Protein AF-A0A3R7A8T2-F1 (afdb_monomer_lite)

Structure (mmCIF, N/CA/C/O backbone):
data_AF-A0A3R7A8T2-F1
#
_entry.id   AF-A0A3R7A8T2-F1
#
loop_
_atom_site.group_PDB
_atom_site.id
_atom_site.type_symbol
_atom_site.label_atom_id
_atom_site.label_alt_id
_atom_site.label_comp_id
_atom_site.label_asym_id
_atom_site.label_entity_id
_atom_site.label_seq_id
_atom_site.pdbx_PDB_ins_code
_atom_site.Cartn_x
_atom_site.Cartn_y
_atom_site.Cartn_z
_atom_site.occupancy
_atom_site.B_iso_or_equiv
_atom_site.auth_seq_id
_atom_site.auth_comp_id
_atom_site.auth_asym_id
_atom_site.auth_atom_id
_atom_site.pdbx_PDB_model_num
ATOM 1 N N . MET A 1 1 ? -3.989 10.462 -13.087 1.00 54.91 1 MET A N 1
ATOM 2 C CA . MET A 1 1 ? -2.740 9.810 -12.630 1.00 54.91 1 MET A CA 1
ATOM 3 C C . MET A 1 1 ? -1.600 10.488 -13.370 1.00 54.91 1 MET A C 1
ATOM 5 O O . MET A 1 1 ? -1.718 10.605 -14.581 1.00 54.91 1 MET A O 1
ATOM 9 N N . ALA A 1 2 ? -0.586 11.015 -12.680 1.00 67.81 2 ALA A N 1
ATOM 10 C CA . ALA A 1 2 ? 0.542 11.663 -13.355 1.00 67.81 2 ALA A CA 1
ATOM 11 C C . ALA A 1 2 ? 1.325 10.646 -14.198 1.00 67.81 2 ALA A C 1
ATOM 13 O O . ALA A 1 2 ? 1.409 9.471 -13.825 1.00 67.81 2 ALA A O 1
ATOM 14 N N . ALA A 1 3 ? 1.891 11.092 -15.319 1.00 83.06 3 ALA A N 1
ATOM 15 C CA . ALA A 1 3 ? 2.707 10.238 -16.168 1.00 83.06 3 ALA A CA 1
ATOM 16 C C . ALA A 1 3 ? 3.919 9.677 -15.379 1.00 83.06 3 ALA A C 1
ATOM 18 O O . ALA A 1 3 ? 4.523 10.400 -14.579 1.00 83.06 3 ALA A O 1
ATOM 19 N N . PRO A 1 4 ? 4.281 8.390 -15.549 1.00 89.25 4 PRO A N 1
ATOM 20 C CA . PRO A 1 4 ? 5.455 7.816 -14.895 1.00 89.25 4 PRO A CA 1
ATOM 21 C C . PRO A 1 4 ? 6.756 8.379 -15.487 1.00 89.25 4 PRO A C 1
ATOM 23 O O . PRO A 1 4 ? 6.767 8.972 -16.565 1.00 89.25 4 PRO A O 1
ATOM 26 N N . LEU A 1 5 ? 7.883 8.183 -14.800 1.00 91.25 5 LEU A N 1
ATOM 27 C CA . LEU A 1 5 ? 9.200 8.463 -15.380 1.00 91.25 5 LEU A CA 1
ATOM 28 C C . LEU A 1 5 ? 9.578 7.358 -16.373 1.00 91.25 5 LEU A C 1
ATOM 30 O O . LEU A 1 5 ? 9.182 6.207 -16.198 1.00 91.25 5 LEU A O 1
ATOM 34 N N . TYR A 1 6 ? 10.418 7.670 -17.364 1.00 91.50 6 TYR A N 1
ATOM 35 C CA . TYR A 1 6 ? 10.913 6.668 -18.321 1.00 91.50 6 TYR A CA 1
ATOM 36 C C . TYR A 1 6 ? 11.558 5.459 -17.619 1.00 91.50 6 TYR A C 1
ATOM 38 O O . TYR A 1 6 ? 11.237 4.314 -17.924 1.00 91.50 6 TYR A O 1
ATOM 46 N N . LYS A 1 7 ? 12.388 5.705 -16.594 1.00 89.19 7 LYS A N 1
ATOM 47 C CA . LYS A 1 7 ? 13.016 4.655 -15.765 1.00 89.19 7 LYS A CA 1
ATOM 48 C C . LYS A 1 7 ? 12.017 3.800 -14.965 1.00 89.19 7 LYS A C 1
ATOM 50 O O . LYS A 1 7 ? 12.390 2.746 -14.456 1.00 89.19 7 LYS A O 1
ATOM 55 N N . ASP A 1 8 ? 10.766 4.248 -14.852 1.00 91.44 8 ASP A N 1
ATOM 56 C CA . ASP A 1 8 ? 9.716 3.607 -14.061 1.00 91.44 8 ASP A CA 1
ATOM 57 C C . ASP A 1 8 ? 8.708 2.821 -14.917 1.00 91.44 8 ASP A C 1
ATOM 59 O O . ASP A 1 8 ? 7.886 2.091 -14.368 1.00 91.44 8 ASP A O 1
ATOM 63 N N . VAL A 1 9 ? 8.780 2.910 -16.252 1.00 90.19 9 VAL A N 1
ATOM 64 C CA . VAL A 1 9 ? 7.782 2.327 -17.171 1.00 90.19 9 VAL A CA 1
ATOM 65 C C . VAL A 1 9 ? 7.645 0.802 -17.044 1.00 90.19 9 VAL A C 1
ATOM 67 O O . VAL A 1 9 ? 6.557 0.252 -17.203 1.00 90.19 9 VAL A O 1
ATOM 70 N N . SER A 1 10 ? 8.738 0.118 -16.697 1.00 89.00 10 SER A N 1
ATOM 71 C CA . SER A 1 10 ? 8.786 -1.339 -16.509 1.00 89.00 10 SER A CA 1
ATOM 72 C C . SER A 1 10 ? 8.760 -1.763 -15.036 1.00 89.00 10 SER A C 1
ATOM 74 O O . SER A 1 10 ? 8.851 -2.958 -14.739 1.00 89.00 10 SER A O 1
ATOM 76 N N . LYS A 1 11 ? 8.656 -0.818 -14.088 1.00 91.88 11 LYS A N 1
ATOM 77 C CA . LYS A 1 11 ? 8.815 -1.121 -12.657 1.00 91.88 11 LYS A CA 1
ATOM 78 C C . LYS A 1 11 ? 7.738 -2.044 -12.106 1.00 91.88 11 LYS A C 1
ATOM 80 O O . LYS A 1 11 ? 8.077 -2.878 -11.283 1.00 91.88 11 LYS A O 1
ATOM 85 N N . LYS A 1 12 ? 6.481 -1.964 -12.561 1.00 91.50 12 LYS A N 1
ATOM 86 C CA . LYS A 1 12 ? 5.401 -2.810 -12.011 1.00 91.50 12 LYS A CA 1
ATOM 87 C C . LYS A 1 12 ? 5.734 -4.304 -12.097 1.00 91.50 12 LYS A C 1
ATOM 89 O O . LYS A 1 12 ? 5.786 -4.976 -11.075 1.00 91.50 12 LYS A O 1
ATOM 94 N N . ALA A 1 13 ? 6.031 -4.807 -13.296 1.00 92.81 13 ALA A N 1
ATOM 95 C CA . ALA A 1 13 ? 6.418 -6.206 -13.487 1.00 92.81 13 ALA A CA 1
ATOM 96 C C . ALA A 1 13 ? 7.781 -6.522 -12.848 1.00 92.81 13 ALA A C 1
ATOM 98 O O . ALA A 1 13 ? 7.945 -7.551 -12.196 1.00 92.81 13 ALA A O 1
ATOM 99 N N . THR A 1 14 ? 8.753 -5.615 -12.991 1.00 92.56 14 THR A N 1
ATOM 100 C CA . THR A 1 14 ? 10.115 -5.821 -12.472 1.00 92.56 14 THR A CA 1
ATOM 101 C C . THR A 1 14 ? 10.132 -5.949 -10.948 1.00 92.56 14 THR A C 1
ATOM 103 O O . THR A 1 14 ? 10.857 -6.791 -10.425 1.00 92.56 14 THR A O 1
ATOM 106 N N . ASN A 1 15 ? 9.321 -5.166 -10.237 1.00 93.94 15 ASN A N 1
ATOM 107 C CA . ASN A 1 15 ? 9.207 -5.210 -8.781 1.00 93.94 15 ASN A CA 1
ATOM 108 C C . ASN A 1 15 ? 8.568 -6.524 -8.320 1.00 93.94 15 ASN A C 1
ATOM 110 O O . ASN A 1 15 ? 9.093 -7.172 -7.423 1.00 93.94 15 ASN A O 1
ATOM 114 N N . VAL A 1 16 ? 7.498 -6.984 -8.981 1.00 94.00 16 VAL A N 1
ATOM 115 C CA . VAL A 1 16 ? 6.862 -8.282 -8.669 1.00 94.00 16 VAL A CA 1
ATOM 116 C C . VAL A 1 16 ? 7.864 -9.435 -8.779 1.00 94.00 16 VAL A C 1
ATOM 118 O O . VAL A 1 16 ? 7.852 -10.345 -7.952 1.00 94.00 16 VAL A O 1
ATOM 121 N N . LEU A 1 17 ? 8.753 -9.380 -9.773 1.00 94.12 17 LEU A N 1
ATOM 122 C CA . LEU A 1 17 ? 9.733 -10.431 -10.041 1.00 94.12 17 LEU A CA 1
ATOM 123 C C . LEU A 1 17 ? 11.031 -10.307 -9.230 1.00 94.12 17 LEU A C 1
ATOM 125 O O . LEU A 1 17 ? 11.784 -11.276 -9.178 1.00 94.12 17 LEU A O 1
ATOM 129 N N . ASN A 1 18 ? 11.340 -9.164 -8.612 1.00 92.56 18 ASN A N 1
ATOM 130 C CA . ASN A 1 18 ? 12.645 -8.950 -7.967 1.00 92.56 18 ASN A CA 1
ATOM 131 C C . ASN A 1 18 ? 12.577 -8.510 -6.505 1.00 92.56 18 ASN A C 1
ATOM 133 O O . ASN A 1 18 ? 13.482 -8.861 -5.749 1.00 92.56 18 ASN A O 1
ATOM 137 N N . ASP A 1 19 ? 11.534 -7.794 -6.090 1.00 91.81 19 ASP A N 1
ATOM 138 C CA . ASP A 1 19 ? 11.421 -7.322 -4.712 1.00 91.81 19 ASP A CA 1
ATOM 139 C C . ASP A 1 19 ? 11.183 -8.500 -3.752 1.00 91.81 19 ASP A C 1
ATOM 141 O O . ASP A 1 19 ? 10.523 -9.481 -4.090 1.00 91.81 19 ASP A O 1
ATOM 145 N N . ASP A 1 20 ? 11.747 -8.396 -2.546 1.00 90.00 20 ASP A N 1
ATOM 146 C CA . ASP A 1 20 ? 11.707 -9.381 -1.447 1.00 90.00 20 ASP A CA 1
ATOM 147 C C . ASP A 1 20 ? 12.374 -10.746 -1.707 1.00 90.00 20 ASP A C 1
ATOM 149 O O . ASP A 1 20 ? 12.565 -11.524 -0.770 1.00 90.00 20 ASP A O 1
ATOM 153 N N . TYR A 1 21 ? 12.832 -11.019 -2.931 1.00 90.00 21 TYR A N 1
ATOM 154 C CA . TYR A 1 21 ? 13.722 -12.145 -3.220 1.00 90.00 21 TYR A CA 1
ATOM 155 C C . TYR A 1 21 ? 15.149 -11.838 -2.747 1.00 90.00 21 TYR A C 1
ATOM 157 O O . TYR A 1 21 ? 16.017 -11.449 -3.529 1.00 90.00 21 TYR A O 1
ATOM 165 N N . ASP A 1 22 ? 15.400 -12.006 -1.450 1.00 86.06 22 ASP A N 1
ATOM 166 C CA . ASP A 1 22 ? 16.726 -11.830 -0.859 1.00 86.06 22 ASP A CA 1
ATOM 167 C C . ASP A 1 22 ? 17.296 -13.158 -0.376 1.00 86.06 22 ASP A C 1
ATOM 169 O O . ASP A 1 22 ? 16.869 -13.677 0.652 1.00 86.06 22 ASP A O 1
ATOM 173 N N . PHE A 1 23 ? 18.273 -13.690 -1.109 1.00 88.50 23 PHE A N 1
ATOM 174 C CA . PHE A 1 23 ? 18.929 -14.970 -0.822 1.00 88.50 23 PHE A CA 1
ATOM 175 C C . PHE A 1 23 ? 20.123 -14.849 0.140 1.00 88.50 23 PHE A C 1
ATOM 177 O O . PHE A 1 23 ? 20.906 -15.788 0.278 1.00 88.50 23 PHE A O 1
ATOM 184 N N . SER A 1 24 ? 20.311 -13.686 0.769 1.00 85.88 24 SER A N 1
ATOM 185 C CA . SER A 1 24 ? 21.352 -13.454 1.771 1.00 85.88 24 SER A CA 1
ATOM 186 C C . SER A 1 24 ? 20.823 -13.625 3.199 1.00 85.88 24 SER A C 1
ATOM 188 O O . SER A 1 24 ? 19.618 -13.706 3.442 1.00 85.88 24 SER A O 1
ATOM 190 N N . ARG A 1 25 ? 21.736 -13.685 4.177 1.00 86.44 25 ARG A N 1
ATOM 191 C CA . ARG A 1 25 ? 21.381 -13.583 5.602 1.00 86.44 25 ARG A CA 1
ATOM 192 C C . ARG A 1 25 ? 21.446 -12.115 5.997 1.00 86.44 25 ARG A C 1
ATOM 194 O O . ARG A 1 25 ? 22.548 -11.586 6.163 1.00 86.44 25 ARG A O 1
ATOM 201 N N . LYS A 1 26 ? 20.288 -11.464 6.091 1.00 88.50 26 LYS A N 1
ATOM 202 C CA . LYS A 1 26 ? 20.158 -10.015 6.259 1.00 88.50 26 LYS A CA 1
ATOM 203 C C . LYS A 1 26 ? 19.413 -9.663 7.542 1.00 88.50 26 LYS A C 1
ATOM 205 O O . LYS A 1 26 ? 18.341 -10.188 7.814 1.00 88.50 26 LYS A O 1
ATOM 210 N N . LEU A 1 27 ? 19.937 -8.695 8.284 1.00 87.88 27 LEU A N 1
ATOM 211 C CA . LEU A 1 27 ? 19.234 -7.996 9.354 1.00 87.88 27 LEU A CA 1
ATOM 212 C C . LEU A 1 27 ? 19.114 -6.522 8.972 1.00 87.88 27 LEU A C 1
ATOM 214 O O . LEU A 1 27 ? 20.119 -5.870 8.701 1.00 87.88 27 LEU A O 1
ATOM 218 N N . LYS A 1 28 ? 17.895 -5.991 8.965 1.00 90.94 28 LYS A N 1
ATOM 219 C CA . LYS A 1 28 ? 17.590 -4.590 8.688 1.00 90.94 28 LYS A CA 1
ATOM 220 C C . LYS A 1 28 ? 16.814 -4.003 9.856 1.00 90.94 28 LYS A C 1
ATOM 222 O O . LYS A 1 28 ? 15.760 -4.504 10.217 1.00 90.94 28 LYS A O 1
ATOM 227 N N . ILE A 1 29 ? 17.318 -2.920 10.420 1.00 88.00 29 ILE A N 1
ATOM 228 C CA . ILE A 1 29 ? 16.690 -2.169 11.499 1.00 88.00 29 ILE A CA 1
ATOM 229 C C . ILE A 1 29 ? 16.424 -0.771 10.963 1.00 88.00 29 ILE A C 1
ATOM 231 O O . ILE A 1 29 ? 17.355 -0.054 10.598 1.00 88.00 29 ILE A O 1
ATOM 235 N N . LYS A 1 30 ? 15.155 -0.385 10.896 1.00 90.12 30 LYS A N 1
ATOM 236 C CA . LYS A 1 30 ? 14.748 0.988 10.617 1.00 90.12 30 LYS A CA 1
ATOM 237 C C . LYS A 1 30 ? 14.251 1.613 11.907 1.00 90.12 30 LYS A C 1
ATOM 239 O O . LYS A 1 30 ? 13.351 1.067 12.538 1.00 90.12 30 LYS A O 1
ATOM 244 N N . THR A 1 31 ? 14.809 2.756 12.280 1.00 84.38 31 THR A N 1
ATOM 245 C CA . THR A 1 31 ? 14.303 3.566 13.385 1.00 84.38 31 THR A CA 1
ATOM 246 C C . THR A 1 31 ? 13.836 4.908 12.845 1.00 84.38 31 THR A C 1
ATOM 248 O O . THR A 1 31 ? 14.563 5.576 12.113 1.00 84.38 31 THR A O 1
ATOM 251 N N . LYS A 1 32 ? 12.610 5.312 13.173 1.00 83.25 32 LYS A N 1
ATOM 252 C CA . LYS A 1 32 ? 12.100 6.648 12.841 1.00 83.25 32 LYS A CA 1
ATOM 253 C C . LYS A 1 32 ? 12.040 7.472 14.113 1.00 83.25 32 LYS A C 1
ATOM 255 O O . LYS A 1 32 ? 11.385 7.057 15.058 1.00 83.25 32 LYS A O 1
ATOM 260 N N . THR A 1 33 ? 12.729 8.601 14.158 1.00 77.44 33 THR A N 1
ATOM 261 C CA . THR A 1 33 ? 12.728 9.513 15.305 1.00 77.44 33 THR A CA 1
ATOM 262 C C . THR A 1 33 ? 11.481 10.401 15.316 1.00 77.44 33 THR A C 1
ATOM 264 O O . THR A 1 33 ? 10.824 10.597 14.291 1.00 77.44 33 THR A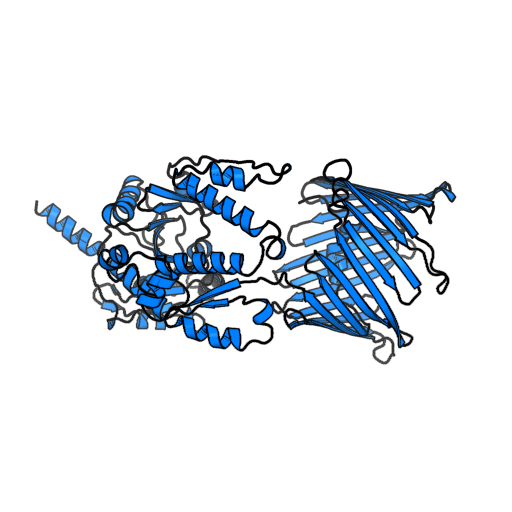 O 1
ATOM 267 N N . ALA A 1 34 ? 11.184 11.010 16.469 1.00 68.94 34 ALA A N 1
ATOM 268 C CA . ALA A 1 34 ? 10.048 11.924 16.625 1.00 68.94 34 ALA A CA 1
ATOM 269 C C . ALA A 1 34 ? 10.141 13.175 15.727 1.00 68.94 34 ALA A C 1
ATOM 271 O O . ALA A 1 34 ? 9.119 13.705 15.296 1.00 68.94 34 ALA A O 1
ATOM 272 N N . ASN A 1 35 ? 11.359 13.622 15.396 1.00 69.44 35 ASN A N 1
ATOM 273 C CA . ASN A 1 35 ? 11.599 14.723 14.456 1.00 69.44 35 ASN A CA 1
ATOM 274 C C . ASN A 1 35 ? 11.578 14.288 12.974 1.00 69.44 35 ASN A C 1
ATOM 276 O O . ASN A 1 35 ? 11.916 15.088 12.108 1.00 69.44 35 ASN A O 1
ATOM 280 N N . GLY A 1 36 ? 11.177 13.048 12.669 1.00 77.25 36 GLY A N 1
ATOM 281 C CA . GLY A 1 36 ? 10.949 12.567 11.303 1.00 77.25 36 GLY A CA 1
ATOM 282 C C . GLY A 1 36 ? 12.174 11.989 10.590 1.00 77.25 36 GLY A C 1
ATOM 283 O O . GLY A 1 36 ? 12.037 11.518 9.460 1.00 77.25 36 GLY A O 1
ATOM 284 N N . VAL A 1 37 ? 13.346 11.965 11.233 1.00 84.62 37 VAL A N 1
ATOM 285 C CA . VAL A 1 37 ? 14.561 11.342 10.686 1.00 84.62 37 VAL A CA 1
ATOM 286 C C . VAL A 1 37 ? 14.417 9.822 10.727 1.00 84.62 37 VAL A C 1
ATOM 288 O O . VAL A 1 37 ? 14.067 9.237 11.747 1.00 84.62 37 VAL A O 1
ATOM 291 N N . THR A 1 38 ? 14.699 9.159 9.612 1.00 88.56 38 THR A N 1
ATOM 292 C CA . THR A 1 38 ? 14.701 7.697 9.525 1.00 88.56 38 THR A CA 1
ATOM 293 C C . THR A 1 38 ? 16.131 7.194 9.433 1.00 88.56 38 THR A C 1
ATOM 295 O O . THR A 1 38 ? 16.792 7.410 8.420 1.00 88.56 38 THR A O 1
ATOM 298 N N . PHE A 1 39 ? 16.603 6.488 10.456 1.00 89.25 39 PHE A N 1
ATOM 299 C CA . PHE A 1 39 ? 17.857 5.747 10.401 1.00 89.25 39 PHE A CA 1
ATOM 300 C C . PHE A 1 39 ? 17.594 4.325 9.915 1.00 89.25 39 PHE A C 1
ATOM 302 O O . PHE A 1 39 ? 16.622 3.683 10.301 1.00 89.25 39 PHE A O 1
ATOM 309 N N . THR A 1 40 ? 18.454 3.822 9.040 1.00 90.81 40 THR A N 1
ATOM 310 C CA . THR A 1 40 ? 18.414 2.445 8.548 1.00 90.81 40 THR A CA 1
ATOM 311 C C . THR A 1 40 ? 19.775 1.813 8.763 1.00 90.81 40 THR A C 1
ATOM 313 O O . THR A 1 40 ? 20.732 2.155 8.075 1.00 90.81 40 THR A O 1
ATOM 316 N N . THR A 1 41 ? 19.852 0.857 9.674 1.00 90.19 41 THR A N 1
ATOM 317 C CA . THR A 1 41 ? 21.025 0.007 9.860 1.00 90.19 41 THR A CA 1
ATOM 318 C C . THR A 1 41 ? 20.736 -1.331 9.212 1.00 90.19 41 THR A C 1
ATOM 320 O O . THR A 1 41 ? 19.738 -1.972 9.521 1.00 90.19 41 THR A O 1
ATOM 323 N N . GLU A 1 42 ? 21.581 -1.773 8.298 1.00 90.12 42 GLU A N 1
ATOM 324 C CA . GLU A 1 42 ? 21.419 -3.070 7.653 1.00 90.12 42 GLU A CA 1
ATOM 325 C C . GLU A 1 42 ? 22.755 -3.801 7.626 1.00 90.12 42 GLU A C 1
ATOM 327 O O . GLU A 1 42 ? 23.774 -3.215 7.277 1.00 90.12 42 GLU A O 1
ATOM 332 N N . GLY A 1 43 ? 22.743 -5.075 8.000 1.00 88.62 43 GLY A N 1
ATOM 333 C CA . GLY A 1 43 ? 23.868 -5.991 7.890 1.00 88.62 43 GLY A CA 1
ATOM 334 C C . GLY A 1 43 ? 23.462 -7.186 7.044 1.00 88.62 43 GLY A C 1
ATOM 335 O O . GLY A 1 43 ? 22.450 -7.820 7.328 1.00 88.62 43 GLY A O 1
ATOM 336 N N . ALA A 1 44 ? 24.243 -7.496 6.016 1.00 87.12 44 ALA A N 1
ATOM 337 C CA . ALA A 1 44 ? 24.039 -8.657 5.163 1.00 87.12 44 ALA A CA 1
ATOM 338 C C . ALA A 1 44 ? 25.328 -9.475 5.077 1.00 87.12 44 ALA A C 1
ATOM 340 O O . ALA A 1 44 ? 26.419 -8.932 4.889 1.00 87.12 44 ALA A O 1
ATOM 341 N N . MET A 1 45 ? 25.207 -10.793 5.210 1.00 82.19 45 MET A N 1
ATOM 342 C CA . MET A 1 45 ? 26.329 -11.700 5.001 1.00 82.19 45 MET A CA 1
ATOM 343 C C . MET A 1 45 ? 26.563 -11.886 3.499 1.00 82.19 45 MET A C 1
ATOM 345 O O . MET A 1 45 ? 25.679 -12.337 2.771 1.00 82.19 45 MET A O 1
ATOM 349 N N . ALA A 1 46 ? 27.759 -11.540 3.037 1.00 73.81 46 ALA A N 1
ATOM 350 C CA . ALA A 1 46 ? 28.190 -11.756 1.665 1.00 73.81 46 ALA A CA 1
ATOM 351 C C . ALA A 1 46 ? 28.541 -13.232 1.409 1.00 73.81 46 ALA A C 1
ATOM 353 O O . ALA A 1 46 ? 28.735 -14.019 2.336 1.00 73.81 46 ALA A O 1
ATOM 354 N N . ALA A 1 47 ? 28.678 -13.606 0.133 1.00 71.75 47 ALA A N 1
ATOM 355 C CA . ALA A 1 47 ? 29.018 -14.973 -0.280 1.00 71.75 47 ALA A CA 1
ATOM 356 C C . ALA A 1 47 ? 30.348 -15.476 0.317 1.00 71.75 47 ALA A C 1
ATOM 358 O O . ALA A 1 47 ? 30.492 -16.653 0.627 1.00 71.75 47 ALA A O 1
ATOM 359 N N . ASN A 1 48 ? 31.298 -14.570 0.560 1.00 75.56 48 ASN A N 1
ATOM 360 C CA . ASN A 1 48 ? 32.574 -14.865 1.217 1.00 75.56 48 ASN A CA 1
ATOM 361 C C . ASN A 1 48 ? 32.478 -14.939 2.758 1.00 75.56 48 ASN A C 1
ATOM 363 O O . ASN A 1 48 ? 33.503 -14.865 3.431 1.00 75.56 48 ASN A O 1
ATOM 367 N N . LYS A 1 49 ? 31.265 -15.012 3.324 1.00 76.62 49 LYS A N 1
ATOM 368 C CA . LYS A 1 49 ? 30.973 -15.000 4.770 1.00 76.62 49 LYS A CA 1
ATOM 369 C C . LYS A 1 49 ? 31.359 -13.708 5.509 1.00 76.62 49 LYS A C 1
ATOM 371 O O . LYS A 1 49 ? 31.220 -13.650 6.728 1.00 76.62 49 LYS A O 1
ATOM 376 N N . SER A 1 50 ? 31.802 -12.660 4.810 1.00 80.25 50 SER A N 1
ATOM 377 C CA . SER A 1 50 ? 32.008 -11.344 5.428 1.00 80.25 50 SER A CA 1
ATOM 378 C C . SER A 1 50 ? 30.676 -10.640 5.676 1.00 80.25 50 SER A C 1
ATOM 380 O O . SER A 1 50 ? 29.717 -10.825 4.926 1.00 80.25 50 SER A O 1
ATOM 382 N N . ILE A 1 51 ? 30.608 -9.818 6.723 1.00 82.00 51 ILE A N 1
ATOM 383 C CA . ILE A 1 51 ? 29.418 -9.021 7.028 1.00 82.00 51 ILE A CA 1
ATOM 384 C C . ILE A 1 51 ? 29.589 -7.646 6.386 1.00 82.00 51 ILE A C 1
ATOM 386 O O . ILE A 1 51 ? 30.468 -6.865 6.756 1.00 82.00 51 ILE A O 1
ATOM 390 N N . LEU A 1 52 ? 28.732 -7.346 5.417 1.00 84.19 52 LEU A N 1
ATOM 391 C CA . LEU A 1 52 ? 28.617 -6.023 4.828 1.00 84.19 52 LEU A CA 1
ATOM 392 C C . LEU A 1 52 ? 27.532 -5.275 5.585 1.00 84.19 52 LEU A C 1
ATOM 394 O O . LEU A 1 52 ? 26.363 -5.652 5.521 1.00 84.19 52 LEU A O 1
ATOM 398 N N . ALA A 1 53 ? 27.918 -4.227 6.307 1.00 86.81 53 ALA A N 1
ATOM 399 C CA . ALA A 1 53 ? 26.961 -3.376 6.990 1.00 86.81 53 ALA A CA 1
ATOM 400 C C . ALA A 1 53 ? 26.878 -2.009 6.319 1.00 86.81 53 ALA A C 1
ATOM 402 O O . ALA A 1 53 ? 27.844 -1.503 5.739 1.00 86.81 53 ALA A O 1
ATOM 403 N N . LYS A 1 54 ? 25.693 -1.420 6.391 1.00 88.44 54 LYS A N 1
ATOM 404 C CA . LYS A 1 54 ? 25.394 -0.086 5.905 1.00 88.44 54 LYS A CA 1
ATOM 405 C C . LYS A 1 54 ? 24.545 0.642 6.938 1.00 88.44 54 LYS A C 1
ATOM 407 O O . LYS A 1 54 ? 23.560 0.103 7.436 1.00 88.44 54 LYS A O 1
ATOM 412 N N . LEU A 1 55 ? 24.946 1.864 7.247 1.00 90.44 55 LEU A N 1
ATOM 413 C CA . LEU A 1 55 ? 24.215 2.794 8.090 1.00 90.44 55 LEU A CA 1
ATOM 414 C C . LEU A 1 55 ? 23.708 3.915 7.194 1.00 90.44 55 LEU A C 1
ATOM 416 O O . LEU A 1 55 ? 24.493 4.529 6.483 1.00 90.44 55 LEU A O 1
ATOM 420 N N . GLY A 1 56 ? 22.405 4.144 7.197 1.00 91.00 56 GLY A N 1
ATOM 421 C CA . GLY A 1 56 ? 21.734 5.162 6.407 1.00 91.00 56 GLY A CA 1
ATOM 422 C C . GLY A 1 56 ? 20.919 6.104 7.279 1.00 91.00 56 GLY A C 1
ATOM 423 O O . GLY A 1 56 ? 20.398 5.688 8.311 1.00 91.00 56 GLY A O 1
ATOM 424 N N . ALA A 1 57 ? 20.752 7.339 6.831 1.00 91.44 57 ALA A N 1
ATOM 425 C CA . ALA A 1 57 ? 19.783 8.291 7.347 1.00 91.44 57 ALA A CA 1
ATOM 426 C C . ALA A 1 57 ? 18.988 8.904 6.187 1.00 91.44 57 ALA A C 1
ATOM 428 O O . ALA A 1 57 ? 19.519 9.097 5.092 1.00 91.44 57 ALA A O 1
ATOM 429 N N . SER A 1 58 ? 17.718 9.210 6.433 1.00 91.75 58 SER A N 1
ATOM 430 C CA . SER A 1 58 ? 16.868 9.980 5.529 1.00 91.75 58 SER A CA 1
ATOM 431 C C . SER A 1 58 ? 16.033 10.977 6.319 1.00 91.75 58 SER A C 1
ATOM 433 O O . SER A 1 58 ? 15.492 10.634 7.371 1.00 91.75 58 SER A O 1
ATOM 435 N N . PHE A 1 59 ? 15.965 12.217 5.846 1.00 89.50 59 PHE A N 1
ATOM 436 C CA . PHE A 1 59 ? 15.279 13.303 6.537 1.00 89.50 59 PHE A CA 1
ATOM 437 C C . PHE A 1 59 ? 14.941 14.452 5.591 1.00 89.50 59 PHE A C 1
ATOM 439 O O . PHE A 1 59 ? 15.526 14.593 4.520 1.00 89.50 59 PHE A O 1
ATOM 446 N N . VAL A 1 60 ? 14.003 15.291 6.019 1.00 88.56 60 VAL A N 1
ATOM 447 C CA . VAL A 1 60 ? 13.642 16.538 5.340 1.00 88.56 60 VAL A CA 1
ATOM 448 C C . VAL A 1 60 ? 14.237 17.700 6.127 1.00 88.56 60 VAL A C 1
ATOM 450 O O . VAL A 1 60 ? 14.246 17.675 7.357 1.00 88.56 60 VAL A O 1
ATOM 453 N N . VAL A 1 61 ? 14.734 18.711 5.422 1.00 83.94 61 VAL A N 1
ATOM 454 C CA . VAL A 1 61 ? 15.254 19.969 5.960 1.00 83.94 61 VAL A CA 1
ATOM 455 C C . VAL A 1 61 ? 14.310 21.090 5.513 1.00 83.94 61 VAL A C 1
ATOM 457 O O . VAL A 1 61 ? 14.519 21.692 4.459 1.00 83.94 61 VAL A O 1
ATOM 460 N N . PRO A 1 62 ? 13.251 21.392 6.291 1.00 75.12 62 PRO A N 1
ATOM 461 C CA . PRO A 1 62 ? 12.237 22.370 5.892 1.00 75.12 62 PRO A CA 1
ATOM 462 C C . PRO A 1 62 ? 12.810 23.772 5.656 1.00 75.12 62 PRO A C 1
ATOM 464 O O . PRO A 1 62 ? 12.350 24.486 4.775 1.00 75.12 62 PRO A O 1
ATOM 467 N N . GLN A 1 63 ? 13.860 24.131 6.404 1.00 73.56 63 GLN A N 1
ATOM 468 C CA . GLN A 1 63 ? 14.520 25.442 6.372 1.00 73.56 63 GLN A CA 1
ATOM 469 C C . GLN A 1 63 ? 15.149 25.786 5.010 1.00 73.56 63 GLN A C 1
ATOM 471 O O . GLN A 1 63 ? 15.385 26.955 4.729 1.00 73.56 63 GLN A O 1
ATOM 476 N N . ILE A 1 64 ? 15.427 24.787 4.165 1.00 73.12 64 ILE A N 1
ATOM 477 C CA . ILE A 1 64 ? 16.049 24.968 2.847 1.00 73.12 64 ILE A CA 1
ATOM 478 C C . ILE A 1 64 ? 15.047 24.519 1.779 1.00 73.12 64 ILE A C 1
ATOM 480 O O . ILE A 1 64 ? 15.235 23.492 1.132 1.00 73.12 64 ILE A O 1
ATOM 484 N N . GLY A 1 65 ? 13.930 25.243 1.654 1.00 66.38 65 GLY A N 1
ATOM 485 C CA . GLY A 1 65 ? 12.941 25.034 0.586 1.00 66.38 65 GLY A CA 1
ATOM 486 C C . GLY A 1 65 ? 12.395 23.603 0.486 1.00 66.38 65 GLY A C 1
ATOM 487 O O . GLY A 1 65 ? 12.123 23.130 -0.613 1.00 66.38 65 GLY A O 1
ATOM 488 N N . GLY A 1 66 ? 12.298 22.876 1.606 1.00 73.56 66 GLY A N 1
ATOM 489 C CA . GLY A 1 66 ? 11.834 21.483 1.606 1.00 73.56 66 GLY A CA 1
ATOM 490 C C . GLY A 1 66 ? 12.840 20.453 1.067 1.00 73.56 66 GLY A C 1
ATOM 491 O O . GLY A 1 66 ? 12.426 19.374 0.632 1.00 73.56 66 GLY A O 1
ATOM 492 N N . LEU A 1 67 ? 14.148 20.749 1.105 1.00 86.31 67 LEU A N 1
ATOM 493 C CA . LEU A 1 67 ? 15.221 19.808 0.764 1.00 86.31 67 LEU A CA 1
ATOM 494 C C . LEU A 1 67 ? 15.027 18.466 1.478 1.00 86.31 67 LEU A C 1
ATOM 496 O O . LEU A 1 67 ? 14.987 18.387 2.703 1.00 86.31 67 LEU A O 1
ATOM 500 N N . THR A 1 68 ? 14.960 17.391 0.708 1.00 91.06 68 THR A N 1
ATOM 501 C CA . THR A 1 68 ? 14.823 16.022 1.195 1.00 91.06 68 THR A CA 1
ATOM 502 C C . THR A 1 68 ? 16.125 15.277 0.959 1.00 91.06 68 THR A C 1
ATOM 504 O O . THR A 1 68 ? 16.534 15.059 -0.174 1.00 91.06 68 THR A O 1
ATOM 507 N N . VAL A 1 69 ? 16.787 14.854 2.031 1.00 92.56 69 VAL A N 1
ATOM 508 C CA . VAL A 1 69 ? 17.923 13.935 1.954 1.00 92.56 69 VAL A CA 1
ATOM 509 C C . VAL A 1 69 ? 17.357 12.518 1.990 1.00 92.56 69 VAL A C 1
ATOM 511 O O . VAL A 1 69 ? 16.986 11.992 3.043 1.00 92.56 69 VAL A O 1
ATOM 514 N N . SER A 1 70 ? 17.230 11.900 0.817 1.00 90.44 70 SER A N 1
ATOM 515 C CA . SER A 1 70 ? 16.631 10.572 0.661 1.00 90.44 70 SER A CA 1
ATOM 516 C C . SER A 1 70 ? 17.601 9.449 1.031 1.00 90.44 70 SER A C 1
ATOM 518 O O . SER A 1 70 ? 17.167 8.409 1.533 1.00 90.44 70 SER A O 1
ATOM 520 N N . LYS A 1 71 ? 18.913 9.651 0.849 1.00 90.56 71 LYS A N 1
ATOM 521 C CA . LYS A 1 71 ? 19.943 8.714 1.319 1.00 90.56 71 LYS A CA 1
ATOM 522 C C . LYS A 1 71 ? 21.183 9.452 1.796 1.00 90.56 71 LYS A C 1
ATOM 524 O O . LYS A 1 71 ? 21.891 10.034 0.994 1.00 90.56 71 LYS A O 1
ATOM 529 N N . LEU A 1 72 ? 21.502 9.345 3.076 1.00 91.50 72 LEU A N 1
ATOM 530 C CA . LEU A 1 72 ? 22.832 9.607 3.616 1.00 91.50 72 LEU A CA 1
ATOM 531 C C . LEU A 1 72 ? 23.361 8.289 4.166 1.00 91.50 72 LEU A C 1
ATOM 533 O O . LEU A 1 72 ? 22.955 7.877 5.246 1.00 91.50 72 LEU A O 1
ATOM 537 N N . GLN A 1 73 ? 24.195 7.586 3.407 1.00 91.25 73 GLN A N 1
ATOM 538 C CA . GLN A 1 73 ? 24.589 6.214 3.702 1.00 91.25 73 GLN A CA 1
ATOM 539 C C . GLN A 1 73 ? 26.103 6.043 3.767 1.00 91.25 73 GLN A C 1
ATOM 541 O O . GLN A 1 73 ? 26.830 6.475 2.881 1.00 91.25 73 GLN A O 1
ATOM 546 N N . VAL A 1 74 ? 26.558 5.320 4.786 1.00 89.56 74 VAL A N 1
ATOM 547 C CA . VAL A 1 74 ? 27.937 4.867 4.959 1.00 89.56 74 VAL A CA 1
ATOM 548 C C . VAL A 1 74 ? 27.950 3.345 4.991 1.00 89.56 74 VAL A C 1
ATOM 550 O O . VAL A 1 74 ? 27.119 2.715 5.644 1.00 89.56 74 VAL A O 1
ATOM 553 N N . THR A 1 75 ? 28.892 2.734 4.283 1.00 86.31 75 THR A N 1
ATOM 554 C CA . THR A 1 75 ? 29.067 1.273 4.240 1.00 86.31 75 THR A CA 1
ATOM 555 C C . THR A 1 75 ? 30.371 0.854 4.916 1.00 86.31 75 THR A C 1
ATOM 557 O O . THR A 1 75 ? 31.343 1.607 4.918 1.00 86.31 75 THR A O 1
ATOM 560 N N . THR A 1 76 ? 30.454 -0.382 5.419 1.00 83.50 76 THR A N 1
ATOM 561 C CA . THR A 1 76 ? 31.695 -0.940 6.002 1.00 83.50 76 THR A CA 1
ATOM 562 C C . THR A 1 76 ? 32.839 -1.079 4.996 1.00 83.50 76 THR A C 1
ATOM 564 O O . THR A 1 76 ? 33.993 -1.263 5.377 1.00 83.50 76 THR A O 1
ATOM 567 N N . GLN A 1 77 ? 32.546 -0.948 3.701 1.00 78.62 77 GLN A N 1
ATOM 568 C CA . GLN A 1 77 ? 33.545 -0.874 2.635 1.00 78.62 77 GLN A CA 1
ATOM 569 C C . GLN A 1 77 ? 34.141 0.535 2.464 1.00 78.62 77 GLN A C 1
ATOM 571 O O . GLN A 1 77 ? 34.955 0.747 1.563 1.00 78.62 77 GLN A O 1
ATOM 576 N N . GLY A 1 78 ? 33.745 1.497 3.302 1.00 78.56 78 GLY A N 1
ATOM 577 C CA . GLY A 1 78 ? 34.219 2.877 3.249 1.00 78.56 78 GLY A CA 1
ATOM 578 C C . GLY A 1 78 ? 33.605 3.690 2.112 1.00 78.56 78 GLY A C 1
ATOM 579 O O . GLY A 1 78 ? 34.220 4.653 1.677 1.00 78.56 78 GLY A O 1
ATOM 580 N N . ARG A 1 79 ? 32.433 3.293 1.593 1.00 83.06 79 ARG A N 1
ATOM 581 C CA . ARG A 1 79 ? 31.682 4.110 0.625 1.00 83.06 79 ARG A CA 1
ATOM 582 C C . ARG A 1 79 ? 30.708 5.016 1.357 1.00 83.06 79 ARG A C 1
ATOM 584 O O . ARG A 1 79 ? 29.960 4.520 2.206 1.00 83.06 79 ARG A O 1
ATOM 591 N N . VAL A 1 80 ? 30.691 6.284 0.962 1.00 88.69 80 VAL A N 1
ATOM 592 C CA . VAL A 1 80 ? 29.704 7.284 1.373 1.00 88.69 80 VAL A CA 1
ATOM 593 C C . VAL A 1 80 ? 28.826 7.619 0.173 1.00 88.69 80 VAL A C 1
ATOM 595 O O . VAL A 1 80 ? 29.338 7.882 -0.914 1.00 88.69 80 VAL A O 1
ATOM 598 N N . ILE A 1 81 ? 27.511 7.568 0.370 1.00 90.94 81 ILE A N 1
ATOM 599 C CA . ILE A 1 81 ? 26.491 7.846 -0.641 1.00 90.94 81 ILE A CA 1
ATOM 600 C C . ILE A 1 81 ? 25.577 8.929 -0.082 1.00 90.94 81 ILE A C 1
ATOM 602 O O . ILE A 1 81 ? 24.998 8.758 0.992 1.00 90.94 81 ILE A O 1
ATOM 606 N N . VAL A 1 82 ? 25.433 10.019 -0.822 1.00 92.94 82 VAL A N 1
ATOM 607 C CA . VAL A 1 82 ? 24.517 11.115 -0.517 1.00 92.94 82 VAL A CA 1
ATOM 608 C C . VAL A 1 82 ? 23.569 11.288 -1.696 1.00 92.94 82 VAL A C 1
ATOM 610 O O . VAL A 1 82 ? 24.011 11.470 -2.824 1.00 92.94 82 VAL A O 1
ATOM 613 N N . GLU A 1 83 ? 22.269 11.222 -1.452 1.00 94.50 83 GLU A N 1
ATOM 614 C CA . GLU A 1 83 ? 21.207 11.508 -2.410 1.00 94.50 83 GLU A CA 1
ATOM 615 C C . GLU A 1 83 ? 20.268 12.522 -1.761 1.00 94.50 83 GLU A C 1
ATOM 617 O O . GLU A 1 83 ? 19.724 12.281 -0.678 1.00 94.50 83 GLU A O 1
ATOM 622 N N . ALA A 1 84 ? 20.128 13.672 -2.407 1.00 94.00 84 ALA A N 1
ATOM 623 C CA . ALA A 1 84 ? 19.300 14.767 -1.947 1.00 94.00 84 ALA A CA 1
ATOM 624 C C . ALA A 1 84 ? 18.450 15.296 -3.097 1.00 94.00 84 ALA A C 1
ATOM 626 O O . ALA A 1 84 ? 18.879 15.316 -4.252 1.00 94.00 84 ALA A O 1
ATOM 627 N N . ASP A 1 85 ? 17.240 15.728 -2.782 1.00 93.06 85 ASP A N 1
ATOM 628 C CA . ASP A 1 85 ? 16.302 16.242 -3.753 1.00 93.06 85 ASP A CA 1
ATOM 629 C C . ASP A 1 85 ? 15.476 17.404 -3.217 1.00 93.06 85 ASP A C 1
ATOM 631 O O . ASP A 1 85 ? 15.119 17.448 -2.046 1.00 93.06 85 ASP A O 1
ATOM 635 N N . ILE A 1 86 ? 15.181 18.359 -4.090 1.00 90.38 86 ILE A N 1
ATOM 636 C CA . ILE A 1 86 ? 14.297 19.487 -3.808 1.00 90.38 86 ILE A CA 1
ATOM 637 C C . ILE A 1 86 ? 13.119 19.358 -4.761 1.00 90.38 86 ILE A C 1
ATOM 639 O O . ILE A 1 86 ? 13.290 19.369 -5.983 1.00 90.38 86 ILE A O 1
ATOM 643 N N . ASN A 1 87 ? 11.926 19.206 -4.198 1.00 87.19 87 ASN A N 1
ATOM 644 C CA . ASN A 1 87 ? 10.689 19.207 -4.968 1.00 87.19 87 ASN A CA 1
ATOM 645 C C . ASN A 1 87 ? 10.215 20.654 -5.142 1.00 87.19 87 ASN A C 1
ATOM 647 O O . ASN A 1 87 ? 10.382 21.461 -4.234 1.00 87.19 87 ASN A O 1
ATOM 651 N N . ASN A 1 88 ? 9.627 20.970 -6.296 1.00 84.75 88 ASN A N 1
ATOM 652 C CA . ASN A 1 88 ? 9.155 22.314 -6.653 1.00 84.75 88 ASN A CA 1
ATOM 653 C C . ASN A 1 88 ? 10.250 23.393 -6.538 1.00 84.75 88 ASN A C 1
ATOM 655 O O . ASN A 1 88 ? 9.998 24.503 -6.085 1.00 84.75 88 ASN A O 1
ATOM 659 N N . ALA A 1 89 ? 11.486 23.062 -6.928 1.00 77.25 89 ALA A N 1
ATOM 660 C CA . ALA A 1 89 ? 12.658 23.893 -6.629 1.00 77.25 89 ALA A CA 1
ATOM 661 C C . ALA A 1 89 ? 12.622 25.302 -7.256 1.00 77.25 89 ALA A C 1
ATOM 663 O O . ALA A 1 89 ? 13.170 26.242 -6.689 1.00 77.25 89 ALA A O 1
ATOM 664 N N . LEU A 1 90 ? 12.027 25.436 -8.445 1.00 78.25 90 LEU A N 1
ATOM 665 C CA . LEU A 1 90 ? 11.915 26.706 -9.186 1.00 78.25 90 LEU A CA 1
ATOM 666 C C . LEU A 1 90 ? 10.515 26.911 -9.765 1.00 78.25 90 LEU A C 1
ATOM 668 O O . LEU A 1 90 ? 10.030 28.033 -9.839 1.00 78.25 90 LEU A O 1
ATOM 672 N N . VAL A 1 91 ? 9.893 25.823 -10.213 1.00 84.69 91 VAL A N 1
ATOM 673 C CA . VAL A 1 91 ? 8.538 25.792 -10.761 1.00 84.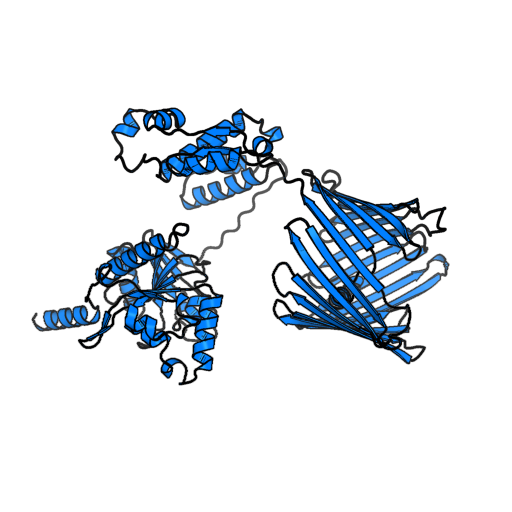69 91 VAL A CA 1
ATOM 674 C C . VAL A 1 91 ? 7.829 24.548 -10.246 1.00 84.69 91 VAL A C 1
ATOM 676 O O . VAL A 1 91 ? 8.479 23.545 -9.922 1.00 84.69 91 VAL A O 1
ATOM 679 N N . ASP A 1 92 ? 6.502 24.595 -10.206 1.00 83.62 92 ASP A N 1
ATOM 680 C CA . ASP A 1 92 ? 5.686 23.468 -9.770 1.00 83.62 92 ASP A CA 1
ATOM 681 C C . ASP A 1 92 ? 5.982 22.210 -10.586 1.00 83.62 92 ASP A C 1
ATOM 683 O O . ASP A 1 92 ? 6.134 22.246 -11.811 1.00 83.62 92 ASP A O 1
ATOM 687 N N . ASN A 1 93 ? 6.056 21.080 -9.886 1.00 87.31 93 ASN A N 1
ATOM 688 C CA . ASN A 1 93 ? 6.365 19.761 -10.431 1.00 87.31 93 ASN A CA 1
ATOM 689 C C . ASN A 1 93 ? 7.772 19.602 -11.035 1.00 87.31 93 ASN A C 1
ATOM 691 O O . ASN A 1 93 ? 8.045 18.583 -11.681 1.00 87.31 93 ASN A O 1
ATOM 695 N N . LEU A 1 94 ? 8.680 20.560 -10.815 1.00 89.81 94 LEU A N 1
ATOM 696 C CA . LEU A 1 94 ? 10.106 20.381 -11.079 1.00 89.81 94 LEU A CA 1
ATOM 697 C C . LEU A 1 94 ? 10.818 19.870 -9.828 1.00 89.81 94 LEU A C 1
ATOM 699 O O . LEU A 1 94 ? 10.937 20.570 -8.823 1.00 89.81 94 LEU A O 1
ATOM 703 N N . LYS A 1 95 ? 11.353 18.659 -9.923 1.00 92.44 95 LYS A N 1
ATOM 704 C CA . LYS A 1 95 ? 12.212 18.045 -8.920 1.00 92.44 95 LYS A CA 1
ATOM 705 C C . LYS A 1 95 ? 13.669 18.115 -9.366 1.00 92.44 95 LYS A C 1
ATOM 707 O O . LYS A 1 95 ? 14.011 17.680 -10.463 1.00 92.44 95 LYS A O 1
ATOM 712 N N . VAL A 1 96 ? 14.532 18.635 -8.502 1.00 93.50 96 VAL A N 1
ATOM 713 C CA . VAL A 1 96 ? 15.986 18.659 -8.702 1.00 93.50 96 VAL A CA 1
ATOM 714 C C . VAL A 1 96 ? 16.601 17.606 -7.796 1.00 93.50 96 VAL A C 1
ATOM 716 O O . VAL A 1 96 ? 16.290 17.571 -6.611 1.00 93.50 96 VAL A O 1
ATOM 719 N N . THR A 1 97 ? 17.463 16.748 -8.333 1.00 93.56 97 THR A N 1
ATOM 720 C CA . THR A 1 97 ? 18.120 15.670 -7.585 1.00 93.56 97 THR A CA 1
ATOM 721 C C . THR A 1 97 ? 19.631 15.786 -7.708 1.00 93.56 97 THR A C 1
ATOM 723 O O . THR A 1 97 ? 20.148 15.940 -8.812 1.00 93.56 97 THR A O 1
ATOM 726 N N . ALA A 1 98 ? 20.351 15.639 -6.606 1.00 94.69 98 ALA A N 1
ATOM 727 C CA . ALA A 1 98 ? 21.799 15.522 -6.584 1.00 94.69 98 ALA A CA 1
ATOM 728 C C . ALA A 1 98 ? 22.182 14.216 -5.892 1.00 94.69 98 ALA A C 1
ATOM 730 O O . ALA A 1 98 ? 21.724 13.924 -4.787 1.00 94.69 98 ALA A O 1
ATOM 731 N N . LYS A 1 99 ? 23.031 13.428 -6.545 1.00 94.38 99 LYS A N 1
ATOM 732 C CA . LYS A 1 99 ? 23.561 12.180 -6.008 1.00 94.38 99 LYS A CA 1
ATOM 733 C C . LYS A 1 99 ? 25.080 12.200 -6.090 1.00 94.38 99 LYS A C 1
ATOM 735 O O . LYS A 1 99 ? 25.631 12.425 -7.162 1.00 94.38 99 LYS A O 1
ATOM 740 N N . VAL A 1 100 ? 25.739 11.934 -4.972 1.00 92.44 100 VAL A N 1
ATOM 741 C CA . VAL A 1 100 ? 27.195 11.881 -4.851 1.00 92.44 100 VAL A CA 1
ATOM 742 C C . VAL A 1 100 ? 27.589 10.579 -4.169 1.00 92.44 100 VAL A C 1
ATOM 744 O O . VAL A 1 100 ? 27.095 10.249 -3.093 1.00 92.44 100 VAL A O 1
ATOM 747 N N . GLU A 1 101 ? 28.498 9.844 -4.792 1.00 89.88 101 GLU A N 1
ATOM 748 C CA . GLU A 1 101 ? 29.182 8.689 -4.229 1.00 89.88 101 GLU A CA 1
ATOM 749 C C . GLU A 1 101 ? 30.688 8.953 -4.294 1.00 89.88 101 GLU A C 1
ATOM 751 O O . GLU A 1 101 ? 31.241 9.128 -5.380 1.00 89.88 101 GLU A O 1
ATOM 756 N N . ASP A 1 102 ? 31.361 8.957 -3.142 1.00 83.94 102 ASP A N 1
ATOM 757 C CA . ASP A 1 102 ? 32.807 9.247 -3.032 1.00 83.94 102 ASP A CA 1
ATOM 758 C C . ASP A 1 102 ? 33.692 8.124 -3.626 1.00 83.94 102 ASP A C 1
ATOM 760 O O . ASP A 1 102 ? 34.912 8.234 -3.754 1.00 83.94 102 ASP A O 1
ATOM 764 N N . GLY A 1 103 ? 33.082 7.008 -4.033 1.00 71.31 103 GLY A N 1
ATOM 765 C CA . GLY A 1 103 ? 33.824 5.789 -4.324 1.00 71.31 103 GLY A CA 1
ATOM 766 C C . GLY A 1 103 ? 34.481 5.249 -3.048 1.00 71.31 103 GLY A C 1
ATOM 767 O O . GLY A 1 103 ? 34.228 5.704 -1.936 1.00 71.31 103 GLY A O 1
ATOM 768 N N . SER A 1 104 ? 35.291 4.204 -3.162 1.00 69.94 104 SER A N 1
ATOM 769 C CA . SER A 1 104 ? 36.064 3.688 -2.027 1.00 69.94 104 SER A CA 1
ATOM 770 C C . SER A 1 104 ? 37.429 3.269 -2.527 1.00 69.94 104 SER A C 1
ATOM 772 O O . SER A 1 104 ? 37.537 2.370 -3.365 1.00 69.94 104 SER A O 1
ATOM 774 N N . ARG A 1 105 ? 38.477 3.883 -1.962 1.00 59.34 105 ARG A N 1
ATOM 775 C CA . ARG A 1 105 ? 39.883 3.553 -2.254 1.00 59.34 105 ARG A CA 1
ATOM 776 C C . ARG A 1 105 ? 40.225 2.101 -1.915 1.00 59.34 105 ARG A C 1
ATOM 778 O O . ARG A 1 105 ? 41.099 1.518 -2.536 1.00 59.34 105 ARG A O 1
ATOM 785 N N . LYS A 1 106 ? 39.510 1.495 -0.960 1.00 61.09 106 LYS A N 1
ATOM 786 C CA . LYS A 1 106 ? 39.702 0.096 -0.547 1.00 61.09 106 LYS A CA 1
ATOM 787 C C . LYS A 1 106 ? 39.116 -0.908 -1.548 1.00 61.09 106 LYS A C 1
ATOM 789 O O . LYS A 1 106 ? 39.552 -2.051 -1.580 1.00 61.09 106 LYS A O 1
ATOM 794 N N . THR A 1 107 ? 38.119 -0.502 -2.338 1.00 62.00 107 THR A N 1
ATOM 795 C CA . THR A 1 107 ? 37.410 -1.386 -3.286 1.00 62.00 107 THR A CA 1
ATOM 796 C C . THR A 1 107 ? 37.566 -0.964 -4.748 1.00 62.00 107 THR A C 1
ATOM 798 O O . THR A 1 107 ? 36.895 -1.536 -5.602 1.00 62.00 107 THR A O 1
ATOM 801 N N . ASN A 1 108 ? 38.422 0.028 -5.041 1.00 67.38 108 ASN A N 1
ATOM 802 C CA . ASN A 1 108 ? 38.567 0.658 -6.362 1.00 67.38 108 ASN A CA 1
ATOM 803 C C . ASN A 1 108 ? 37.221 1.049 -6.995 1.00 67.38 108 ASN A C 1
ATOM 805 O O . ASN A 1 108 ? 37.032 0.959 -8.206 1.00 67.38 108 ASN A O 1
ATOM 809 N N . ALA A 1 109 ? 36.259 1.454 -6.165 1.00 74.25 109 ALA A N 1
ATOM 810 C CA . ALA A 1 109 ? 34.946 1.847 -6.649 1.00 74.25 109 ALA A CA 1
ATOM 811 C C . ALA A 1 109 ? 35.017 3.242 -7.265 1.00 74.25 109 ALA A C 1
ATOM 813 O O . ALA A 1 109 ? 35.557 4.156 -6.639 1.00 74.25 109 ALA A O 1
ATOM 814 N N . SER A 1 110 ? 34.444 3.400 -8.456 1.00 76.56 110 SER A N 1
ATOM 815 C CA . SER A 1 110 ? 34.352 4.692 -9.127 1.00 76.56 110 SER A CA 1
ATOM 816 C C . SER A 1 110 ? 33.521 5.677 -8.310 1.00 76.56 110 SER A C 1
ATOM 818 O O . SER A 1 110 ? 32.493 5.312 -7.737 1.00 76.56 110 SER A O 1
ATOM 820 N N . GLN A 1 111 ? 33.971 6.928 -8.291 1.00 85.88 111 GLN A N 1
ATOM 821 C CA . GLN A 1 111 ? 33.144 8.052 -7.870 1.00 85.88 111 GLN A CA 1
ATOM 822 C C . GLN A 1 111 ? 31.942 8.182 -8.808 1.00 85.88 111 GLN A C 1
ATOM 824 O O . GLN A 1 111 ? 32.041 7.861 -9.994 1.00 85.88 111 GLN A O 1
ATOM 829 N N . VAL A 1 112 ? 30.807 8.632 -8.280 1.00 87.19 112 VAL A N 1
ATOM 830 C CA . VAL A 1 112 ? 29.601 8.888 -9.076 1.00 87.19 112 VAL A CA 1
ATOM 831 C C . VAL A 1 112 ? 28.992 10.196 -8.613 1.00 87.19 112 VAL A C 1
ATOM 833 O O . VAL A 1 112 ? 28.484 10.278 -7.500 1.00 87.19 112 VAL A O 1
ATOM 836 N N . THR A 1 113 ? 28.984 11.198 -9.481 1.00 92.69 113 THR A N 1
ATOM 837 C CA . THR A 1 113 ? 28.291 12.463 -9.228 1.00 92.69 113 THR A CA 1
ATOM 838 C C . THR A 1 113 ? 27.243 12.675 -10.306 1.00 92.69 113 THR A C 1
ATOM 840 O O . THR A 1 113 ? 27.579 12.875 -11.470 1.00 92.69 113 THR A O 1
ATOM 843 N N . LYS A 1 114 ? 25.966 12.635 -9.921 1.00 94.25 114 LYS A N 1
ATOM 844 C CA . LYS A 1 114 ? 24.818 12.798 -10.815 1.00 94.25 114 LYS A CA 1
ATOM 845 C C . LYS A 1 114 ? 23.972 13.986 -10.395 1.00 94.25 114 LYS A C 1
ATOM 847 O O . LYS A 1 114 ? 23.601 14.110 -9.229 1.00 94.25 114 LYS A O 1
ATOM 852 N N . LEU A 1 115 ? 23.628 14.820 -11.364 1.00 95.44 115 LEU A N 1
ATOM 853 C CA . LEU A 1 115 ? 22.680 15.917 -11.214 1.00 95.44 115 LEU A CA 1
ATOM 854 C C . LEU A 1 115 ? 21.483 15.643 -12.115 1.00 95.44 115 LEU A C 1
ATOM 856 O O . LEU A 1 115 ? 21.653 15.387 -13.302 1.00 95.44 115 LEU A O 1
ATOM 860 N N . GLY A 1 116 ? 20.281 15.678 -11.559 1.00 94.56 116 GLY A N 1
ATOM 861 C CA . GLY A 1 116 ? 19.046 15.332 -12.247 1.00 94.56 116 GLY A CA 1
ATOM 862 C C . GLY A 1 116 ? 17.999 16.430 -12.130 1.00 94.56 116 GLY A C 1
ATOM 863 O O . GLY A 1 116 ? 17.893 17.110 -11.112 1.00 94.56 116 GLY A O 1
ATOM 864 N N . LEU A 1 117 ? 17.222 16.582 -13.191 1.00 94.94 117 LEU A N 1
ATOM 865 C CA . LEU A 1 117 ? 16.052 17.436 -13.296 1.00 94.94 117 LEU A CA 1
ATOM 866 C C . LEU A 1 117 ? 14.898 16.554 -13.768 1.00 94.94 117 LEU A C 1
ATOM 868 O O . LEU A 1 117 ? 14.960 15.976 -14.852 1.00 94.94 117 LEU A O 1
ATOM 872 N N . GLU A 1 118 ? 13.849 16.446 -12.968 1.00 94.81 118 GLU A N 1
ATOM 873 C CA . GLU A 1 118 ? 12.638 15.695 -13.278 1.00 94.81 118 GLU A CA 1
ATOM 874 C C . GLU A 1 118 ? 11.455 16.662 -13.300 1.00 94.81 118 GLU A C 1
ATOM 876 O O . GLU A 1 118 ? 11.065 17.197 -12.268 1.00 94.81 118 GLU A O 1
ATOM 881 N N . TYR A 1 119 ? 10.870 16.885 -14.472 1.00 93.69 119 TYR A N 1
ATOM 882 C CA . TYR A 1 119 ? 9.676 17.703 -14.639 1.00 93.69 119 TYR A CA 1
ATOM 883 C C . TYR A 1 119 ? 8.475 16.809 -14.930 1.00 93.69 119 TYR A C 1
ATOM 885 O O . TYR A 1 119 ? 8.468 16.082 -15.929 1.00 93.69 119 TYR A O 1
ATOM 893 N N . LYS A 1 120 ? 7.475 16.829 -14.047 1.00 93.12 120 LYS A N 1
ATOM 894 C CA . LYS A 1 120 ? 6.293 15.965 -14.144 1.00 93.12 120 LYS A CA 1
ATOM 895 C C . LYS A 1 120 ? 5.046 16.777 -14.463 1.00 93.12 120 LYS A C 1
ATOM 897 O O . LYS A 1 120 ? 4.796 17.806 -13.860 1.00 93.12 120 LYS A O 1
ATOM 902 N N . GLN A 1 121 ? 4.236 16.284 -15.384 1.00 90.81 121 GLN A N 1
ATOM 903 C CA . GLN A 1 121 ? 2.918 16.822 -15.691 1.00 90.81 121 GLN A CA 1
ATOM 904 C C . GLN A 1 121 ? 1.901 15.673 -15.761 1.00 90.81 121 GLN A C 1
ATOM 906 O O . GLN A 1 121 ? 2.293 14.502 -15.840 1.00 90.81 121 GLN A O 1
ATOM 911 N N . PRO A 1 122 ? 0.585 15.956 -15.721 1.00 88.62 122 PRO A N 1
ATOM 912 C CA . PRO A 1 122 ? -0.437 14.914 -15.768 1.00 88.62 122 PRO A CA 1
ATOM 913 C C . PRO A 1 122 ? -0.289 13.957 -16.957 1.00 88.62 122 PRO A C 1
ATOM 915 O O . PRO A 1 122 ? -0.481 12.755 -16.794 1.00 88.62 122 PRO A O 1
ATOM 918 N N . THR A 1 123 ? 0.095 14.471 -18.128 1.00 89.44 123 THR A N 1
ATOM 919 C CA . THR A 1 123 ? 0.161 13.711 -19.387 1.00 89.44 123 THR A CA 1
ATOM 920 C C . THR A 1 123 ? 1.577 13.427 -19.877 1.00 89.44 123 THR A C 1
ATOM 922 O O . THR A 1 123 ? 1.732 12.626 -20.792 1.00 89.44 123 THR A O 1
ATOM 925 N N . TYR A 1 124 ? 2.621 14.029 -19.301 1.00 92.50 124 TYR A N 1
ATOM 926 C CA . TYR A 1 124 ? 3.999 13.782 -19.730 1.00 92.50 124 TYR A CA 1
ATOM 927 C C . TYR A 1 124 ? 5.026 13.981 -18.613 1.00 92.50 124 TYR A C 1
ATOM 929 O O . TYR A 1 124 ? 4.782 14.680 -17.632 1.00 92.50 124 TYR A O 1
ATOM 937 N N . THR A 1 125 ? 6.202 13.381 -18.775 1.00 95.25 125 THR A N 1
ATOM 938 C CA . THR A 1 125 ? 7.376 13.607 -17.933 1.00 95.25 125 THR A CA 1
ATOM 939 C C . THR A 1 125 ? 8.608 13.872 -18.785 1.00 95.25 125 THR A C 1
ATOM 941 O O . THR A 1 125 ? 8.797 13.285 -19.852 1.00 95.25 125 THR A O 1
ATOM 944 N N . LEU A 1 126 ? 9.460 14.771 -18.302 1.00 95.25 126 LEU A N 1
ATOM 945 C CA . LEU A 1 126 ? 10.770 15.048 -18.873 1.00 95.25 126 LEU A CA 1
ATOM 946 C C . LEU A 1 126 ? 11.820 14.857 -17.784 1.00 95.25 126 LEU A C 1
ATOM 948 O O . LEU A 1 126 ? 11.716 15.418 -16.697 1.00 95.25 126 LEU A O 1
ATOM 952 N N . THR A 1 127 ? 12.851 14.079 -18.076 1.00 95.81 127 THR A N 1
ATOM 953 C CA . THR A 1 127 ? 13.986 13.865 -17.181 1.00 95.81 127 THR A CA 1
ATOM 954 C C . THR A 1 127 ? 15.267 14.220 -17.905 1.00 95.81 127 THR A C 1
ATOM 956 O O . THR A 1 127 ? 15.505 13.749 -19.015 1.00 95.81 127 THR A O 1
ATOM 959 N N . LYS A 1 128 ? 16.108 15.031 -17.273 1.00 95.25 128 LYS A N 1
ATOM 960 C CA . LYS A 1 128 ? 17.483 15.279 -17.702 1.00 95.25 128 LYS A CA 1
ATOM 961 C C . LYS A 1 128 ? 18.406 14.888 -16.563 1.00 95.25 128 LYS A C 1
ATOM 963 O O . LYS A 1 128 ? 18.204 15.353 -15.451 1.00 95.25 128 LYS A O 1
ATOM 968 N N . GLU A 1 129 ? 19.398 14.053 -16.821 1.00 95.31 129 GLU A N 1
ATOM 969 C CA . GLU A 1 129 ? 20.391 13.652 -15.823 1.00 95.31 129 GLU A CA 1
ATOM 970 C C . GLU A 1 129 ? 21.789 13.795 -16.420 1.00 95.31 129 GLU A C 1
ATOM 972 O O . GLU A 1 129 ? 22.056 13.302 -17.514 1.00 95.31 129 GLU A O 1
ATOM 977 N N . PHE A 1 130 ? 22.678 14.475 -15.706 1.00 95.06 130 PHE A N 1
ATOM 978 C CA . PHE A 1 130 ? 24.080 14.631 -16.050 1.00 95.06 130 PHE A CA 1
ATOM 979 C C . PHE A 1 130 ? 24.937 13.866 -15.044 1.00 95.06 130 PHE A C 1
ATOM 981 O O . PHE A 1 130 ? 24.970 14.206 -13.860 1.00 95.06 130 PHE A O 1
ATOM 988 N N . ASP A 1 131 ? 25.621 12.830 -15.520 1.00 92.94 131 ASP A N 1
ATOM 989 C CA . ASP A 1 131 ? 26.650 12.119 -14.770 1.00 92.94 131 ASP A CA 1
ATOM 990 C C . ASP A 1 131 ? 27.994 12.812 -15.021 1.00 92.94 131 ASP A C 1
ATOM 992 O O . ASP A 1 131 ? 28.599 12.672 -16.088 1.00 92.94 131 ASP A O 1
ATOM 996 N N . VAL A 1 132 ? 28.432 13.597 -14.036 1.00 90.56 132 VAL A N 1
ATOM 997 C CA . VAL A 1 132 ? 29.659 14.401 -14.082 1.00 90.56 132 VAL A CA 1
ATOM 998 C C . VAL A 1 132 ? 30.885 13.495 -14.174 1.00 90.56 132 VAL A C 1
ATOM 1000 O O . VAL A 1 132 ? 31.825 13.802 -14.902 1.00 90.56 132 VAL A O 1
ATOM 1003 N N . THR A 1 133 ? 30.878 12.359 -13.473 1.00 87.12 133 THR A N 1
ATOM 1004 C CA . THR A 1 133 ? 32.041 11.465 -13.419 1.00 87.12 133 THR A CA 1
ATOM 1005 C C . THR A 1 133 ? 32.181 10.645 -14.698 1.00 87.12 133 THR A C 1
ATOM 1007 O O . THR A 1 133 ? 33.284 10.494 -15.219 1.00 87.12 133 THR A O 1
ATOM 1010 N N . ALA A 1 134 ? 31.069 10.160 -15.254 1.00 87.19 134 ALA A N 1
ATOM 1011 C CA . ALA A 1 134 ? 31.060 9.473 -16.546 1.00 87.19 134 ALA A CA 1
ATOM 1012 C C . ALA A 1 134 ? 31.089 10.437 -17.752 1.00 87.19 134 ALA A C 1
ATOM 1014 O O . ALA A 1 134 ? 31.126 9.982 -18.901 1.00 87.19 134 ALA A O 1
ATOM 1015 N N . ASN A 1 135 ? 31.026 11.750 -17.503 1.00 91.62 135 ASN A N 1
ATOM 1016 C CA . ASN A 1 135 ? 30.847 12.821 -18.483 1.00 91.62 135 ASN A CA 1
ATOM 1017 C C . ASN A 1 135 ? 29.751 12.500 -19.516 1.00 91.62 135 ASN A C 1
ATOM 1019 O O . ASN A 1 135 ? 29.970 12.527 -20.731 1.00 91.62 135 ASN A O 1
ATOM 1023 N N . THR A 1 136 ? 28.587 12.079 -19.015 1.00 93.12 136 THR A N 1
ATOM 1024 C CA . THR A 1 136 ? 27.463 11.610 -19.832 1.00 93.12 136 THR A CA 1
ATOM 1025 C C . THR A 1 136 ? 26.200 12.389 -19.489 1.00 93.12 136 THR A C 1
ATOM 1027 O O . THR A 1 136 ? 25.748 12.386 -18.347 1.00 93.12 136 THR A O 1
ATOM 1030 N N . ALA A 1 137 ? 25.609 13.033 -20.492 1.00 95.25 137 ALA A N 1
ATOM 1031 C CA . ALA A 1 137 ? 24.317 13.699 -20.389 1.00 95.25 137 ALA A CA 1
ATOM 1032 C C . ALA A 1 137 ? 23.221 12.769 -20.906 1.00 95.25 137 ALA A C 1
ATOM 1034 O O . ALA A 1 137 ? 23.356 12.214 -21.991 1.00 95.25 137 ALA A O 1
ATOM 1035 N N . SER A 1 138 ? 22.127 12.620 -20.171 1.00 94.75 138 SER A N 1
ATOM 1036 C CA . SER A 1 138 ? 20.986 11.799 -20.561 1.00 94.75 138 SER A CA 1
ATOM 1037 C C . SER A 1 138 ? 19.688 12.592 -20.508 1.00 94.75 138 SER A C 1
ATOM 1039 O O . SER A 1 138 ? 19.482 13.437 -19.636 1.00 94.75 138 SER A O 1
ATOM 1041 N N . VAL A 1 139 ? 18.813 12.329 -21.470 1.00 96.12 139 VAL A N 1
ATOM 1042 C CA . VAL A 1 139 ? 17.502 12.954 -21.608 1.00 96.12 139 VAL A CA 1
ATOM 1043 C C . VAL A 1 139 ? 16.487 11.853 -21.855 1.00 96.12 139 VAL A C 1
ATOM 1045 O O . VAL A 1 139 ? 16.686 10.984 -22.700 1.00 96.12 139 VAL A O 1
ATOM 1048 N N . SER A 1 140 ? 15.393 11.888 -21.108 1.00 95.88 140 SER A N 1
ATOM 1049 C CA . SER A 1 140 ? 14.269 10.977 -21.286 1.00 95.88 140 SER A CA 1
ATOM 1050 C C . SER A 1 140 ? 12.980 11.775 -21.316 1.00 95.88 140 SER A C 1
ATOM 1052 O O . SER A 1 140 ? 12.789 12.664 -20.489 1.00 95.88 140 SER A O 1
ATOM 1054 N N . ALA A 1 141 ? 12.095 11.452 -22.244 1.00 95.56 141 ALA A N 1
ATOM 1055 C CA . ALA A 1 141 ? 10.770 12.044 -22.336 1.00 95.56 141 ALA A CA 1
ATOM 1056 C C . ALA A 1 141 ? 9.738 10.926 -22.420 1.00 95.56 141 ALA A C 1
ATOM 1058 O O . ALA A 1 141 ? 9.984 9.903 -23.059 1.00 95.56 141 ALA A O 1
ATOM 1059 N N . LEU A 1 142 ? 8.597 11.106 -21.769 1.00 95.56 142 LEU A N 1
ATOM 1060 C CA . LEU A 1 142 ? 7.511 10.137 -21.774 1.00 95.56 142 LEU A CA 1
ATOM 1061 C C . LEU A 1 142 ? 6.174 10.869 -21.796 1.00 95.56 142 LEU A C 1
ATOM 1063 O O . LEU A 1 142 ? 5.995 11.838 -21.070 1.00 95.56 142 LEU A O 1
ATOM 1067 N N . ALA A 1 143 ? 5.245 10.411 -22.626 1.00 94.44 143 ALA A N 1
ATOM 1068 C CA . ALA A 1 143 ? 3.895 10.944 -22.749 1.00 94.44 143 ALA A CA 1
ATOM 1069 C C . ALA A 1 143 ? 2.864 9.822 -22.590 1.00 94.44 143 ALA A C 1
ATOM 1071 O O . ALA A 1 143 ? 3.113 8.678 -22.971 1.00 94.44 143 ALA A O 1
ATOM 1072 N N . VAL A 1 144 ? 1.706 10.153 -22.024 1.00 93.12 144 VAL A N 1
ATOM 1073 C CA . VAL A 1 144 ? 0.591 9.237 -21.779 1.00 93.12 144 VAL A CA 1
ATOM 1074 C C . VAL A 1 144 ? -0.660 9.786 -22.453 1.00 93.12 144 VAL A C 1
ATOM 1076 O O . VAL A 1 144 ? -1.099 10.895 -22.150 1.00 93.12 144 VAL A O 1
ATOM 1079 N N . VAL A 1 145 ? -1.251 8.992 -23.344 1.00 90.06 145 VAL A N 1
ATOM 1080 C CA . VAL A 1 145 ? -2.484 9.315 -24.069 1.00 90.06 145 VAL A CA 1
ATOM 1081 C C . VAL A 1 145 ? -3.404 8.098 -24.023 1.00 90.06 145 VAL A C 1
ATOM 1083 O O . VAL A 1 145 ? -3.038 7.023 -24.488 1.00 90.06 145 VAL A O 1
ATOM 1086 N N . SER A 1 146 ? -4.593 8.253 -23.434 1.00 86.81 146 SER A N 1
ATOM 1087 C CA . SER A 1 146 ? -5.639 7.213 -23.380 1.00 86.81 146 SER A CA 1
ATOM 1088 C C . SER A 1 146 ? -5.150 5.830 -22.907 1.00 86.81 146 SER A C 1
ATOM 1090 O O . SER A 1 146 ? -5.493 4.806 -23.489 1.00 86.81 146 SER A O 1
ATOM 1092 N N . GLY A 1 147 ? -4.310 5.792 -21.865 1.00 84.69 147 GLY A N 1
ATOM 1093 C CA . GLY A 1 147 ? -3.761 4.546 -21.300 1.00 84.69 147 GLY A CA 1
ATOM 1094 C C . GLY A 1 147 ? -2.534 3.985 -22.032 1.00 84.69 147 GLY A C 1
ATOM 1095 O O . GLY A 1 147 ? -1.862 3.102 -21.495 1.00 84.69 147 GLY A O 1
ATOM 1096 N N . VAL A 1 148 ? -2.182 4.529 -23.200 1.00 92.50 148 VAL A N 1
ATOM 1097 C CA . VAL A 1 148 ? -0.931 4.233 -23.906 1.00 92.50 148 VAL A CA 1
ATOM 1098 C C . VAL A 1 148 ? 0.147 5.204 -23.443 1.00 92.50 148 VAL A C 1
ATOM 1100 O O . VAL A 1 148 ? -0.051 6.414 -23.398 1.00 92.50 148 VAL A O 1
ATOM 1103 N N . THR A 1 149 ? 1.303 4.666 -23.095 1.00 94.44 149 THR A N 1
ATOM 1104 C CA . THR A 1 149 ? 2.498 5.400 -22.698 1.00 94.44 149 THR A CA 1
ATOM 1105 C C . THR A 1 149 ? 3.562 5.223 -23.768 1.00 94.44 149 THR A C 1
ATOM 1107 O O . THR A 1 149 ? 3.888 4.096 -24.131 1.00 94.44 149 THR A O 1
ATOM 1110 N N . VAL A 1 150 ? 4.121 6.325 -24.254 1.00 95.81 150 VAL A N 1
ATOM 1111 C CA . VAL A 1 150 ? 5.218 6.338 -25.225 1.00 95.81 150 VAL A CA 1
ATOM 1112 C C . VAL A 1 150 ? 6.374 7.101 -24.607 1.00 95.81 150 VAL A C 1
ATOM 1114 O O . VAL A 1 150 ? 6.191 8.216 -24.126 1.00 95.81 150 VAL A O 1
ATOM 1117 N N . GLY A 1 151 ? 7.559 6.507 -24.600 1.00 95.31 151 GLY A N 1
ATOM 1118 C CA . GLY A 1 151 ? 8.758 7.108 -24.041 1.00 95.31 151 GLY A CA 1
ATOM 1119 C C . GLY A 1 151 ? 9.964 6.943 -24.949 1.00 95.31 151 GLY A C 1
ATOM 1120 O O . GLY A 1 151 ? 10.091 5.951 -25.663 1.00 95.31 151 GLY A O 1
ATOM 1121 N N . ALA A 1 152 ? 10.867 7.911 -24.888 1.00 95.81 152 ALA A N 1
ATOM 1122 C CA . ALA A 1 152 ? 12.148 7.891 -25.570 1.00 95.81 152 ALA A CA 1
ATOM 1123 C C . ALA A 1 152 ? 13.261 8.293 -24.602 1.00 95.81 152 ALA A C 1
ATOM 1125 O O . ALA A 1 152 ? 13.057 9.100 -23.690 1.00 95.81 152 ALA A O 1
ATOM 1126 N N . HIS A 1 153 ? 14.443 7.735 -24.827 1.00 94.88 153 HIS A N 1
ATOM 1127 C CA . HIS A 1 153 ? 15.645 7.981 -24.051 1.00 94.88 153 HIS A CA 1
ATOM 1128 C C . HIS A 1 153 ? 16.845 8.153 -24.976 1.00 94.88 153 HIS A C 1
ATOM 1130 O O . HIS A 1 153 ? 16.992 7.430 -25.961 1.00 94.88 153 HIS A O 1
ATOM 1136 N N . GLY A 1 154 ? 17.727 9.080 -24.623 1.00 95.44 154 GLY A N 1
ATOM 1137 C CA . GLY A 1 154 ? 19.025 9.252 -25.256 1.00 95.44 154 GLY A CA 1
ATOM 1138 C C . GLY A 1 154 ? 20.068 9.684 -24.236 1.00 95.44 154 GLY A C 1
ATOM 1139 O O . GLY A 1 154 ? 19.783 10.478 -23.341 1.00 95.44 154 GLY A O 1
ATOM 1140 N N . ALA A 1 155 ? 21.284 9.179 -24.389 1.00 95.25 155 ALA A N 1
ATOM 1141 C CA . ALA A 1 155 ? 22.448 9.536 -23.602 1.00 95.25 155 ALA A CA 1
ATOM 1142 C C . ALA A 1 155 ? 23.638 9.829 -24.522 1.00 95.25 155 ALA A C 1
ATOM 1144 O O . ALA A 1 155 ? 23.901 9.110 -25.486 1.00 95.25 155 ALA A O 1
ATOM 1145 N N . PHE A 1 156 ? 24.365 10.898 -24.220 1.00 95.25 156 PHE A N 1
ATOM 1146 C CA . PHE A 1 156 ? 25.511 11.374 -24.978 1.00 95.25 156 PHE A CA 1
ATOM 1147 C C . PHE A 1 156 ? 26.727 11.478 -24.064 1.00 95.25 156 PHE A C 1
ATOM 1149 O O . PHE A 1 156 ? 26.682 12.150 -23.032 1.00 95.25 156 PHE A O 1
ATOM 1156 N N . ASN A 1 157 ? 27.820 10.820 -24.444 1.00 94.31 157 ASN A N 1
ATOM 1157 C CA . ASN A 1 157 ? 29.085 10.913 -23.735 1.00 94.31 157 ASN A CA 1
ATOM 1158 C C . ASN A 1 157 ? 29.924 12.046 -24.331 1.00 94.31 157 ASN A C 1
ATOM 1160 O O . ASN A 1 157 ? 30.369 11.968 -25.477 1.00 94.31 157 ASN A O 1
ATOM 1164 N N . VAL A 1 158 ? 30.158 13.082 -23.531 1.00 91.88 158 VAL A N 1
ATOM 1165 C CA . VAL A 1 158 ? 30.839 14.307 -23.960 1.00 91.88 158 VAL A CA 1
ATOM 1166 C C . VAL A 1 158 ? 32.316 14.039 -24.250 1.00 91.88 158 VAL A C 1
ATOM 1168 O O . VAL A 1 158 ? 32.834 14.516 -25.253 1.00 91.88 158 VAL A O 1
ATOM 1171 N N . ASN A 1 159 ? 32.981 13.200 -23.446 1.00 91.00 159 ASN A N 1
ATOM 1172 C CA . ASN A 1 159 ? 34.392 12.848 -23.661 1.00 91.00 159 ASN A CA 1
ATOM 1173 C C . ASN A 1 159 ? 34.611 12.116 -24.990 1.00 91.00 159 ASN A C 1
ATOM 1175 O O . ASN A 1 159 ? 35.579 12.380 -25.695 1.00 91.00 159 ASN A O 1
ATOM 1179 N N . LYS A 1 160 ? 33.719 11.182 -25.330 1.00 92.19 160 LYS A N 1
ATOM 1180 C CA . LYS A 1 160 ? 33.803 10.402 -26.574 1.00 92.19 160 LYS A CA 1
ATOM 1181 C C . LYS A 1 160 ? 33.174 11.111 -27.771 1.00 92.19 160 LYS A C 1
ATOM 1183 O O . LYS A 1 160 ? 33.272 10.592 -28.876 1.00 92.19 160 LYS A O 1
ATOM 1188 N N . SER A 1 161 ? 32.511 12.250 -27.551 1.00 92.38 161 SER A N 1
ATOM 1189 C CA . SER A 1 161 ? 31.714 12.952 -28.563 1.00 92.38 161 SER A CA 1
ATOM 1190 C C . SER A 1 161 ? 30.759 12.014 -29.317 1.00 92.38 161 SER A C 1
ATOM 1192 O O . SER A 1 161 ? 30.598 12.110 -30.531 1.00 92.38 161 SER A O 1
ATOM 1194 N N . ALA A 1 162 ? 30.149 11.069 -28.596 1.00 93.56 162 ALA A N 1
ATOM 1195 C CA . ALA A 1 162 ? 29.348 10.000 -29.181 1.00 93.56 162 ALA A CA 1
ATOM 1196 C C . ALA A 1 162 ? 28.113 9.689 -28.331 1.00 93.56 162 ALA A C 1
ATOM 1198 O O . ALA A 1 162 ? 28.138 9.787 -27.101 1.00 93.56 162 ALA A O 1
ATOM 1199 N N . VAL A 1 163 ? 27.041 9.257 -28.997 1.00 91.50 163 VAL A N 1
ATOM 1200 C CA . VAL A 1 163 ? 25.844 8.725 -28.334 1.00 91.50 163 VAL A CA 1
ATOM 1201 C C . VAL A 1 163 ? 26.231 7.439 -27.604 1.00 91.50 163 VAL A C 1
ATOM 1203 O O . VAL A 1 163 ? 26.730 6.497 -28.220 1.00 91.50 163 VAL A O 1
ATOM 1206 N N . SER A 1 164 ? 26.048 7.420 -26.285 1.00 91.81 164 SER A N 1
ATOM 1207 C CA . SER A 1 164 ? 26.401 6.287 -25.427 1.00 91.81 164 SER A CA 1
ATOM 1208 C C . SER A 1 164 ? 25.244 5.327 -25.209 1.00 91.81 164 SER A C 1
ATOM 1210 O O . SER A 1 164 ? 25.487 4.132 -25.057 1.00 91.81 164 SER A O 1
ATOM 1212 N N . ASP A 1 165 ? 24.010 5.836 -25.186 1.00 93.00 165 ASP A N 1
ATOM 1213 C CA . ASP A 1 165 ? 22.813 5.011 -25.099 1.00 93.00 165 ASP A CA 1
ATOM 1214 C C . ASP A 1 165 ? 21.616 5.679 -25.775 1.00 93.00 165 ASP A C 1
ATOM 1216 O O . ASP A 1 165 ? 21.549 6.900 -25.886 1.00 93.00 165 ASP A O 1
ATOM 1220 N N . TYR A 1 166 ? 20.667 4.881 -26.245 1.00 94.50 166 TYR A N 1
ATOM 1221 C CA . TYR A 1 166 ? 19.388 5.362 -26.752 1.00 94.50 166 TYR A CA 1
ATOM 1222 C C . TYR A 1 166 ? 18.359 4.236 -26.739 1.00 94.50 166 TYR A C 1
ATOM 1224 O O . TYR A 1 166 ? 18.691 3.050 -26.811 1.00 94.50 166 TYR A O 1
ATOM 1232 N N . GLY A 1 167 ? 17.090 4.604 -26.635 1.00 95.06 167 GLY A N 1
ATOM 1233 C CA . GLY A 1 167 ? 16.021 3.626 -26.591 1.00 95.06 167 GLY A CA 1
ATOM 1234 C C . GLY A 1 167 ? 14.635 4.236 -26.634 1.00 95.06 167 GLY A C 1
ATOM 1235 O O . GLY A 1 167 ? 14.452 5.443 -26.484 1.00 95.06 167 GLY A O 1
ATOM 1236 N N . GLY A 1 168 ? 13.656 3.366 -26.837 1.00 95.44 168 GLY A N 1
ATOM 1237 C CA . GLY A 1 168 ? 12.243 3.677 -26.732 1.00 95.44 168 GLY A CA 1
ATOM 1238 C C . GLY A 1 168 ? 11.539 2.733 -25.766 1.00 95.44 168 GLY A C 1
ATOM 1239 O O . GLY A 1 168 ? 12.007 1.625 -25.491 1.00 95.44 168 GLY A O 1
ATOM 1240 N N . ALA A 1 169 ? 10.392 3.179 -25.275 1.00 95.56 169 ALA A N 1
ATOM 1241 C CA . ALA A 1 169 ? 9.466 2.378 -24.502 1.00 95.56 169 ALA A CA 1
ATOM 1242 C C . ALA A 1 169 ? 8.030 2.646 -24.959 1.00 95.56 169 ALA A C 1
ATOM 1244 O O . ALA A 1 169 ? 7.639 3.786 -25.195 1.00 95.56 169 ALA A O 1
ATOM 1245 N N . LEU A 1 170 ? 7.242 1.587 -25.046 1.00 95.81 170 LEU A N 1
ATOM 1246 C CA . LEU A 1 170 ? 5.809 1.604 -25.262 1.00 95.81 170 LEU A CA 1
ATOM 1247 C C . LEU A 1 170 ? 5.177 0.832 -24.108 1.00 95.81 170 LEU A C 1
ATOM 1249 O O . LEU A 1 170 ? 5.603 -0.281 -23.813 1.00 95.81 170 LEU A O 1
ATOM 1253 N N . ALA A 1 171 ? 4.163 1.379 -23.458 1.00 95.56 171 ALA A N 1
ATOM 1254 C CA . ALA A 1 171 ? 3.372 0.623 -22.501 1.00 95.56 171 ALA A CA 1
ATOM 1255 C C . ALA A 1 171 ? 1.886 0.865 -22.709 1.00 95.56 171 ALA A C 1
ATOM 1257 O O . ALA A 1 171 ? 1.474 1.942 -23.124 1.00 95.56 171 ALA A O 1
ATOM 1258 N N . TYR A 1 172 ? 1.080 -0.129 -22.384 1.00 94.62 172 TYR A N 1
ATOM 1259 C CA . TYR A 1 172 ? -0.365 -0.020 -22.340 1.00 94.62 172 TYR A CA 1
ATOM 1260 C C . TYR A 1 172 ? -0.845 -0.441 -20.959 1.00 94.62 172 TYR A C 1
ATOM 1262 O O . TYR A 1 172 ? -0.446 -1.490 -20.453 1.00 94.62 172 TYR A O 1
ATOM 1270 N N . ASN A 1 173 ? -1.665 0.400 -20.338 1.00 92.31 173 ASN A N 1
ATOM 1271 C CA . ASN A 1 173 ? -2.254 0.146 -19.033 1.00 92.31 173 ASN A CA 1
ATOM 1272 C C . ASN A 1 173 ? -3.767 -0.046 -19.190 1.00 92.31 173 ASN A C 1
ATOM 1274 O O . ASN A 1 173 ? -4.481 0.923 -19.443 1.00 92.31 173 ASN A O 1
ATOM 1278 N N . GLY A 1 174 ? -4.225 -1.289 -19.032 1.00 89.00 174 GLY A N 1
ATOM 1279 C CA . GLY A 1 174 ? -5.633 -1.687 -19.104 1.00 89.00 174 GLY A CA 1
ATOM 1280 C C . GLY A 1 174 ? -6.387 -1.560 -17.775 1.00 89.00 174 GLY A C 1
ATOM 1281 O O . GLY A 1 174 ? -7.588 -1.795 -17.739 1.00 89.00 174 GLY A O 1
ATOM 1282 N N . GLY A 1 175 ? -5.706 -1.157 -16.695 1.00 86.88 175 GLY A N 1
ATOM 1283 C CA . GLY A 1 175 ? -6.269 -1.058 -15.346 1.00 86.88 175 GLY A CA 1
ATOM 1284 C C . GLY A 1 175 ? -5.752 -2.177 -14.447 1.00 86.88 175 GLY A C 1
ATOM 1285 O O . GLY A 1 175 ? -4.859 -1.943 -13.632 1.00 86.88 175 GLY A O 1
ATOM 1286 N N . ASP A 1 176 ? -6.285 -3.380 -14.631 1.00 91.12 176 ASP A N 1
ATOM 1287 C CA . ASP A 1 176 ? -5.875 -4.627 -13.972 1.00 91.12 176 ASP A CA 1
ATOM 1288 C C . ASP A 1 176 ? -4.569 -5.198 -14.550 1.00 91.12 176 ASP A C 1
ATOM 1290 O O . ASP A 1 176 ? -3.765 -5.780 -13.820 1.00 91.12 176 ASP A O 1
ATOM 1294 N N . PHE A 1 177 ? -4.284 -4.972 -15.834 1.00 94.06 177 PHE A N 1
ATOM 1295 C CA . PHE A 1 177 ? -3.022 -5.369 -16.458 1.00 94.06 177 PHE A CA 1
ATOM 1296 C C . PHE A 1 177 ? -2.225 -4.205 -17.059 1.00 94.06 177 PHE A C 1
ATOM 1298 O O . PHE A 1 177 ? -2.742 -3.144 -17.412 1.00 94.06 177 PHE A O 1
ATOM 1305 N N . GLN A 1 178 ? -0.919 -4.424 -17.200 1.00 94.81 178 GLN A N 1
ATOM 1306 C CA . GLN A 1 178 ? 0.001 -3.554 -17.917 1.00 94.81 178 GLN A CA 1
ATOM 1307 C C . GLN A 1 178 ? 0.928 -4.392 -18.795 1.00 94.81 178 GLN A C 1
ATOM 1309 O O . GLN A 1 178 ? 1.547 -5.349 -18.329 1.00 94.81 178 GLN A O 1
ATOM 1314 N N . VAL A 1 179 ? 1.059 -3.988 -20.056 1.00 96.44 179 VAL A N 1
ATOM 1315 C CA . VAL A 1 179 ? 2.043 -4.536 -20.994 1.00 96.44 179 VAL A CA 1
ATOM 1316 C C . VAL A 1 179 ? 3.053 -3.446 -21.301 1.00 96.44 179 VAL A C 1
ATOM 1318 O O . VAL A 1 179 ? 2.655 -2.341 -21.659 1.00 96.44 179 VAL A O 1
ATOM 1321 N N . THR A 1 180 ? 4.342 -3.741 -21.184 1.00 96.25 180 THR A N 1
ATOM 1322 C CA . THR A 1 180 ? 5.414 -2.783 -21.473 1.00 96.25 180 THR A CA 1
ATOM 1323 C C . THR A 1 180 ? 6.435 -3.421 -22.398 1.00 96.25 180 THR A C 1
ATOM 1325 O O . THR A 1 180 ? 6.935 -4.497 -22.105 1.00 96.25 180 THR A O 1
ATOM 1328 N N . VAL A 1 181 ? 6.803 -2.743 -23.476 1.00 96.31 181 VAL A N 1
ATOM 1329 C CA . VAL A 1 181 ? 7.923 -3.094 -24.348 1.00 96.31 181 VAL A CA 1
ATOM 1330 C C . VAL A 1 181 ? 8.911 -1.941 -24.310 1.00 96.31 181 VAL A C 1
ATOM 1332 O O . VAL A 1 181 ? 8.562 -0.815 -24.646 1.00 96.31 181 VAL A O 1
ATOM 1335 N N . ALA A 1 182 ? 10.142 -2.196 -23.893 1.00 94.88 182 ALA A N 1
ATOM 1336 C CA . ALA A 1 182 ? 11.190 -1.190 -23.821 1.00 94.88 182 ALA A CA 1
ATOM 1337 C C . ALA A 1 182 ? 12.498 -1.741 -24.373 1.00 94.88 182 ALA A C 1
ATOM 1339 O O . ALA A 1 182 ? 12.797 -2.923 -24.239 1.00 94.88 182 ALA A O 1
ATOM 1340 N N . THR A 1 183 ? 13.313 -0.885 -24.966 1.00 93.69 183 THR A N 1
ATOM 1341 C CA . THR A 1 183 ? 14.641 -1.269 -25.448 1.00 93.69 183 THR A CA 1
ATOM 1342 C C . THR A 1 183 ? 15.720 -0.873 -24.446 1.00 93.69 183 THR A C 1
ATOM 1344 O O . THR A 1 183 ? 15.652 0.207 -23.858 1.00 93.69 183 THR A O 1
ATOM 1347 N N . LYS A 1 184 ? 16.740 -1.715 -24.286 1.00 88.81 184 LYS A N 1
ATOM 1348 C CA . LYS A 1 184 ? 17.910 -1.497 -23.426 1.00 88.81 184 LYS A CA 1
ATOM 1349 C C . LYS A 1 184 ? 19.194 -1.575 -24.258 1.00 88.81 184 LYS A C 1
ATOM 1351 O O . LYS A 1 184 ? 19.212 -2.196 -25.323 1.00 88.81 184 LYS A O 1
ATOM 1356 N N . LYS A 1 185 ? 20.286 -1.011 -23.725 1.00 87.38 185 LYS A N 1
ATOM 1357 C CA . LYS A 1 185 ? 21.647 -1.111 -24.285 1.00 87.38 185 LYS A CA 1
ATOM 1358 C C . LYS A 1 185 ? 21.711 -0.691 -25.760 1.00 87.38 185 LYS A C 1
ATOM 1360 O O . LYS A 1 185 ? 22.246 -1.428 -26.583 1.00 87.38 185 LYS A O 1
ATOM 1365 N N . SER A 1 186 ? 21.154 0.467 -26.100 1.00 91.19 186 SER A N 1
ATOM 1366 C CA . SER A 1 186 ? 21.214 1.024 -27.457 1.00 91.19 186 SER A CA 1
ATOM 1367 C C . SER A 1 186 ? 20.520 0.131 -28.488 1.00 91.19 186 SER A C 1
ATOM 1369 O O . SER A 1 186 ? 21.120 -0.272 -29.481 1.00 91.19 186 SER A O 1
ATOM 1371 N N . LEU A 1 187 ? 19.265 -0.238 -28.200 1.00 89.06 187 LEU A N 1
ATOM 1372 C CA . LEU A 1 187 ? 18.428 -1.164 -28.985 1.00 89.06 187 LEU A CA 1
ATOM 1373 C C . LEU A 1 187 ? 18.937 -2.612 -29.097 1.00 89.06 187 LEU A C 1
ATOM 1375 O O . LEU A 1 187 ? 18.321 -3.417 -29.791 1.00 89.06 187 LEU A O 1
ATOM 1379 N N . LYS A 1 188 ? 20.022 -2.983 -28.407 1.00 92.12 188 LYS A N 1
ATOM 1380 C CA . LYS A 1 188 ? 20.563 -4.352 -28.459 1.00 92.12 188 LYS A CA 1
ATOM 1381 C C . LYS A 1 188 ? 19.694 -5.371 -27.738 1.00 92.12 188 LYS A C 1
ATOM 1383 O O . LYS A 1 188 ? 19.749 -6.546 -28.075 1.00 92.12 188 LYS A O 1
ATOM 1388 N N . THR A 1 189 ? 18.912 -4.947 -26.750 1.00 92.56 189 THR A N 1
ATOM 1389 C CA . THR A 1 189 ? 18.020 -5.842 -26.008 1.00 92.56 189 THR A CA 1
ATOM 1390 C C . THR A 1 189 ? 16.605 -5.280 -26.011 1.00 92.56 189 THR A C 1
ATOM 1392 O O . THR A 1 189 ? 16.402 -4.119 -25.657 1.00 92.56 189 THR A O 1
ATOM 1395 N N . ILE A 1 190 ? 15.623 -6.097 -26.377 1.00 94.75 190 ILE A N 1
ATOM 1396 C CA . ILE A 1 190 ? 14.198 -5.780 -26.284 1.00 94.75 190 ILE A CA 1
ATOM 1397 C C . ILE A 1 190 ? 13.661 -6.445 -25.018 1.00 94.75 190 ILE A C 1
ATOM 1399 O O . ILE A 1 190 ? 13.744 -7.658 -24.864 1.00 94.75 190 ILE A O 1
ATOM 1403 N N . ASN A 1 191 ? 13.122 -5.647 -24.105 1.00 94.31 191 ASN A N 1
ATOM 1404 C CA . ASN A 1 191 ? 12.534 -6.090 -22.852 1.00 94.31 191 ASN A CA 1
ATOM 1405 C C . ASN A 1 191 ? 11.011 -5.951 -22.918 1.00 94.31 191 ASN A C 1
ATOM 1407 O O . ASN A 1 191 ? 10.495 -4.834 -22.940 1.00 94.31 191 ASN A O 1
ATOM 1411 N N . ALA A 1 192 ? 10.299 -7.073 -22.934 1.00 96.06 192 ALA A N 1
ATOM 1412 C CA . ALA A 1 192 ? 8.845 -7.121 -22.879 1.00 96.06 192 ALA A CA 1
ATOM 1413 C C . ALA A 1 192 ? 8.396 -7.592 -21.493 1.00 96.06 192 ALA A C 1
ATOM 1415 O O . ALA A 1 192 ? 8.860 -8.612 -20.995 1.00 96.06 192 ALA A O 1
ATOM 1416 N N . ASN A 1 193 ? 7.489 -6.857 -20.864 1.00 96.69 193 ASN A N 1
ATOM 1417 C CA . ASN A 1 193 ? 6.965 -7.148 -19.542 1.00 96.69 193 ASN A CA 1
ATOM 1418 C C . ASN A 1 193 ? 5.447 -7.222 -19.574 1.00 96.69 193 ASN A C 1
ATOM 1420 O O . ASN A 1 193 ? 4.785 -6.408 -20.217 1.00 96.69 193 ASN A O 1
ATOM 1424 N N . PHE A 1 194 ? 4.915 -8.152 -18.799 1.00 96.75 194 PHE A N 1
ATOM 1425 C CA . PHE A 1 194 ? 3.500 -8.305 -18.532 1.00 96.75 194 PHE A CA 1
ATOM 1426 C C . PHE A 1 194 ? 3.289 -8.254 -17.023 1.00 96.75 194 PHE A C 1
ATOM 1428 O O . PHE A 1 194 ? 4.008 -8.910 -16.273 1.00 96.75 194 PHE A O 1
ATOM 1435 N N . HIS A 1 195 ? 2.322 -7.469 -16.575 1.00 97.06 195 HIS A N 1
ATOM 1436 C CA . HIS A 1 195 ? 1.876 -7.396 -15.190 1.00 97.06 195 HIS A CA 1
ATOM 1437 C C . HIS A 1 195 ? 0.361 -7.533 -15.183 1.00 97.06 195 HIS A C 1
ATOM 1439 O O . HIS A 1 195 ? -0.302 -6.815 -15.924 1.00 97.06 195 HIS A O 1
ATOM 1445 N N . HIS A 1 196 ? -0.191 -8.381 -14.325 1.00 97.00 196 HIS A N 1
ATOM 1446 C CA . HIS A 1 196 ? -1.630 -8.569 -14.190 1.00 97.00 196 HIS A CA 1
ATOM 1447 C C . HIS A 1 196 ? -1.993 -8.743 -12.717 1.00 97.00 196 HIS A C 1
ATOM 1449 O O . HIS A 1 196 ? -1.545 -9.682 -12.061 1.00 97.00 196 HIS A O 1
ATOM 1455 N N . GLN A 1 197 ? -2.788 -7.816 -12.199 1.00 95.44 197 GLN A N 1
ATOM 1456 C CA . GLN A 1 197 ? -3.418 -7.903 -10.894 1.00 95.44 197 GLN A CA 1
ATOM 1457 C C . GLN A 1 197 ? -4.751 -8.636 -11.060 1.00 95.44 197 GLN A C 1
ATOM 1459 O O . GLN A 1 197 ? -5.736 -8.037 -11.474 1.00 95.44 197 GLN A O 1
ATOM 1464 N N . PHE A 1 198 ? -4.751 -9.940 -10.780 1.00 92.38 198 PHE A N 1
ATOM 1465 C CA . PHE A 1 198 ? -5.918 -10.803 -10.974 1.00 92.38 198 PHE A CA 1
ATOM 1466 C C . PHE A 1 198 ? -7.022 -10.505 -9.951 1.00 92.38 198 PHE A C 1
ATOM 1468 O O . PHE A 1 198 ? -8.200 -10.455 -10.292 1.00 92.38 198 PHE A O 1
ATOM 1475 N N . ASP A 1 199 ? -6.629 -10.274 -8.696 1.00 92.38 199 ASP A N 1
ATOM 1476 C CA . ASP A 1 199 ? -7.514 -9.845 -7.616 1.00 92.38 199 ASP A CA 1
ATOM 1477 C C . ASP A 1 199 ? -6.752 -8.953 -6.608 1.00 92.38 199 ASP A C 1
ATOM 1479 O O . ASP A 1 199 ? -5.629 -8.504 -6.857 1.00 92.38 199 ASP A O 1
ATOM 1483 N N . ALA A 1 200 ? -7.365 -8.646 -5.460 1.00 91.75 200 ALA A N 1
ATOM 1484 C CA . ALA A 1 200 ? -6.743 -7.818 -4.423 1.00 91.75 200 ALA A CA 1
ATOM 1485 C C . ALA A 1 200 ? -5.485 -8.451 -3.789 1.00 91.75 200 ALA A C 1
ATOM 1487 O O . ALA A 1 200 ? -4.667 -7.732 -3.216 1.00 91.75 200 ALA A O 1
ATOM 1488 N N . ASN A 1 201 ? -5.326 -9.769 -3.907 1.00 94.75 201 ASN A N 1
ATOM 1489 C CA . ASN A 1 201 ? -4.323 -10.568 -3.213 1.00 94.75 201 ASN A CA 1
ATOM 1490 C C . ASN A 1 201 ? -3.282 -11.184 -4.164 1.00 94.75 201 ASN A C 1
ATOM 1492 O O . ASN A 1 201 ? -2.179 -11.514 -3.731 1.00 94.75 201 ASN A O 1
ATOM 1496 N N . THR A 1 202 ? -3.602 -11.333 -5.447 1.00 95.56 202 THR A N 1
ATOM 1497 C CA . THR A 1 202 ? -2.864 -12.146 -6.415 1.00 95.56 202 THR A CA 1
ATOM 1498 C C . THR A 1 202 ? -2.388 -11.298 -7.585 1.00 95.56 202 THR A C 1
ATOM 1500 O O . THR A 1 202 ? -3.177 -10.682 -8.305 1.00 95.56 202 THR A O 1
ATOM 1503 N N . ILE A 1 203 ? -1.075 -11.304 -7.809 1.00 96.88 203 ILE A N 1
ATOM 1504 C CA . ILE A 1 203 ? -0.424 -10.576 -8.898 1.00 96.88 203 ILE A CA 1
ATOM 1505 C C . ILE A 1 203 ? 0.464 -11.539 -9.676 1.00 96.88 203 ILE A C 1
ATOM 1507 O O . ILE A 1 203 ? 1.302 -12.225 -9.092 1.00 96.88 203 ILE A O 1
ATOM 1511 N N . TYR A 1 204 ? 0.333 -11.531 -10.997 1.00 96.69 204 TYR A N 1
ATOM 1512 C CA . TYR A 1 204 ? 1.199 -12.252 -11.920 1.00 96.69 204 TYR A CA 1
ATOM 1513 C C . TYR A 1 204 ? 2.075 -11.279 -12.702 1.00 96.69 204 TYR A C 1
ATOM 1515 O O . TYR A 1 204 ? 1.646 -10.184 -13.073 1.00 96.69 204 TYR A O 1
ATOM 1523 N N . ALA A 1 205 ? 3.306 -11.691 -12.984 1.00 97.31 205 ALA A N 1
ATOM 1524 C CA . ALA A 1 205 ? 4.208 -10.949 -13.843 1.00 97.31 205 ALA A CA 1
ATOM 1525 C C . ALA A 1 205 ? 5.045 -11.880 -14.720 1.00 97.31 205 ALA A C 1
ATOM 1527 O O . ALA A 1 205 ? 5.440 -12.972 -14.314 1.00 97.31 205 ALA A O 1
ATOM 1528 N N . ALA A 1 206 ? 5.356 -11.413 -15.922 1.00 97.12 206 ALA A N 1
ATOM 1529 C CA . ALA A 1 206 ? 6.323 -12.040 -16.806 1.00 97.12 206 ALA A CA 1
ATOM 1530 C C . ALA A 1 206 ? 7.261 -10.978 -17.382 1.00 97.12 206 ALA A C 1
ATOM 1532 O O . ALA A 1 206 ? 6.860 -9.835 -17.606 1.00 97.12 206 ALA A O 1
ATOM 1533 N N . SER A 1 207 ? 8.512 -11.353 -17.617 1.00 96.25 207 SER A N 1
ATOM 1534 C CA . SER A 1 207 ? 9.528 -10.509 -18.237 1.00 96.25 207 SER A CA 1
ATOM 1535 C C . SER A 1 207 ? 10.328 -11.334 -19.233 1.00 96.25 207 SER A C 1
ATOM 1537 O O . SER A 1 207 ? 10.793 -12.422 -18.902 1.00 96.25 207 SER A O 1
ATOM 1539 N N . ILE A 1 208 ? 10.464 -10.825 -20.451 1.00 95.75 208 ILE A N 1
ATOM 1540 C CA . ILE A 1 208 ? 11.258 -11.407 -21.530 1.00 95.75 208 ILE A CA 1
ATOM 1541 C C . ILE A 1 208 ? 12.316 -10.383 -21.912 1.00 95.75 208 ILE A C 1
ATOM 1543 O O . ILE A 1 208 ? 11.979 -9.273 -22.317 1.00 95.75 208 ILE A O 1
ATOM 1547 N N . ASP A 1 209 ? 13.585 -10.756 -21.817 1.00 94.12 209 ASP A N 1
ATOM 1548 C CA . ASP A 1 209 ? 14.705 -10.024 -22.401 1.00 94.12 209 ASP A CA 1
ATOM 1549 C C . ASP A 1 209 ? 15.191 -10.786 -23.647 1.00 94.12 209 ASP A C 1
ATOM 1551 O O . ASP A 1 209 ? 15.715 -11.895 -23.544 1.00 94.12 209 ASP A O 1
ATOM 1555 N N . TYR A 1 210 ? 14.991 -10.190 -24.823 1.00 94.94 210 TYR A N 1
ATOM 1556 C CA . TYR A 1 210 ? 15.442 -10.682 -26.127 1.00 94.94 210 TYR A CA 1
ATOM 1557 C C . TYR A 1 210 ? 16.686 -9.903 -26.556 1.00 94.94 210 TYR A C 1
ATOM 1559 O O . TYR A 1 210 ? 16.614 -8.690 -26.766 1.00 94.94 210 TYR A O 1
ATOM 1567 N N . ASP A 1 211 ? 17.830 -10.565 -26.686 1.00 93.31 211 ASP A N 1
ATOM 1568 C CA . ASP A 1 211 ? 19.054 -9.956 -27.199 1.00 93.31 211 ASP A CA 1
ATOM 1569 C C . ASP A 1 211 ? 19.089 -10.050 -28.730 1.00 93.31 211 ASP A C 1
ATOM 1571 O O . ASP A 1 211 ? 19.183 -11.127 -29.315 1.00 93.31 211 ASP A O 1
ATOM 1575 N N . VAL A 1 212 ? 19.020 -8.898 -29.394 1.00 92.12 212 VAL A N 1
ATOM 1576 C CA . VAL A 1 212 ? 18.923 -8.785 -30.854 1.00 92.12 212 VAL A CA 1
ATOM 1577 C C . VAL A 1 212 ? 20.209 -9.227 -31.550 1.00 92.12 212 VAL A C 1
ATOM 1579 O O . VAL A 1 212 ? 20.159 -9.671 -32.693 1.00 92.12 212 VAL A O 1
ATOM 1582 N N . GLN A 1 213 ? 21.363 -9.123 -30.884 1.00 90.31 213 GLN A N 1
ATOM 1583 C CA . GLN A 1 213 ? 22.654 -9.452 -31.494 1.00 90.31 213 GLN A CA 1
ATOM 1584 C C . GLN A 1 213 ? 22.931 -10.954 -31.465 1.00 90.31 213 GLN A C 1
ATOM 1586 O O . GLN A 1 213 ? 23.487 -11.499 -32.413 1.00 90.31 213 GLN A O 1
ATOM 1591 N N . THR A 1 214 ? 22.562 -11.609 -30.368 1.00 92.88 214 THR A N 1
ATOM 1592 C CA . THR A 1 214 ? 22.838 -13.033 -30.129 1.00 92.88 214 THR A CA 1
ATOM 1593 C C . THR A 1 214 ? 21.632 -13.936 -30.374 1.00 92.88 214 THR A C 1
ATOM 1595 O O . THR A 1 214 ? 21.787 -15.154 -30.360 1.00 92.88 214 THR A O 1
ATOM 1598 N N . ALA A 1 215 ? 20.442 -13.358 -30.583 1.00 90.38 215 ALA A N 1
ATOM 1599 C CA . ALA A 1 215 ? 19.152 -14.054 -30.593 1.00 90.38 215 ALA A CA 1
ATOM 1600 C C . ALA A 1 215 ? 18.879 -14.857 -29.301 1.00 90.38 215 ALA A C 1
ATOM 1602 O O . ALA A 1 215 ? 18.104 -15.815 -29.303 1.00 90.38 215 ALA A O 1
ATOM 1603 N N . ALA A 1 216 ? 19.534 -14.481 -28.196 1.00 90.19 216 ALA A N 1
ATOM 1604 C CA . ALA A 1 216 ? 19.361 -15.118 -26.899 1.00 90.19 216 ALA A CA 1
ATOM 1605 C C . ALA A 1 216 ? 18.116 -14.580 -26.183 1.00 90.19 216 ALA A C 1
ATOM 1607 O O . ALA A 1 216 ? 17.854 -13.376 -26.193 1.00 90.19 216 ALA A O 1
ATOM 1608 N N . ASN A 1 217 ? 17.393 -15.476 -25.505 1.00 91.56 217 ASN A N 1
ATOM 1609 C CA . ASN A 1 217 ? 16.134 -15.169 -24.828 1.00 91.56 217 ASN A CA 1
ATOM 1610 C C . ASN A 1 217 ? 16.214 -15.540 -23.352 1.00 91.56 217 ASN A C 1
ATOM 1612 O O . ASN A 1 217 ? 16.451 -16.702 -23.022 1.00 91.56 217 ASN A O 1
ATOM 1616 N N . ALA A 1 218 ? 15.946 -14.575 -22.477 1.00 93.31 218 ALA A N 1
ATOM 1617 C CA . ALA A 1 218 ? 15.776 -14.804 -21.050 1.00 93.31 218 ALA A CA 1
ATOM 1618 C C . ALA A 1 218 ? 14.324 -14.511 -20.661 1.00 93.31 218 ALA A C 1
ATOM 1620 O O . ALA A 1 218 ? 13.875 -13.368 -20.725 1.00 93.31 218 ALA A O 1
ATOM 1621 N N . LEU A 1 219 ? 13.584 -15.548 -20.271 1.00 94.94 219 LEU A N 1
ATOM 1622 C CA . LEU A 1 219 ? 12.191 -15.447 -19.837 1.00 94.94 219 LEU A CA 1
ATOM 1623 C C . LEU A 1 219 ? 12.115 -15.696 -18.331 1.00 94.94 219 LEU A C 1
ATOM 1625 O O . LEU A 1 219 ? 12.657 -16.675 -17.830 1.00 94.94 219 LEU A O 1
ATOM 1629 N N . THR A 1 220 ? 11.420 -14.822 -17.615 1.00 96.50 220 THR A N 1
ATOM 1630 C CA . THR A 1 220 ? 11.102 -14.962 -16.193 1.00 96.50 220 THR A CA 1
ATOM 1631 C C . THR A 1 220 ? 9.598 -14.846 -16.010 1.00 96.50 220 THR A C 1
ATOM 1633 O O . THR A 1 220 ? 9.003 -13.868 -16.455 1.00 96.50 220 THR A O 1
ATOM 1636 N N . LEU A 1 221 ? 8.984 -15.814 -15.338 1.00 96.94 221 LEU A N 1
ATOM 1637 C CA . LEU A 1 221 ? 7.574 -15.783 -14.955 1.00 96.94 221 LEU A CA 1
ATOM 1638 C C . LEU A 1 221 ? 7.474 -15.885 -13.445 1.00 96.94 221 LEU A C 1
ATOM 1640 O O . LEU A 1 221 ? 8.216 -16.642 -12.830 1.00 96.94 221 LEU A O 1
ATOM 1644 N N . GLY A 1 222 ? 6.546 -15.168 -12.835 1.00 96.50 222 GLY A N 1
ATOM 1645 C CA . GLY A 1 222 ? 6.347 -15.258 -11.403 1.00 96.50 222 GLY A CA 1
ATOM 1646 C C . GLY A 1 222 ? 5.084 -14.570 -10.935 1.00 96.50 222 GLY A C 1
ATOM 1647 O O . GLY A 1 222 ? 4.297 -14.040 -11.719 1.00 96.50 222 GLY A O 1
ATOM 1648 N N . GLY A 1 223 ? 4.897 -14.583 -9.628 1.00 96.50 223 GLY A N 1
ATOM 1649 C CA . GLY A 1 223 ? 3.756 -13.959 -9.000 1.00 96.50 223 GLY A CA 1
ATOM 1650 C C . GLY A 1 223 ? 3.935 -13.771 -7.507 1.00 96.50 223 GLY A C 1
ATOM 1651 O O . GLY A 1 223 ? 4.902 -14.237 -6.893 1.00 96.50 223 GLY A O 1
ATOM 1652 N N . ARG A 1 224 ? 2.976 -13.046 -6.943 1.00 96.88 224 ARG A N 1
ATOM 1653 C CA . ARG A 1 224 ? 2.854 -12.748 -5.521 1.00 96.88 224 ARG A CA 1
ATOM 1654 C C . ARG A 1 224 ? 1.423 -13.031 -5.091 1.00 96.88 224 ARG A C 1
ATOM 1656 O O . ARG A 1 224 ? 0.491 -12.667 -5.803 1.00 96.88 224 ARG A O 1
ATOM 1663 N N . TYR A 1 225 ? 1.276 -13.665 -3.939 1.00 97.00 225 TYR A N 1
ATOM 1664 C CA . TYR A 1 225 ? -0.001 -14.054 -3.362 1.00 97.00 225 TYR A CA 1
ATOM 1665 C C . TYR A 1 225 ? -0.041 -13.663 -1.883 1.00 97.00 225 TYR A C 1
ATOM 1667 O O . TYR A 1 225 ? 0.666 -14.245 -1.059 1.00 97.00 225 TYR A O 1
ATOM 1675 N N . ALA A 1 226 ? -0.835 -12.649 -1.553 1.00 96.00 226 ALA A N 1
ATOM 1676 C CA . ALA A 1 226 ? -1.118 -12.242 -0.184 1.00 96.00 226 ALA A CA 1
ATOM 1677 C C . ALA A 1 226 ? -2.195 -13.166 0.400 1.00 96.00 226 ALA A C 1
ATOM 1679 O O . ALA A 1 226 ? -3.367 -13.074 0.043 1.00 96.00 226 ALA A O 1
ATOM 1680 N N . VAL A 1 227 ? -1.789 -14.078 1.281 1.00 94.06 227 VAL A N 1
ATOM 1681 C CA . VAL A 1 227 ? -2.700 -15.039 1.926 1.00 94.06 227 VAL A CA 1
ATOM 1682 C C . VAL A 1 227 ? -3.621 -14.310 2.901 1.00 94.06 227 VAL A C 1
ATOM 1684 O O . VAL A 1 227 ? -4.828 -14.541 2.937 1.00 94.06 227 VAL A O 1
ATOM 1687 N N . ASP A 1 228 ? -3.030 -13.407 3.681 1.00 91.94 228 ASP A N 1
ATOM 1688 C CA . ASP A 1 228 ? -3.684 -12.568 4.674 1.00 91.94 228 ASP A CA 1
ATOM 1689 C C . ASP A 1 228 ? -2.926 -11.230 4.808 1.00 91.94 228 ASP A C 1
ATOM 1691 O O . ASP A 1 228 ? -2.084 -10.881 3.977 1.00 91.94 228 ASP A O 1
ATOM 1695 N N . LYS A 1 229 ? -3.245 -10.436 5.837 1.00 88.62 229 LYS A N 1
ATOM 1696 C CA . LYS A 1 229 ? -2.618 -9.121 6.065 1.00 88.62 229 LYS A CA 1
ATOM 1697 C C . LYS A 1 229 ? -1.142 -9.199 6.462 1.00 88.62 229 LYS A C 1
ATOM 1699 O O . LYS A 1 229 ? -0.442 -8.194 6.343 1.00 88.62 229 LYS A O 1
ATOM 1704 N N . ASP A 1 230 ? -0.698 -10.350 6.948 1.00 92.31 230 ASP A N 1
ATOM 1705 C CA . ASP A 1 230 ? 0.607 -10.547 7.561 1.00 92.31 230 ASP A CA 1
ATOM 1706 C C . ASP A 1 230 ? 1.503 -11.471 6.723 1.00 92.31 230 ASP A C 1
ATOM 1708 O O . ASP A 1 230 ? 2.722 -11.395 6.847 1.00 92.31 230 ASP A O 1
ATOM 1712 N N . THR A 1 231 ? 0.948 -12.291 5.827 1.00 94.50 231 THR A N 1
ATOM 1713 C CA . THR A 1 231 ? 1.681 -13.324 5.084 1.00 94.50 231 THR A CA 1
ATOM 1714 C C . THR A 1 231 ? 1.527 -13.180 3.572 1.00 94.50 231 THR A C 1
ATOM 1716 O O . THR A 1 231 ? 0.425 -13.177 3.024 1.00 94.50 231 THR A O 1
ATOM 1719 N N . THR A 1 232 ? 2.657 -13.116 2.866 1.00 96.62 232 THR A N 1
ATOM 1720 C CA . THR A 1 232 ? 2.724 -13.093 1.398 1.00 96.62 232 THR A CA 1
ATOM 1721 C C . THR A 1 232 ? 3.668 -14.172 0.884 1.00 96.62 232 THR A C 1
ATOM 1723 O O . THR A 1 232 ? 4.828 -14.238 1.294 1.00 96.62 232 THR A O 1
ATOM 1726 N N . TYR A 1 233 ? 3.188 -14.978 -0.061 1.00 97.38 233 TYR A N 1
ATOM 1727 C CA . TYR A 1 233 ? 3.988 -15.927 -0.828 1.00 97.38 233 TYR A CA 1
ATOM 1728 C C . TYR A 1 233 ? 4.411 -15.335 -2.165 1.00 97.38 233 TYR A C 1
ATOM 1730 O O . TYR A 1 233 ? 3.664 -14.610 -2.819 1.00 97.38 233 TYR A O 1
ATOM 1738 N N . LEU A 1 234 ? 5.632 -15.650 -2.573 1.00 97.19 234 LEU A N 1
ATOM 1739 C CA . LEU A 1 234 ? 6.226 -15.205 -3.817 1.00 97.19 234 LEU A CA 1
ATOM 1740 C C . LEU A 1 234 ? 6.864 -16.408 -4.503 1.00 97.19 234 LEU A C 1
ATOM 1742 O O . LEU A 1 234 ? 7.548 -17.207 -3.860 1.00 97.19 234 LEU A O 1
ATOM 1746 N N . GLY A 1 235 ? 6.669 -16.520 -5.811 1.00 97.00 235 GLY A N 1
ATOM 1747 C CA . GLY A 1 235 ? 7.317 -17.543 -6.621 1.00 97.00 235 GLY A CA 1
ATOM 1748 C C . GLY A 1 235 ? 7.682 -17.019 -8.000 1.00 97.00 235 GLY A C 1
ATOM 1749 O O . GLY A 1 235 ? 6.914 -16.270 -8.602 1.00 97.00 235 GLY A O 1
ATOM 1750 N N . LYS A 1 236 ? 8.845 -17.419 -8.515 1.00 96.62 236 LYS A N 1
ATOM 1751 C CA . LYS A 1 236 ? 9.251 -17.163 -9.900 1.00 96.62 236 LYS A CA 1
ATOM 1752 C C . LYS A 1 236 ? 10.093 -18.292 -10.475 1.00 96.62 236 LYS A C 1
ATOM 1754 O O . LYS A 1 236 ? 10.787 -18.997 -9.745 1.00 96.62 236 LYS A O 1
ATOM 1759 N N . VAL A 1 237 ? 10.058 -18.418 -11.792 1.00 96.50 237 VAL A N 1
ATOM 1760 C CA . VAL A 1 237 ? 10.823 -19.378 -12.581 1.00 96.50 237 VAL A CA 1
ATOM 1761 C C . VAL A 1 237 ? 11.465 -18.652 -13.754 1.00 96.50 237 VAL A C 1
ATOM 1763 O O . VAL A 1 237 ? 10.819 -17.837 -14.415 1.00 96.50 237 VAL A O 1
ATOM 1766 N N . ASN A 1 238 ? 12.725 -18.975 -14.027 1.00 94.12 238 ASN A N 1
ATOM 1767 C CA . ASN A 1 238 ? 13.486 -18.415 -15.139 1.00 94.12 238 ASN A CA 1
ATOM 1768 C C . ASN A 1 238 ? 13.778 -19.497 -16.196 1.00 94.12 238 ASN A C 1
ATOM 1770 O O . ASN A 1 238 ? 13.920 -20.673 -15.861 1.00 94.12 238 ASN A O 1
ATOM 1774 N N . SER A 1 239 ? 13.963 -19.107 -17.460 1.00 92.81 239 SER A N 1
ATOM 1775 C CA . SER A 1 239 ? 14.350 -19.993 -18.577 1.00 92.81 239 SER A CA 1
ATOM 1776 C C . SER A 1 239 ? 15.690 -20.708 -18.360 1.00 92.81 239 SER A C 1
ATOM 1778 O O . SER A 1 239 ? 15.941 -21.791 -18.899 1.00 92.81 239 SER A O 1
ATOM 1780 N N . ASP A 1 240 ? 16.536 -20.141 -17.505 1.00 88.88 240 ASP A N 1
ATOM 1781 C CA . ASP A 1 240 ? 17.790 -20.755 -17.077 1.00 88.88 240 ASP A CA 1
ATOM 1782 C C . ASP A 1 240 ? 17.579 -21.983 -16.182 1.00 88.88 240 ASP A C 1
ATOM 1784 O O . ASP A 1 240 ? 18.517 -22.749 -16.007 1.00 88.88 240 ASP A O 1
ATOM 1788 N N . GLY A 1 241 ? 16.350 -22.255 -15.727 1.00 89.69 241 GLY A N 1
ATOM 1789 C CA . GLY A 1 241 ? 16.008 -23.415 -14.899 1.00 89.69 241 GLY A CA 1
ATOM 1790 C C . GLY A 1 241 ? 15.993 -23.127 -13.402 1.00 89.69 241 GLY A C 1
ATOM 1791 O O . GLY A 1 241 ? 15.855 -24.050 -12.607 1.00 89.69 241 GLY A O 1
ATOM 1792 N N . PHE A 1 242 ? 16.118 -21.863 -13.002 1.00 94.00 242 PHE A N 1
ATOM 1793 C CA . PHE A 1 242 ? 16.043 -21.484 -11.597 1.00 94.00 242 PHE A CA 1
ATOM 1794 C C . PHE A 1 242 ? 14.601 -21.281 -11.146 1.00 94.00 242 PHE A C 1
ATOM 1796 O O . PHE A 1 242 ? 13.857 -20.513 -11.758 1.00 94.00 242 PHE A O 1
ATOM 1803 N N . VAL A 1 243 ? 14.245 -21.904 -10.026 1.00 95.81 243 VAL A N 1
ATOM 1804 C CA . VAL A 1 243 ? 12.985 -21.705 -9.306 1.00 95.81 243 VAL A CA 1
ATOM 1805 C C . VAL A 1 243 ? 13.295 -20.937 -8.027 1.00 95.81 243 VAL A C 1
ATOM 1807 O O . VAL A 1 243 ? 14.093 -21.382 -7.208 1.00 95.81 243 VAL A O 1
ATOM 1810 N N . SER A 1 244 ? 12.688 -19.766 -7.847 1.00 96.50 244 SER A N 1
ATOM 1811 C CA . SER A 1 244 ? 12.843 -18.973 -6.625 1.00 96.50 244 SER A CA 1
ATOM 1812 C C . SER A 1 244 ? 11.523 -18.869 -5.885 1.00 96.50 244 SER A C 1
ATOM 1814 O O . SER A 1 244 ? 10.509 -18.521 -6.483 1.00 96.50 244 SER A O 1
ATOM 1816 N N . LEU A 1 245 ? 11.556 -19.108 -4.582 1.00 96.69 245 LEU A N 1
ATOM 1817 C CA . LEU A 1 245 ? 10.416 -18.998 -3.680 1.00 96.69 245 LEU A CA 1
ATOM 1818 C C . LEU A 1 245 ? 10.777 -18.039 -2.549 1.00 96.69 245 LEU A C 1
ATOM 1820 O O . LEU A 1 245 ? 11.913 -18.044 -2.075 1.00 96.69 245 LEU A O 1
ATOM 1824 N N . ALA A 1 246 ? 9.829 -17.225 -2.103 1.00 96.69 246 ALA A N 1
ATOM 1825 C CA . ALA A 1 246 ? 9.993 -16.420 -0.903 1.00 96.69 246 ALA A CA 1
ATOM 1826 C C . ALA A 1 246 ? 8.684 -16.307 -0.118 1.00 96.69 246 ALA A C 1
ATOM 1828 O O . ALA A 1 246 ? 7.590 -16.338 -0.678 1.00 96.69 246 ALA A O 1
ATOM 1829 N N . VAL A 1 247 ? 8.815 -16.176 1.196 1.00 96.94 247 VAL A N 1
ATOM 1830 C CA . VAL A 1 247 ? 7.720 -15.945 2.134 1.00 96.94 247 VAL A CA 1
ATOM 1831 C C . VAL A 1 247 ? 8.058 -14.700 2.931 1.00 96.94 247 VAL A C 1
ATOM 1833 O O . VAL A 1 247 ? 9.113 -14.646 3.561 1.00 96.94 247 VAL A O 1
ATOM 1836 N N . VAL A 1 248 ? 7.171 -13.712 2.912 1.00 95.69 248 VAL A N 1
ATOM 1837 C CA . VAL A 1 248 ? 7.244 -12.539 3.785 1.00 95.69 248 VAL A CA 1
ATOM 1838 C C . VAL A 1 248 ? 6.150 -12.687 4.831 1.00 95.69 248 VAL A C 1
ATOM 1840 O O . VAL A 1 248 ? 4.976 -12.725 4.480 1.00 95.69 248 VAL A O 1
ATOM 1843 N N . GLN A 1 249 ? 6.539 -12.786 6.099 1.00 94.62 249 GLN A N 1
ATOM 1844 C CA . GLN A 1 249 ? 5.637 -12.939 7.232 1.00 94.62 249 GLN A CA 1
ATOM 1845 C C . GLN A 1 249 ? 5.868 -11.828 8.255 1.00 94.62 249 GLN A C 1
ATOM 1847 O O . GLN A 1 249 ? 6.963 -11.661 8.795 1.00 94.62 249 GLN A O 1
ATOM 1852 N N . LYS A 1 250 ? 4.819 -11.080 8.566 1.00 92.06 250 LYS A N 1
ATOM 1853 C CA . LYS A 1 250 ? 4.797 -10.073 9.615 1.00 92.06 250 LYS A CA 1
ATOM 1854 C C . LYS A 1 250 ? 4.502 -10.760 10.948 1.00 92.06 250 LYS A C 1
ATOM 1856 O O . LYS A 1 250 ? 3.374 -11.133 11.233 1.00 92.06 250 LYS A O 1
ATOM 1861 N N . VAL A 1 251 ? 5.543 -10.974 11.751 1.00 86.75 251 VAL A N 1
ATOM 1862 C CA . VAL A 1 251 ? 5.449 -11.687 13.039 1.00 86.75 251 VAL A CA 1
ATOM 1863 C C . VAL A 1 251 ? 4.816 -10.793 14.105 1.00 86.75 251 VAL A C 1
ATOM 1865 O O . VAL A 1 251 ? 4.013 -11.241 14.916 1.00 86.75 251 VAL A O 1
ATOM 1868 N N . THR A 1 252 ? 5.170 -9.508 14.098 1.00 82.06 252 THR A N 1
ATOM 1869 C CA . THR A 1 252 ? 4.552 -8.468 14.929 1.00 82.06 252 THR A CA 1
ATOM 1870 C C . THR A 1 252 ? 4.435 -7.177 14.111 1.00 82.06 252 THR A C 1
ATOM 1872 O O . THR A 1 252 ? 5.079 -7.054 13.065 1.00 82.06 252 THR A O 1
ATOM 1875 N N . PRO A 1 253 ? 3.691 -6.151 14.572 1.00 77.25 253 PRO A N 1
ATOM 1876 C CA . PRO A 1 253 ? 3.615 -4.862 13.880 1.00 77.25 253 PRO A CA 1
ATOM 1877 C C . PRO A 1 253 ? 4.972 -4.219 13.540 1.00 77.25 253 PRO A C 1
ATOM 1879 O O . PRO A 1 253 ? 5.040 -3.444 12.589 1.00 77.25 253 PRO A O 1
ATOM 1882 N N . PHE A 1 254 ? 6.028 -4.561 14.286 1.00 80.62 254 PHE A N 1
ATOM 1883 C CA . PHE A 1 254 ? 7.385 -4.021 14.176 1.00 80.62 254 PHE A CA 1
ATOM 1884 C C . PHE A 1 254 ? 8.422 -5.037 13.667 1.00 80.62 254 PHE A C 1
ATOM 1886 O O . PHE A 1 254 ? 9.577 -4.662 13.485 1.00 80.62 254 PHE A O 1
ATOM 1893 N N . LEU A 1 255 ? 8.060 -6.308 13.450 1.00 84.50 255 LEU A N 1
ATOM 1894 C CA . LEU A 1 255 ? 8.982 -7.366 13.024 1.00 84.50 255 LEU A CA 1
ATOM 1895 C C . LEU A 1 255 ? 8.429 -8.120 11.813 1.00 84.50 255 LEU A C 1
ATOM 1897 O O . LEU A 1 255 ? 7.380 -8.756 11.890 1.00 84.50 255 LEU A O 1
ATOM 1901 N N . SER A 1 256 ? 9.175 -8.098 10.711 1.00 91.62 256 SER A N 1
ATOM 1902 C CA . SER A 1 256 ? 8.903 -8.885 9.505 1.00 91.62 256 SER A CA 1
ATOM 1903 C C . SER A 1 256 ? 10.040 -9.867 9.236 1.00 91.62 256 SER A C 1
ATOM 1905 O O . SER A 1 256 ? 11.212 -9.487 9.217 1.00 91.62 256 SER A O 1
ATOM 1907 N N . LEU A 1 257 ? 9.680 -11.126 9.018 1.00 93.50 257 LEU A N 1
ATOM 1908 C CA . LEU A 1 257 ? 10.561 -12.219 8.640 1.00 93.50 257 LEU A CA 1
ATOM 1909 C C . LEU A 1 257 ? 10.393 -12.505 7.144 1.00 93.50 257 LEU A C 1
ATOM 1911 O O . LEU A 1 257 ? 9.279 -12.679 6.660 1.00 93.50 257 LEU A O 1
ATOM 1915 N N . THR A 1 258 ? 11.498 -12.580 6.414 1.00 93.94 258 THR A N 1
ATOM 1916 C CA . THR A 1 258 ? 11.532 -12.956 5.001 1.00 93.94 258 THR A CA 1
ATOM 1917 C C . THR A 1 258 ? 12.394 -14.197 4.839 1.00 93.94 258 THR A C 1
ATOM 1919 O O . THR A 1 258 ? 13.589 -14.156 5.116 1.00 93.94 258 THR A O 1
ATOM 1922 N N . THR A 1 259 ? 11.814 -15.289 4.363 1.00 95.56 259 THR A N 1
ATOM 1923 C CA . THR A 1 259 ? 12.541 -16.529 4.067 1.00 95.56 259 THR A CA 1
ATOM 1924 C C . THR A 1 259 ? 12.529 -16.743 2.567 1.00 95.56 259 THR A C 1
ATOM 1926 O O . THR A 1 259 ? 11.469 -16.645 1.955 1.00 95.56 259 THR A O 1
ATOM 1929 N N . SER A 1 260 ? 13.676 -17.032 1.959 1.00 94.81 260 SER A N 1
ATOM 1930 C CA . SER A 1 260 ? 13.769 -17.227 0.511 1.00 94.81 260 SER A CA 1
ATOM 1931 C C . SER A 1 260 ? 14.622 -18.440 0.146 1.00 94.81 260 SER A C 1
ATOM 1933 O O . SER A 1 260 ? 15.560 -18.811 0.854 1.00 94.81 260 SER A O 1
ATOM 1935 N N . ALA A 1 261 ? 14.298 -19.052 -0.986 1.00 94.56 261 ALA A N 1
ATOM 1936 C CA . ALA A 1 261 ? 15.034 -20.153 -1.580 1.00 94.56 261 ALA A CA 1
ATOM 1937 C C . ALA A 1 261 ? 15.179 -19.916 -3.086 1.00 94.56 261 ALA A C 1
ATOM 1939 O O . ALA A 1 261 ? 14.247 -19.461 -3.746 1.00 94.56 261 ALA A O 1
ATOM 1940 N N . HIS A 1 262 ? 16.348 -20.229 -3.625 1.00 94.50 262 HIS A N 1
ATOM 1941 C CA . HIS A 1 262 ? 16.670 -20.202 -5.045 1.00 94.50 262 HIS A CA 1
ATOM 1942 C C . HIS A 1 262 ? 17.259 -21.556 -5.404 1.00 94.50 262 HIS A C 1
ATOM 1944 O O . HIS A 1 262 ? 18.305 -21.919 -4.871 1.00 94.50 262 HIS A O 1
ATOM 1950 N N . ILE A 1 263 ? 16.573 -22.299 -6.260 1.00 94.44 263 ILE A N 1
ATOM 1951 C CA . ILE A 1 263 ? 16.868 -23.698 -6.554 1.00 94.44 263 ILE A CA 1
ATOM 1952 C C . ILE A 1 263 ? 17.180 -23.823 -8.040 1.00 94.44 263 ILE A C 1
ATOM 1954 O O . ILE A 1 263 ? 16.395 -23.376 -8.877 1.00 94.44 263 ILE A O 1
ATOM 1958 N N . ASP A 1 264 ? 18.313 -24.434 -8.367 1.00 94.19 264 ASP A N 1
ATOM 1959 C CA . ASP A 1 264 ? 18.644 -24.833 -9.734 1.00 94.19 264 ASP A CA 1
ATOM 1960 C C . ASP A 1 264 ? 17.933 -26.150 -10.060 1.00 94.19 264 ASP A C 1
ATOM 1962 O O . ASP A 1 264 ? 18.338 -27.224 -9.616 1.00 94.19 264 ASP A O 1
ATOM 1966 N N . ALA A 1 265 ? 16.835 -26.078 -10.812 1.00 91.56 265 ALA A N 1
ATOM 1967 C CA . ALA A 1 265 ? 16.065 -27.265 -11.165 1.00 91.56 265 ALA A CA 1
ATOM 1968 C C . ALA A 1 265 ? 16.734 -28.107 -12.265 1.00 91.56 265 ALA A C 1
ATOM 1970 O O . ALA A 1 265 ? 16.351 -29.260 -12.449 1.00 91.56 265 ALA A O 1
ATOM 1971 N N . LYS A 1 266 ? 17.720 -27.564 -12.998 1.00 91.31 266 LYS A N 1
ATOM 1972 C CA . LYS A 1 266 ? 18.481 -28.327 -14.003 1.00 91.31 266 LYS A CA 1
ATOM 1973 C C . LYS A 1 266 ? 19.582 -29.154 -13.349 1.00 91.31 266 LYS A C 1
ATOM 1975 O O . LYS A 1 266 ? 19.821 -30.280 -13.772 1.00 91.31 266 LYS A O 1
ATOM 1980 N N . HIS A 1 267 ? 20.215 -28.614 -12.310 1.00 89.62 267 HIS A N 1
ATOM 1981 C CA . HIS A 1 267 ? 21.274 -29.286 -11.558 1.00 89.62 267 HIS A CA 1
ATOM 1982 C C . HIS A 1 267 ? 20.905 -29.386 -10.079 1.00 89.62 267 HIS A C 1
ATOM 1984 O O . HIS A 1 267 ? 21.512 -28.746 -9.222 1.00 89.62 267 HIS A O 1
ATOM 1990 N N . PHE A 1 268 ? 19.907 -30.218 -9.773 1.00 87.69 268 PHE A N 1
ATOM 1991 C CA . PHE A 1 268 ? 19.406 -30.354 -8.405 1.00 87.69 268 PHE A CA 1
ATOM 1992 C C . PHE A 1 268 ? 20.461 -30.890 -7.422 1.00 87.69 268 PHE A C 1
ATOM 1994 O O . PHE A 1 268 ? 20.458 -30.517 -6.254 1.00 87.69 268 PHE A O 1
ATOM 2001 N N . GLU A 1 269 ? 21.399 -31.711 -7.895 1.00 87.50 269 GLU A N 1
ATOM 2002 C CA . GLU A 1 269 ? 22.510 -32.248 -7.093 1.00 87.50 269 GLU A CA 1
ATOM 2003 C C . GLU A 1 269 ? 23.675 -31.256 -6.914 1.00 87.50 269 GLU A C 1
ATOM 2005 O O . GLU A 1 269 ? 24.627 -31.552 -6.197 1.00 87.50 269 GLU A O 1
ATOM 2010 N N . GLY A 1 270 ? 23.632 -30.094 -7.576 1.00 82.62 270 GLY A N 1
ATOM 2011 C CA . GLY A 1 270 ? 24.697 -29.096 -7.524 1.00 82.62 270 GLY A CA 1
ATOM 2012 C C . GLY A 1 270 ? 24.631 -28.171 -6.303 1.00 82.62 270 GLY A C 1
ATOM 2013 O O . GLY A 1 270 ? 23.619 -28.062 -5.618 1.00 82.62 270 GLY A O 1
ATOM 2014 N N . ASP A 1 271 ? 25.708 -27.413 -6.088 1.00 82.50 271 ASP A N 1
ATOM 2015 C CA . ASP A 1 271 ? 25.838 -26.452 -4.978 1.00 82.50 271 ASP A CA 1
ATOM 2016 C C . ASP A 1 271 ? 25.320 -25.036 -5.317 1.00 82.50 271 ASP A C 1
ATOM 2018 O O . AS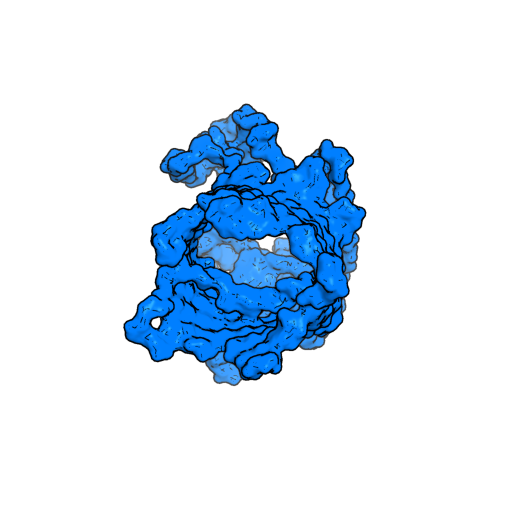P A 1 271 ? 25.612 -24.062 -4.619 1.00 82.50 271 ASP A O 1
ATOM 2022 N N . SER A 1 272 ? 24.574 -24.875 -6.415 1.00 86.44 272 SER A N 1
ATOM 2023 C CA . SER A 1 272 ? 24.090 -23.572 -6.903 1.00 86.44 272 SER A CA 1
ATOM 2024 C C . SER A 1 272 ? 22.851 -23.049 -6.160 1.00 86.44 272 SER A C 1
ATOM 2026 O O . SER A 1 272 ? 22.443 -21.900 -6.379 1.00 86.44 272 SER 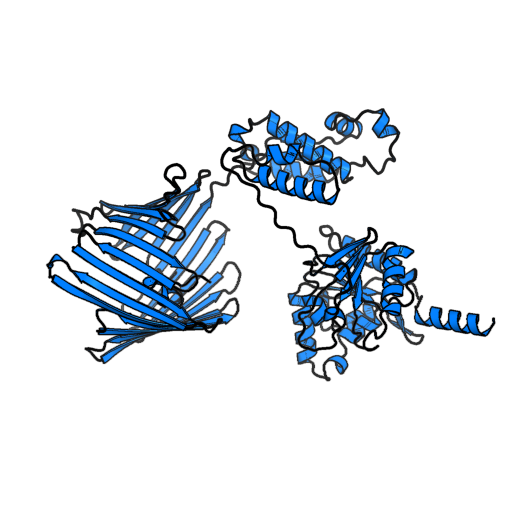A O 1
ATOM 2028 N N . HIS A 1 273 ? 22.281 -23.846 -5.251 1.00 89.81 273 HIS A N 1
ATOM 2029 C CA . HIS A 1 273 ? 21.123 -23.471 -4.438 1.00 89.81 273 HIS A CA 1
ATOM 2030 C C . HIS A 1 273 ? 21.471 -22.385 -3.418 1.00 89.81 273 HIS A C 1
ATOM 2032 O O . HIS A 1 273 ? 22.517 -22.419 -2.768 1.00 89.81 273 HIS A O 1
ATOM 2038 N N . LYS A 1 274 ? 20.575 -21.412 -3.229 1.00 91.06 274 LYS A N 1
ATOM 2039 C CA . LYS A 1 274 ? 20.763 -20.318 -2.263 1.00 91.06 274 LYS A CA 1
ATOM 2040 C C . LYS A 1 274 ? 19.567 -20.215 -1.337 1.00 91.06 274 LYS A C 1
ATOM 2042 O O . LYS A 1 274 ? 18.427 -20.230 -1.785 1.00 91.06 274 LYS A O 1
ATOM 2047 N N . PHE A 1 275 ? 19.845 -20.038 -0.052 1.00 91.00 275 PHE A N 1
ATOM 2048 C CA . PHE A 1 275 ? 18.830 -19.867 0.981 1.00 91.00 275 PHE A CA 1
ATOM 2049 C C . PHE A 1 275 ? 19.074 -18.559 1.721 1.00 91.00 275 PHE A C 1
ATOM 2051 O O . PHE A 1 275 ? 20.164 -18.335 2.258 1.00 91.00 275 PHE A O 1
ATOM 2058 N N . GLY A 1 276 ? 18.055 -17.706 1.740 1.00 89.94 276 GLY A N 1
ATOM 2059 C CA . GLY A 1 276 ? 18.082 -16.410 2.397 1.00 89.94 276 GLY A CA 1
ATOM 2060 C C . GLY A 1 276 ? 17.176 -16.348 3.614 1.00 89.94 276 GLY A C 1
ATOM 2061 O O . GLY A 1 276 ? 16.118 -16.977 3.671 1.00 89.94 276 GLY A O 1
ATOM 2062 N N . LEU A 1 277 ? 17.611 -15.550 4.583 1.00 90.25 277 LEU A N 1
ATOM 2063 C CA . LEU A 1 277 ? 16.864 -15.230 5.790 1.00 90.25 277 LEU A CA 1
ATOM 2064 C C . LEU A 1 277 ? 17.031 -13.739 6.073 1.00 90.25 277 LEU A C 1
ATOM 2066 O O . LEU A 1 277 ? 18.128 -13.277 6.391 1.00 90.25 277 LEU A O 1
ATOM 2070 N N . GLY A 1 278 ? 15.942 -12.995 5.946 1.00 89.94 278 GLY A N 1
ATOM 2071 C CA . GLY A 1 278 ? 15.853 -11.566 6.187 1.00 89.94 278 GLY A CA 1
ATOM 2072 C C . GLY A 1 278 ? 15.023 -11.269 7.429 1.00 89.94 278 GLY A C 1
ATOM 2073 O O . GLY A 1 278 ? 13.872 -11.675 7.514 1.00 89.94 278 GLY A O 1
ATOM 2074 N N . LEU A 1 279 ? 15.569 -10.514 8.374 1.00 90.62 279 LEU A N 1
ATOM 2075 C CA . LEU A 1 279 ? 14.817 -9.934 9.485 1.00 90.62 279 LEU A CA 1
ATOM 2076 C C . LEU A 1 279 ? 14.741 -8.425 9.282 1.00 90.62 279 LEU A C 1
ATOM 2078 O O . LEU A 1 279 ? 15.775 -7.768 9.177 1.00 90.62 279 LEU A O 1
ATOM 2082 N N . THR A 1 280 ? 13.531 -7.874 9.227 1.00 89.75 280 THR A N 1
ATOM 2083 C CA . THR A 1 280 ? 13.301 -6.427 9.180 1.00 89.75 280 THR A CA 1
ATOM 2084 C C . THR A 1 280 ? 12.576 -5.986 10.441 1.00 89.75 280 THR A C 1
ATOM 2086 O O . THR A 1 280 ? 11.448 -6.403 10.688 1.00 89.75 280 THR A O 1
ATOM 2089 N N . ILE A 1 281 ? 13.228 -5.134 11.227 1.00 85.75 281 ILE A N 1
ATOM 2090 C CA . ILE A 1 281 ? 12.680 -4.521 12.434 1.00 85.75 281 ILE A CA 1
ATOM 2091 C C . ILE A 1 281 ? 12.387 -3.055 12.120 1.00 85.75 281 ILE A C 1
ATOM 2093 O O . ILE A 1 281 ? 13.291 -2.315 11.730 1.00 85.75 281 ILE A O 1
ATOM 2097 N N . GLU A 1 282 ? 11.143 -2.627 12.296 1.00 84.81 282 GLU A N 1
ATOM 2098 C CA . GLU A 1 282 ? 10.724 -1.234 12.145 1.00 84.81 282 GLU A CA 1
ATOM 2099 C C . GLU A 1 282 ? 10.302 -0.680 13.506 1.00 84.81 282 GLU A C 1
ATOM 2101 O O . GLU A 1 282 ? 9.244 -1.011 14.037 1.00 84.81 282 GLU A O 1
ATOM 2106 N N . ILE A 1 283 ? 11.162 0.155 14.088 1.00 78.06 283 ILE A N 1
ATOM 2107 C CA . ILE A 1 283 ? 10.927 0.810 15.373 1.00 78.06 283 ILE A CA 1
ATOM 2108 C C . ILE A 1 283 ? 10.538 2.254 15.092 1.00 78.06 283 ILE A C 1
ATOM 2110 O O . ILE A 1 283 ? 11.339 3.067 14.625 1.00 78.06 283 ILE A O 1
ATOM 2114 N N . PHE A 1 284 ? 9.305 2.602 15.410 1.00 67.00 284 PHE A N 1
ATOM 2115 C CA . PHE A 1 284 ? 8.864 3.984 15.371 1.00 67.00 284 PHE A CA 1
ATOM 2116 C C . PHE A 1 284 ? 9.062 4.568 16.767 1.00 67.00 284 PHE A C 1
ATOM 2118 O O . PHE A 1 284 ? 8.427 4.119 17.721 1.00 67.00 284 PHE A O 1
ATOM 2125 N N . ALA A 1 285 ? 9.927 5.573 16.907 1.00 55.75 285 ALA A N 1
ATOM 2126 C CA . ALA A 1 285 ? 9.820 6.487 18.032 1.00 55.75 285 ALA A CA 1
ATOM 2127 C C . ALA A 1 285 ? 8.534 7.278 17.792 1.00 55.75 285 ALA A C 1
ATOM 2129 O O . ALA A 1 285 ? 8.525 8.291 17.090 1.00 55.75 285 ALA A O 1
ATOM 2130 N N . SER A 1 286 ? 7.417 6.747 18.290 1.00 46.78 286 SER A N 1
ATOM 2131 C CA . SER A 1 286 ? 6.163 7.486 18.312 1.00 46.78 286 SER A CA 1
ATOM 2132 C C . SER A 1 286 ? 6.436 8.832 18.973 1.00 46.78 286 SER A C 1
ATOM 2134 O O . SER A 1 286 ? 7.141 8.885 19.987 1.00 46.78 286 SER A O 1
ATOM 2136 N N . LYS A 1 287 ? 5.862 9.917 18.432 1.00 48.12 287 LYS A N 1
ATOM 2137 C CA . LYS A 1 287 ? 5.614 11.105 19.256 1.00 48.12 287 LYS A CA 1
ATOM 2138 C C . LYS A 1 287 ? 4.969 10.569 20.536 1.00 48.12 287 LYS A C 1
ATOM 2140 O O . LYS A 1 287 ? 3.996 9.811 20.449 1.00 48.12 287 LYS A O 1
ATOM 2145 N N . ARG A 1 288 ? 5.591 10.807 21.692 1.00 55.78 288 ARG A N 1
ATOM 2146 C CA . ARG A 1 288 ? 5.027 10.357 22.964 1.00 55.78 288 ARG A CA 1
ATOM 2147 C C . ARG A 1 288 ? 3.752 11.158 23.145 1.00 55.78 288 ARG A C 1
ATOM 2149 O O . ARG A 1 288 ? 3.820 12.335 23.466 1.00 55.78 288 ARG A O 1
ATOM 2156 N N . VAL A 1 289 ? 2.612 10.545 22.847 1.00 60.38 289 VAL A N 1
ATOM 2157 C CA . VAL A 1 289 ? 1.328 11.142 23.191 1.00 60.38 289 VAL A CA 1
ATOM 2158 C C . VAL A 1 289 ? 1.293 11.145 24.706 1.00 60.38 289 VAL A C 1
ATOM 2160 O O . VAL A 1 289 ? 1.345 10.085 25.324 1.00 60.38 289 VAL A O 1
ATOM 2163 N N . GLN A 1 290 ? 1.306 12.334 25.286 1.00 71.31 290 GLN A N 1
ATOM 2164 C CA . GLN A 1 290 ? 1.152 12.520 26.713 1.00 71.31 290 GLN A CA 1
ATOM 2165 C C . GLN A 1 290 ? -0.303 12.894 26.976 1.00 71.31 290 GLN A C 1
ATOM 2167 O O . GLN A 1 290 ? -0.817 13.848 26.398 1.00 71.31 290 GLN A O 1
ATOM 2172 N N . CYS A 1 291 ? -0.992 12.121 27.805 1.00 70.75 291 CYS A N 1
ATOM 2173 C CA . CYS A 1 291 ? -2.397 12.320 28.114 1.00 70.75 291 CYS A CA 1
ATOM 2174 C C . CYS A 1 291 ? -2.627 12.317 29.624 1.00 70.75 291 CYS A C 1
ATOM 2176 O O . CYS A 1 291 ? -2.033 11.538 30.367 1.00 70.75 291 CYS A O 1
ATOM 2178 N N . ALA A 1 292 ? -3.523 13.187 30.078 1.00 85.69 292 ALA A N 1
ATOM 2179 C CA . ALA A 1 292 ? -4.173 13.032 31.368 1.00 85.69 292 ALA A CA 1
ATOM 2180 C C . ALA A 1 292 ? -5.566 12.452 31.120 1.00 85.69 292 ALA A C 1
ATOM 2182 O O . ALA A 1 292 ? -6.259 12.857 30.186 1.00 85.69 292 ALA A O 1
ATOM 2183 N N . ILE A 1 293 ? -5.976 11.495 31.942 1.00 84.88 293 ILE A N 1
ATOM 2184 C CA . ILE A 1 293 ? -7.236 10.769 31.796 1.00 84.88 293 ILE A CA 1
ATOM 2185 C C . ILE A 1 293 ? -8.044 10.966 33.072 1.00 84.88 293 ILE A C 1
ATOM 2187 O O . ILE A 1 293 ? -7.498 11.006 34.173 1.00 84.88 293 ILE A O 1
ATOM 2191 N N . SER A 1 294 ? -9.355 11.111 32.940 1.00 88.69 294 SER A N 1
ATOM 2192 C CA . SER A 1 294 ? -10.267 11.076 34.075 1.00 88.69 294 SER A CA 1
ATOM 2193 C C . SER A 1 294 ? -11.342 10.020 33.837 1.00 88.69 294 SER A C 1
ATOM 2195 O O . SER A 1 294 ? -11.818 9.841 32.718 1.00 88.69 294 SER A O 1
ATOM 2197 N N . LEU A 1 295 ? -11.655 9.253 34.879 1.00 87.69 295 LEU A N 1
ATOM 2198 C CA . LEU A 1 295 ? -12.462 8.037 34.807 1.00 87.69 295 LEU A CA 1
ATOM 2199 C C . LEU A 1 295 ? -13.511 8.041 35.927 1.00 87.69 295 LEU A C 1
ATOM 2201 O O . LEU A 1 295 ? -13.227 8.448 37.051 1.00 87.69 295 LEU A O 1
ATOM 2205 N N . THR A 1 296 ? -14.712 7.542 35.644 1.00 84.31 296 THR A N 1
ATOM 2206 C CA . THR A 1 296 ? -15.809 7.389 36.616 1.00 84.31 296 THR A CA 1
ATOM 2207 C C . THR A 1 296 ? -16.457 6.014 36.492 1.00 84.31 296 THR A C 1
ATOM 2209 O O . THR A 1 296 ? -16.334 5.332 35.469 1.00 84.31 296 THR A O 1
ATOM 2212 N N . GLY A 1 297 ? -17.166 5.596 37.546 1.00 76.81 297 GLY A N 1
ATOM 2213 C CA . GLY A 1 297 ? -17.943 4.356 37.553 1.00 76.81 297 GLY A CA 1
ATOM 2214 C C . GLY A 1 297 ? -17.123 3.129 37.135 1.00 76.81 297 GLY A C 1
ATOM 2215 O O . GLY A 1 297 ? -15.984 2.950 37.562 1.00 76.81 297 GLY A O 1
ATOM 2216 N N . GLY A 1 298 ? -17.692 2.290 36.262 1.00 70.00 298 GLY A N 1
ATOM 2217 C CA . GLY A 1 298 ? -17.051 1.058 35.780 1.00 70.00 298 GLY A CA 1
ATOM 2218 C C . GLY A 1 298 ? -15.788 1.266 34.930 1.00 70.00 298 GLY A C 1
ATOM 2219 O O . GLY A 1 298 ? -15.021 0.323 34.748 1.00 70.00 298 GLY A O 1
ATOM 2220 N N . GLY A 1 299 ? -15.533 2.490 34.447 1.00 68.44 299 GLY A N 1
ATOM 2221 C CA . GLY A 1 299 ? -14.311 2.835 33.714 1.00 68.44 299 GLY A CA 1
ATOM 2222 C C . GLY A 1 299 ? -13.056 2.862 34.593 1.00 68.44 299 GLY A C 1
ATOM 2223 O O . GLY A 1 299 ? -11.948 2.764 34.072 1.00 68.44 299 GLY A O 1
ATOM 2224 N N . GLY A 1 300 ? -13.209 2.922 35.923 1.00 73.62 300 GLY A N 1
ATOM 2225 C CA . GLY A 1 300 ? -12.088 2.900 36.866 1.00 73.62 300 GLY A CA 1
ATOM 2226 C C . GLY A 1 300 ? -11.213 1.645 36.768 1.00 73.62 300 GLY A C 1
ATOM 2227 O O . GLY A 1 300 ? -10.012 1.728 37.014 1.00 73.62 300 GLY A O 1
ATOM 2228 N N . ASN A 1 301 ? -11.761 0.512 36.315 1.00 74.19 301 ASN A N 1
ATOM 2229 C CA . ASN A 1 301 ? -11.006 -0.735 36.121 1.00 74.19 301 ASN A CA 1
ATOM 2230 C C . ASN A 1 301 ? -9.862 -0.598 35.100 1.00 74.19 301 ASN A C 1
ATOM 2232 O O . ASN A 1 301 ? -8.836 -1.259 35.237 1.00 74.19 301 ASN A O 1
ATOM 2236 N N . VAL A 1 302 ? -10.002 0.305 34.122 1.00 73.75 302 VAL A N 1
ATOM 2237 C CA . VAL A 1 302 ? -8.978 0.578 33.097 1.00 73.75 302 VAL A CA 1
ATOM 2238 C C . VAL A 1 302 ? -7.721 1.206 33.712 1.00 73.75 302 VAL A C 1
ATOM 2240 O O . VAL A 1 302 ? -6.624 1.029 33.188 1.00 73.75 302 VAL A O 1
ATOM 2243 N N . SER A 1 303 ? -7.846 1.890 34.857 1.00 75.75 303 SER A N 1
ATOM 2244 C CA . SER A 1 303 ? -6.697 2.508 35.531 1.00 75.75 303 SER A CA 1
ATOM 2245 C C . SER A 1 303 ? -5.653 1.477 35.971 1.00 75.75 303 SER A C 1
ATOM 2247 O O . SER A 1 303 ? -4.461 1.719 35.805 1.00 75.75 303 SER A O 1
ATOM 2249 N N . GLY A 1 304 ? -6.084 0.307 36.458 1.00 73.81 304 GLY A N 1
ATOM 2250 C CA . GLY A 1 304 ? -5.180 -0.768 36.872 1.00 73.81 304 GLY A CA 1
ATOM 2251 C C . GLY A 1 304 ? -4.401 -1.365 35.700 1.00 73.81 304 GLY A C 1
ATOM 2252 O O . GLY A 1 304 ? -3.196 -1.576 35.807 1.00 73.81 304 GLY A O 1
ATOM 2253 N N . GLU A 1 305 ? -5.067 -1.576 34.562 1.00 69.88 305 GLU A N 1
ATOM 2254 C CA . GLU A 1 305 ? -4.445 -2.097 33.337 1.00 69.88 305 GLU A CA 1
ATOM 2255 C C . GLU A 1 305 ? -3.436 -1.097 32.743 1.00 69.88 305 GLU A C 1
ATOM 2257 O O . GLU A 1 305 ? -2.315 -1.464 32.381 1.00 69.88 305 GLU A O 1
ATOM 2262 N N . MET A 1 306 ? -3.790 0.192 32.723 1.00 69.12 306 MET A N 1
ATOM 2263 C CA . MET A 1 306 ? -2.900 1.255 32.253 1.00 69.12 306 MET A CA 1
ATOM 2264 C C . MET A 1 306 ? -1.680 1.431 33.160 1.00 69.12 306 MET A C 1
ATOM 2266 O O . MET A 1 306 ? -0.557 1.451 32.664 1.00 69.12 306 MET A O 1
ATOM 2270 N N . LEU A 1 307 ? -1.873 1.517 34.480 1.00 73.62 307 LEU A N 1
ATOM 2271 C CA . LEU A 1 307 ? -0.774 1.687 35.438 1.00 73.62 307 LEU A CA 1
ATOM 2272 C C . LEU A 1 307 ? 0.115 0.439 35.542 1.00 73.62 307 LEU A C 1
ATOM 2274 O O . LEU A 1 307 ? 1.300 0.558 35.844 1.00 73.62 307 LEU A O 1
ATOM 2278 N N . GLY A 1 308 ? -0.435 -0.745 35.258 1.00 63.03 308 GLY A N 1
ATOM 2279 C CA . GLY A 1 308 ? 0.306 -2.006 35.211 1.00 63.03 308 GLY A CA 1
ATOM 2280 C C . GLY A 1 308 ? 1.175 -2.189 33.961 1.00 63.03 308 GLY A C 1
ATOM 2281 O O . GLY A 1 308 ? 2.001 -3.099 33.922 1.00 63.03 308 GLY A O 1
ATOM 2282 N N . THR A 1 309 ? 1.025 -1.337 32.942 1.00 63.59 309 THR A N 1
ATOM 2283 C CA . THR A 1 309 ? 1.783 -1.445 31.689 1.00 63.59 309 THR A CA 1
ATOM 2284 C C . THR A 1 309 ? 3.155 -0.775 31.818 1.00 63.59 309 THR A C 1
ATOM 2286 O O . THR A 1 309 ? 3.269 0.419 32.107 1.00 63.59 309 THR A O 1
ATOM 2289 N N . CYS A 1 310 ? 4.237 -1.516 31.560 1.00 47.84 310 CYS A N 1
ATOM 2290 C CA . CYS A 1 310 ? 5.588 -0.949 31.562 1.00 47.84 310 CYS A CA 1
ATOM 2291 C C . CYS A 1 310 ? 5.706 0.213 30.559 1.00 47.84 310 CYS A C 1
ATOM 2293 O O . CYS A 1 310 ? 5.356 0.078 29.390 1.00 47.84 310 CYS A O 1
ATOM 2295 N N . GLY A 1 311 ? 6.234 1.355 31.011 1.00 54.22 311 GLY A N 1
ATOM 2296 C CA . GLY A 1 311 ? 6.364 2.561 30.187 1.00 54.22 311 GLY A CA 1
ATOM 2297 C C . GLY A 1 311 ? 5.128 3.466 30.168 1.00 54.22 311 GLY A C 1
ATOM 2298 O O . GLY A 1 311 ? 5.199 4.541 29.570 1.00 54.22 311 GLY A O 1
ATOM 2299 N N . ALA A 1 312 ? 4.042 3.108 30.868 1.00 60.78 312 ALA A N 1
ATOM 2300 C CA . ALA A 1 312 ? 2.844 3.941 30.978 1.00 60.78 312 ALA A CA 1
ATOM 2301 C C . ALA A 1 312 ? 3.140 5.354 31.498 1.00 60.78 312 ALA A C 1
ATOM 2303 O O . ALA A 1 312 ? 2.560 6.306 30.995 1.00 60.78 312 ALA A O 1
ATOM 2304 N N . SER A 1 313 ? 4.114 5.532 32.396 1.00 61.88 313 SER A N 1
ATOM 2305 C CA . SER A 1 313 ? 4.539 6.851 32.902 1.00 61.88 313 SER A CA 1
ATOM 2306 C C . SER A 1 313 ? 5.105 7.800 31.835 1.00 61.88 313 SER A C 1
ATOM 2308 O O . SER A 1 313 ? 5.239 8.994 32.081 1.00 61.88 313 SER A O 1
ATOM 2310 N N . SER A 1 314 ? 5.445 7.297 30.644 1.00 59.38 314 SER A N 1
ATOM 2311 C CA . SER A 1 314 ? 5.902 8.125 29.519 1.00 59.38 314 SER A CA 1
ATOM 2312 C C . SER A 1 314 ? 4.769 8.651 28.628 1.00 59.38 314 SER A C 1
ATOM 2314 O O . SER A 1 314 ? 5.020 9.506 27.777 1.00 59.38 314 SER A O 1
ATOM 2316 N N . THR A 1 315 ? 3.546 8.154 28.838 1.00 69.25 315 THR A N 1
ATOM 2317 C CA . THR A 1 315 ? 2.330 8.451 28.062 1.00 69.25 315 THR A CA 1
ATOM 2318 C C . THR A 1 315 ? 1.224 8.998 28.962 1.00 69.25 315 THR A C 1
ATOM 2320 O O . THR A 1 315 ? 0.546 9.945 28.600 1.00 69.25 315 THR A O 1
ATOM 2323 N N . LEU A 1 316 ? 1.047 8.442 30.155 1.00 74.88 316 LEU A N 1
ATOM 2324 C CA . LEU A 1 316 ? 0.012 8.808 31.106 1.00 74.88 316 LEU A CA 1
ATOM 2325 C C . LEU A 1 316 ? 0.575 9.814 32.111 1.00 74.88 316 LEU A C 1
ATOM 2327 O O . LEU A 1 316 ? 1.302 9.440 33.028 1.00 74.88 316 LEU A O 1
ATOM 2331 N N . LEU A 1 317 ? 0.252 11.091 31.912 1.00 83.25 317 LEU A N 1
ATOM 2332 C CA . LEU A 1 317 ? 0.638 12.178 32.815 1.00 83.25 317 LEU A CA 1
ATOM 2333 C C . LEU A 1 317 ? -0.110 12.075 34.136 1.00 83.25 317 LEU A C 1
ATOM 2335 O O . LEU A 1 317 ? 0.467 12.265 35.202 1.00 83.25 317 LEU A O 1
ATOM 2339 N N . GLU A 1 318 ? -1.405 11.768 34.055 1.00 86.38 318 GLU A N 1
ATOM 2340 C CA . GLU A 1 318 ? -2.237 11.637 35.235 1.00 86.38 318 GLU A CA 1
ATOM 2341 C C . GLU A 1 318 ? -3.493 10.801 34.989 1.00 86.38 318 GLU A C 1
ATOM 2343 O O . GLU A 1 318 ? -4.056 10.804 33.894 1.00 86.38 318 GLU A O 1
ATOM 2348 N N . VAL A 1 319 ? -3.962 10.130 36.043 1.00 86.19 319 VAL A N 1
ATOM 2349 C CA . VAL A 1 319 ? -5.278 9.490 36.110 1.00 86.19 319 VAL A CA 1
ATOM 2350 C C . VAL A 1 319 ? -6.056 10.085 37.278 1.00 86.19 319 VAL A C 1
ATOM 2352 O O . VAL A 1 319 ? -5.626 9.974 38.423 1.00 86.19 319 VAL A O 1
ATOM 2355 N N . SER A 1 320 ? -7.219 10.676 37.010 1.00 88.75 320 SER A N 1
ATOM 2356 C CA . SER A 1 320 ? -8.149 11.137 38.049 1.00 88.75 320 SER A CA 1
ATOM 2357 C C . SER A 1 320 ? -9.375 10.242 38.128 1.00 88.75 320 SER A C 1
ATOM 2359 O O . SER A 1 320 ? -10.000 9.946 37.113 1.00 88.75 320 SER A O 1
ATOM 2361 N N . LEU A 1 321 ? -9.757 9.863 39.345 1.00 88.50 321 LEU A N 1
ATOM 2362 C CA . LEU A 1 321 ? -10.910 9.006 39.617 1.00 88.50 321 LEU A CA 1
ATOM 2363 C C . LEU A 1 321 ? -11.899 9.719 40.555 1.00 88.50 321 LEU A C 1
ATOM 2365 O O . LEU A 1 321 ? -11.945 9.390 41.743 1.00 88.50 321 LEU A O 1
ATOM 2369 N N . PRO A 1 322 ? -12.679 10.707 40.072 1.00 85.44 322 PRO A N 1
ATOM 2370 C CA . PRO A 1 322 ? -13.733 11.333 40.869 1.00 85.44 322 PRO A CA 1
ATOM 2371 C C . PRO A 1 322 ? -14.899 10.353 41.083 1.00 85.44 322 PRO A C 1
ATOM 2373 O O . PRO A 1 322 ? -15.883 10.339 40.347 1.00 85.44 322 PRO A O 1
ATOM 2376 N N . TYR A 1 323 ? -14.750 9.475 42.075 1.00 81.75 323 TYR A N 1
ATOM 2377 C CA . TYR A 1 323 ? -15.615 8.306 42.264 1.00 81.75 323 TYR A CA 1
ATOM 2378 C C . TYR A 1 323 ? -16.930 8.620 42.993 1.00 81.75 323 TYR A C 1
ATOM 2380 O O . TYR A 1 323 ? -17.949 7.976 42.756 1.00 81.75 323 TYR A O 1
ATOM 2388 N N . TYR A 1 324 ? -16.919 9.615 43.882 1.00 83.00 324 TYR A N 1
ATOM 2389 C CA . TYR A 1 324 ? -18.100 10.059 44.625 1.00 83.00 324 TYR A CA 1
ATOM 2390 C C . TYR A 1 324 ? -18.732 11.292 43.973 1.00 83.00 324 TYR A C 1
ATOM 2392 O O . TYR A 1 324 ? -18.030 12.099 43.367 1.00 83.00 324 TYR A O 1
ATOM 2400 N N . GLN A 1 325 ? -20.049 11.477 44.120 1.00 77.75 325 GLN A N 1
ATOM 2401 C CA . GLN A 1 325 ? -20.776 12.532 43.404 1.00 77.75 325 GLN A CA 1
ATOM 2402 C C . GLN A 1 325 ? -20.246 13.923 43.766 1.00 77.75 325 GLN A C 1
ATOM 2404 O O . GLN A 1 325 ? -20.003 14.734 42.879 1.00 77.75 325 GLN A O 1
ATOM 2409 N N . GLN A 1 326 ? -19.956 14.163 45.047 1.00 80.31 326 GLN A N 1
ATOM 2410 C CA . GLN A 1 326 ? -19.354 15.423 45.485 1.00 80.31 326 GLN A CA 1
ATOM 2411 C C . GLN A 1 326 ? -17.942 15.625 44.912 1.00 80.31 326 GLN A C 1
ATOM 2413 O O . GLN A 1 326 ? -17.593 16.734 44.525 1.00 80.31 326 GLN A O 1
ATOM 2418 N N . SER A 1 327 ? -17.155 14.550 44.796 1.00 82.94 327 SER A N 1
ATOM 2419 C CA . SER A 1 327 ? -15.808 14.594 44.212 1.00 82.94 327 SER A CA 1
ATOM 2420 C C . SER A 1 327 ? -15.846 14.905 42.714 1.00 82.94 327 SER A C 1
ATOM 2422 O O . SER A 1 327 ? -14.976 15.613 42.218 1.00 82.94 327 SER A O 1
ATOM 2424 N N . LEU A 1 328 ? -16.871 14.438 41.993 1.00 82.69 328 LEU A N 1
ATOM 2425 C CA . LEU A 1 328 ? -17.097 14.801 40.594 1.00 82.69 328 LEU A CA 1
ATOM 2426 C C . LEU A 1 328 ? -17.487 16.274 40.438 1.00 82.69 328 LEU A C 1
ATOM 2428 O O . LEU A 1 328 ? -16.955 16.952 39.564 1.00 82.69 328 LEU A O 1
ATOM 2432 N N . VAL A 1 329 ? -18.384 16.772 41.292 1.00 82.00 329 VAL A N 1
ATOM 2433 C CA . VAL A 1 329 ? -18.802 18.184 41.299 1.00 82.00 329 VAL A CA 1
ATOM 2434 C C . VAL A 1 329 ? -17.611 19.105 41.565 1.00 82.00 329 VAL A C 1
ATOM 2436 O O . VAL A 1 329 ? -17.434 20.092 40.853 1.00 82.00 329 VAL A O 1
ATOM 2439 N N . GLU A 1 330 ? -16.762 18.744 42.527 1.00 83.25 330 GLU A N 1
ATOM 2440 C CA . GLU A 1 330 ? -15.531 19.469 42.848 1.00 83.25 330 GLU A CA 1
ATOM 2441 C C . GLU A 1 330 ? -14.501 19.384 41.712 1.00 83.25 330 GLU A C 1
ATOM 2443 O O . GLU A 1 330 ? -13.985 20.408 41.275 1.00 83.25 330 GLU A O 1
ATOM 2448 N N . PHE A 1 331 ? -14.260 18.192 41.153 1.00 85.38 331 PHE A N 1
ATOM 2449 C CA . PHE A 1 331 ? -13.338 18.005 40.026 1.00 85.38 331 PHE A CA 1
ATOM 2450 C C . PHE A 1 331 ? -13.734 18.843 38.799 1.00 85.38 331 PHE A C 1
ATOM 2452 O O . PHE A 1 331 ? -12.872 19.391 38.108 1.00 85.38 331 PHE A O 1
ATOM 2459 N N . LEU A 1 332 ? -15.039 18.962 38.537 1.00 84.31 332 LEU A N 1
ATOM 2460 C CA . LEU A 1 332 ? -15.591 19.716 37.413 1.00 84.31 332 LEU A CA 1
ATOM 2461 C C . LEU A 1 332 ? -15.832 21.208 37.710 1.00 84.31 332 LEU A C 1
ATOM 2463 O O . LEU A 1 332 ? -16.241 21.924 36.798 1.00 84.31 332 LEU A O 1
ATOM 2467 N N . ASN A 1 333 ? -15.575 21.692 38.933 1.00 82.88 333 ASN A N 1
ATOM 2468 C CA . ASN A 1 333 ? -15.910 23.053 39.382 1.00 82.88 333 ASN A CA 1
ATOM 2469 C C . ASN A 1 333 ? -17.382 23.444 39.118 1.00 82.88 333 ASN A C 1
ATOM 2471 O O . ASN A 1 333 ? -17.678 24.566 38.701 1.00 82.88 333 ASN A O 1
ATOM 2475 N N . LEU A 1 334 ? -18.322 22.521 39.333 1.00 77.00 334 LEU A N 1
ATOM 2476 C CA . LEU A 1 334 ? -19.751 22.791 39.147 1.00 77.00 334 LEU A CA 1
ATOM 2477 C C . LEU A 1 334 ? -20.343 23.471 40.392 1.00 77.00 334 LEU A C 1
ATOM 2479 O O . LEU A 1 334 ? -20.064 23.067 41.520 1.00 77.00 334 LEU A O 1
ATOM 2483 N N . SER A 1 335 ? -21.193 24.487 40.197 1.00 73.56 335 SER A N 1
ATOM 2484 C CA . SER A 1 335 ? -21.908 25.122 41.314 1.00 73.56 335 SER A CA 1
ATOM 2485 C C . SER A 1 335 ? -22.946 24.152 41.907 1.00 73.56 335 SER A C 1
ATOM 2487 O O . SER A 1 335 ? -23.707 23.554 41.135 1.00 73.56 335 SER A O 1
ATOM 2489 N N . PRO A 1 336 ? -23.043 24.017 43.247 1.00 63.69 336 PRO A N 1
ATOM 2490 C CA . PRO A 1 336 ? -24.020 23.146 43.909 1.00 63.69 336 PRO A CA 1
ATOM 2491 C C . PRO A 1 336 ? -25.469 23.394 43.459 1.00 63.69 336 PRO A C 1
ATOM 2493 O O . PRO A 1 336 ? -26.253 22.453 43.340 1.00 63.69 336 PRO A O 1
ATOM 2496 N N . ASP A 1 337 ? -25.801 24.645 43.129 1.00 63.44 337 ASP A N 1
ATOM 2497 C CA . ASP A 1 337 ? -27.146 25.067 42.720 1.00 63.44 337 ASP A CA 1
ATOM 2498 C C . ASP A 1 337 ? -27.554 24.534 41.335 1.00 63.44 337 ASP A C 1
ATOM 2500 O O . ASP A 1 337 ? -28.738 24.321 41.064 1.00 63.44 337 ASP A O 1
ATOM 2504 N N . VAL A 1 338 ? -26.580 24.299 40.446 1.00 62.66 338 VAL A N 1
ATOM 2505 C CA . VAL A 1 338 ? -26.804 23.765 39.088 1.00 62.66 338 VAL A CA 1
ATOM 2506 C C . VAL A 1 338 ? -27.073 22.262 39.145 1.00 62.66 338 VAL A C 1
ATOM 2508 O O . VAL A 1 338 ? -27.958 21.759 38.459 1.00 62.66 338 VAL A O 1
ATOM 2511 N N . VAL A 1 339 ? -26.366 21.557 40.029 1.00 61.19 339 VAL A N 1
ATOM 2512 C CA . VAL A 1 339 ? -26.510 20.109 40.232 1.00 61.19 339 VAL A CA 1
ATOM 2513 C C . VAL A 1 339 ? -27.841 19.768 40.916 1.00 61.19 339 VAL A C 1
ATOM 2515 O O . VAL A 1 339 ? -28.410 18.717 40.644 1.00 61.19 339 VAL A O 1
ATOM 2518 N N . GLN A 1 340 ? -28.364 20.658 41.771 1.00 58.41 340 GLN A N 1
ATOM 2519 C CA . GLN A 1 340 ? -29.663 20.479 42.437 1.00 58.41 340 GLN A CA 1
ATOM 2520 C C . GLN A 1 340 ? -30.875 20.855 41.565 1.00 58.41 340 GLN A C 1
ATOM 2522 O O . GLN A 1 340 ? -31.964 20.330 41.793 1.00 58.41 340 GLN A O 1
ATOM 2527 N N . ARG A 1 341 ? -30.719 21.762 40.587 1.00 56.84 341 ARG A N 1
ATOM 2528 C CA . ARG A 1 341 ? -31.809 22.199 39.687 1.00 56.84 341 ARG A CA 1
ATOM 2529 C C . ARG A 1 341 ? -32.028 21.286 38.483 1.00 56.84 341 ARG A C 1
ATOM 2531 O O . ARG A 1 341 ? -33.143 21.238 37.968 1.00 56.84 341 ARG A O 1
ATOM 2538 N N . GLU A 1 342 ? -30.991 20.604 38.009 1.00 55.47 342 GLU A N 1
ATOM 2539 C CA . GLU A 1 342 ? -31.080 19.735 36.836 1.00 55.47 342 GLU A CA 1
ATOM 2540 C C . GLU A 1 342 ? -31.356 18.273 37.229 1.00 55.47 342 GLU A C 1
ATOM 2542 O O . GLU A 1 342 ? -30.867 17.768 38.236 1.00 55.47 342 GLU A O 1
ATOM 2547 N N . VAL A 1 343 ? -32.193 17.590 36.439 1.00 52.16 343 VAL A N 1
ATOM 2548 C CA . VAL A 1 343 ? -32.683 16.223 36.702 1.00 52.16 343 VAL A CA 1
ATOM 2549 C C . VAL A 1 343 ? -31.501 15.253 36.930 1.00 52.16 343 VAL A C 1
ATOM 2551 O O . VAL A 1 343 ? -30.530 15.321 36.170 1.00 52.16 343 VAL A O 1
ATOM 2554 N N . PRO A 1 344 ? -31.575 14.296 37.885 1.00 54.38 344 PRO A N 1
ATOM 2555 C CA . PRO A 1 344 ? -30.481 13.374 38.249 1.00 54.38 344 PRO A CA 1
ATOM 2556 C C . PRO A 1 344 ? -29.858 12.551 37.103 1.00 54.38 344 PRO A C 1
ATOM 2558 O O . PRO A 1 344 ? -28.823 11.917 37.289 1.00 54.38 344 PRO A O 1
ATOM 2561 N N . THR A 1 345 ? -30.444 12.551 35.906 1.00 55.69 345 THR A N 1
ATOM 2562 C CA . THR A 1 345 ? -29.913 11.874 34.716 1.00 55.69 345 THR A CA 1
ATOM 2563 C C . THR A 1 345 ? -28.869 12.689 33.948 1.00 55.69 345 THR A C 1
ATOM 2565 O O . THR A 1 345 ? -28.014 12.094 33.292 1.00 55.69 345 THR A O 1
ATOM 2568 N N . ARG A 1 346 ? -28.906 14.027 34.017 1.00 57.53 346 ARG A N 1
ATOM 2569 C CA . ARG A 1 346 ? -28.054 14.906 33.193 1.00 57.53 346 ARG A CA 1
ATOM 2570 C C . ARG A 1 346 ? -26.605 14.974 33.691 1.00 57.53 346 ARG A C 1
ATOM 2572 O O . ARG A 1 346 ? -25.665 14.937 32.904 1.00 57.53 346 ARG A O 1
ATOM 2579 N N . PHE A 1 347 ? -26.422 14.920 35.008 1.00 63.91 347 PHE A N 1
ATOM 2580 C CA . PHE A 1 347 ? -25.112 14.840 35.671 1.00 63.91 347 PHE A CA 1
ATOM 2581 C C . PHE A 1 347 ? -24.800 13.444 36.232 1.00 63.91 347 PHE A C 1
ATOM 2583 O O . PHE A 1 347 ? -24.071 13.304 37.214 1.00 63.91 347 PHE A O 1
ATOM 2590 N N . SER A 1 348 ? -25.346 12.392 35.615 1.00 69.62 348 SER A N 1
ATOM 2591 C CA . SER A 1 348 ? -24.929 11.021 35.921 1.00 69.62 348 SER A CA 1
ATOM 2592 C C . SER A 1 348 ? -23.457 10.811 35.543 1.00 69.62 348 SER A C 1
ATOM 2594 O O . SER A 1 348 ? -22.987 11.349 34.542 1.00 69.62 348 SER A O 1
ATOM 2596 N N . PHE A 1 349 ? -22.739 9.964 36.287 1.00 65.12 349 PHE A N 1
ATOM 2597 C CA . PHE A 1 349 ? -21.343 9.596 36.005 1.00 65.12 349 PHE A CA 1
ATOM 2598 C C . PHE A 1 349 ? -21.112 9.058 34.584 1.00 65.12 349 PHE A C 1
ATOM 2600 O O . PHE A 1 349 ? -19.980 9.082 34.109 1.00 65.12 349 PHE A O 1
ATOM 2607 N N . SER A 1 350 ? -22.165 8.560 33.928 1.00 68.12 350 SER A N 1
ATOM 2608 C CA . SER A 1 350 ? -22.154 8.024 32.564 1.00 68.12 350 SER A CA 1
ATOM 2609 C C . SER A 1 350 ? -22.789 8.953 31.521 1.00 68.12 350 SER A C 1
ATOM 2611 O O . SER A 1 350 ? -23.015 8.523 30.389 1.00 68.12 350 SER A O 1
ATOM 2613 N N . SER A 1 351 ? -23.112 10.204 31.871 1.00 77.88 351 SER A N 1
ATOM 2614 C CA . SER A 1 351 ? -23.697 11.145 30.914 1.00 77.88 351 SER A CA 1
ATOM 2615 C C . SER A 1 351 ? -22.650 11.671 29.929 1.00 77.88 351 SER A C 1
ATOM 2617 O O . SER A 1 351 ? -21.475 11.870 30.258 1.00 77.88 351 SER A O 1
ATOM 2619 N N . GLN A 1 352 ? -23.085 11.923 28.693 1.00 74.44 352 GLN A N 1
ATOM 2620 C CA . GLN A 1 352 ? -22.220 12.476 27.653 1.00 74.44 352 GLN A CA 1
ATOM 2621 C C . GLN A 1 352 ? -21.674 13.855 28.058 1.00 74.44 352 GLN A C 1
ATOM 2623 O O . GLN A 1 352 ? -20.499 14.141 27.840 1.00 74.44 352 GLN A O 1
ATOM 2628 N N . GLU A 1 353 ? -22.492 14.690 28.698 1.00 76.44 353 GLU A N 1
ATOM 2629 C CA . GLU A 1 353 ? -22.101 16.030 29.150 1.00 76.44 353 GLU A CA 1
ATOM 2630 C C . GLU A 1 353 ? -20.992 15.964 30.214 1.00 76.44 353 GLU A C 1
ATOM 2632 O O . GLU A 1 353 ? -19.980 16.654 30.079 1.00 76.44 353 GLU A O 1
ATOM 2637 N N . VAL A 1 354 ? -21.114 15.070 31.207 1.00 79.50 354 VAL A N 1
ATOM 2638 C CA . VAL A 1 354 ? -20.065 14.827 32.212 1.00 79.50 354 VAL A CA 1
ATOM 2639 C C . VAL A 1 354 ? -18.790 14.320 31.545 1.00 79.50 354 VAL A C 1
ATOM 2641 O O . VAL A 1 354 ? -17.716 14.833 31.842 1.00 79.50 354 VAL A O 1
ATOM 2644 N N . SER A 1 355 ? -18.888 13.391 30.587 1.00 75.75 355 SER A N 1
ATOM 2645 C CA . SER A 1 355 ? -17.707 12.872 29.880 1.00 75.75 355 SER A CA 1
ATOM 2646 C C . SER A 1 355 ? -16.941 13.960 29.112 1.00 75.75 355 SER A C 1
ATOM 2648 O O . SER A 1 355 ? -15.711 13.991 29.142 1.00 75.75 355 SER A O 1
ATOM 2650 N N . ILE A 1 356 ? -17.652 14.907 28.487 1.00 78.75 356 ILE A N 1
ATOM 2651 C CA . ILE A 1 356 ? -17.047 16.034 27.766 1.00 78.75 356 ILE A CA 1
ATOM 2652 C C . ILE A 1 356 ? -16.389 17.008 28.748 1.00 78.75 356 ILE A C 1
ATOM 2654 O O . ILE A 1 356 ? -15.275 17.468 28.498 1.00 78.75 356 ILE A O 1
ATOM 2658 N N . LEU A 1 357 ? -17.049 17.326 29.865 1.00 82.31 357 LEU A N 1
ATOM 2659 C CA . LEU A 1 357 ? -16.483 18.201 30.897 1.00 82.31 357 LEU A CA 1
ATOM 2660 C C . LEU A 1 357 ? -15.238 17.578 31.540 1.00 82.31 357 LEU A C 1
ATOM 2662 O O . LEU A 1 357 ? -14.228 18.255 31.713 1.00 82.31 357 LEU A O 1
ATOM 2666 N N . MET A 1 358 ? -15.279 16.276 31.815 1.00 82.12 358 MET A N 1
ATOM 2667 C CA . MET A 1 358 ? -14.149 15.506 32.325 1.00 82.12 358 MET A CA 1
ATOM 2668 C C . MET A 1 358 ? -12.978 15.484 31.337 1.00 82.12 358 MET A C 1
ATOM 2670 O O . MET A 1 358 ? -11.841 15.730 31.736 1.00 82.12 358 MET A O 1
ATOM 2674 N N . ALA A 1 359 ? -13.247 15.293 30.041 1.00 77.81 359 ALA A N 1
ATOM 2675 C CA . ALA A 1 359 ? -12.227 15.364 28.997 1.00 77.81 359 ALA A CA 1
ATOM 2676 C C . ALA A 1 359 ? -11.587 16.761 28.905 1.00 77.81 359 ALA A C 1
ATOM 2678 O O . ALA A 1 359 ? -10.361 16.872 28.855 1.00 77.81 359 ALA A O 1
ATOM 2679 N N . LYS A 1 360 ? -12.391 17.833 28.953 1.00 81.81 360 LYS A N 1
ATOM 2680 C CA . LYS A 1 360 ? -11.889 19.219 28.989 1.00 81.81 360 LYS A CA 1
ATOM 2681 C C . LYS A 1 360 ? -11.015 19.466 30.219 1.00 81.81 360 LYS A C 1
ATOM 2683 O O . LYS A 1 360 ? -9.915 19.995 30.087 1.00 81.81 360 LYS A O 1
ATOM 2688 N N . LYS A 1 361 ? -11.458 19.018 31.397 1.00 82.75 361 LYS A N 1
ATOM 2689 C CA . LYS A 1 361 ? -10.708 19.173 32.649 1.00 82.75 361 LYS A CA 1
ATOM 2690 C C . LYS A 1 361 ? -9.396 18.391 32.645 1.00 82.75 361 LYS A C 1
ATOM 2692 O O . LYS A 1 361 ? -8.371 18.886 33.105 1.00 82.75 361 LYS A O 1
ATOM 2697 N N . SER A 1 362 ? -9.407 17.182 32.094 1.00 83.19 362 SER A N 1
ATOM 2698 C CA . SER A 1 362 ? -8.202 16.389 31.867 1.00 83.19 362 SER A CA 1
ATOM 2699 C C . SER A 1 362 ? -7.230 17.085 30.912 1.00 83.19 362 SER A C 1
ATOM 2701 O O . SER A 1 362 ? -6.038 17.121 31.199 1.00 83.19 362 SER A O 1
ATOM 2703 N N . LEU A 1 363 ? -7.716 17.702 29.831 1.00 79.31 363 LEU A N 1
ATOM 2704 C CA . LEU A 1 363 ? -6.874 18.471 28.910 1.00 79.31 363 LEU A CA 1
ATOM 2705 C C . LEU A 1 363 ? -6.250 19.704 29.581 1.00 79.31 363 LEU A C 1
ATOM 2707 O O . LEU A 1 363 ? -5.058 19.950 29.412 1.00 79.31 363 LEU A O 1
ATOM 2711 N N . GLU A 1 364 ? -7.023 20.458 30.369 1.00 82.06 364 GLU A N 1
ATOM 2712 C CA . GLU A 1 364 ? -6.503 21.576 31.173 1.00 82.06 364 GLU A CA 1
ATOM 2713 C C . GLU A 1 364 ? -5.365 21.121 32.091 1.00 82.06 364 GLU A C 1
ATOM 2715 O O . GLU A 1 364 ? -4.324 21.770 32.173 1.00 82.06 364 GLU A O 1
ATOM 2720 N N . ARG A 1 365 ? -5.540 19.976 32.755 1.00 82.06 365 ARG A N 1
ATOM 2721 C CA . ARG A 1 365 ? -4.539 19.437 33.679 1.00 82.06 365 ARG A CA 1
ATOM 2722 C C . ARG A 1 365 ? -3.312 18.903 32.951 1.00 82.06 365 ARG A C 1
ATOM 2724 O O . ARG A 1 365 ? -2.204 19.166 33.400 1.00 82.06 365 ARG A O 1
ATOM 2731 N N . ALA A 1 366 ? -3.476 18.263 31.793 1.00 79.25 366 ALA A N 1
ATOM 2732 C CA . ALA A 1 366 ? -2.349 17.890 30.938 1.00 79.25 366 ALA A CA 1
ATOM 2733 C C . ALA A 1 366 ? -1.511 19.118 30.534 1.00 79.25 366 ALA A C 1
ATOM 2735 O O . ALA A 1 366 ? -0.290 19.080 30.645 1.00 79.25 366 ALA A O 1
ATOM 2736 N N . ARG A 1 367 ? -2.166 20.227 30.155 1.00 76.81 367 ARG A N 1
ATOM 2737 C CA . ARG A 1 367 ? -1.508 21.505 29.815 1.00 76.81 367 ARG A CA 1
ATOM 2738 C C . ARG A 1 367 ? -0.809 22.168 31.003 1.00 76.81 367 ARG A C 1
ATOM 2740 O O . ARG A 1 367 ? 0.174 22.872 30.812 1.00 76.81 367 ARG A O 1
ATOM 2747 N N . ALA A 1 368 ? -1.314 21.968 32.220 1.00 80.56 368 ALA A N 1
ATOM 2748 C CA . ALA A 1 368 ? -0.667 22.463 33.433 1.00 80.56 368 ALA A CA 1
ATOM 2749 C C . ALA A 1 368 ? 0.565 21.629 33.827 1.00 80.56 368 ALA A C 1
ATOM 2751 O O . ALA A 1 368 ? 1.498 22.160 34.424 1.00 80.56 368 ALA A O 1
ATOM 2752 N N . LEU A 1 369 ? 0.567 20.330 33.508 1.00 78.44 369 LEU A N 1
ATOM 2753 C CA . LEU A 1 369 ? 1.657 19.408 33.837 1.00 78.44 369 LEU A CA 1
ATOM 2754 C C . LEU A 1 369 ? 2.804 19.435 32.820 1.00 78.44 369 LEU A C 1
ATOM 2756 O O . LEU A 1 369 ? 3.942 19.161 33.196 1.00 78.44 369 LEU A O 1
ATOM 2760 N N . VAL A 1 370 ? 2.519 19.744 31.551 1.00 70.94 370 VAL A N 1
ATOM 2761 C CA . VAL A 1 370 ? 3.518 19.799 30.476 1.00 70.94 370 VAL A CA 1
ATOM 2762 C C . VAL A 1 370 ? 3.341 21.089 29.661 1.00 70.94 370 VAL A C 1
ATOM 2764 O O . VAL A 1 370 ? 2.260 21.296 29.103 1.00 70.94 370 VAL A O 1
ATOM 2767 N N . PRO A 1 371 ? 4.377 21.948 29.555 1.00 61.19 371 PRO A N 1
ATOM 2768 C CA . PRO A 1 371 ? 4.353 23.134 28.698 1.00 61.19 371 PRO A CA 1
ATOM 2769 C C . PRO A 1 371 ? 4.044 22.775 27.236 1.00 61.19 371 PRO A C 1
ATOM 2771 O O . PRO A 1 371 ? 4.557 21.791 26.709 1.00 61.19 371 PRO A O 1
ATOM 2774 N N . LEU A 1 372 ? 3.227 23.586 26.556 1.00 52.53 372 LEU A N 1
ATOM 2775 C CA . LEU A 1 372 ? 2.799 23.342 25.166 1.00 52.53 372 LEU A CA 1
ATOM 2776 C C . LEU A 1 372 ? 3.970 23.239 24.173 1.00 52.53 372 LEU A C 1
ATOM 2778 O O . LEU A 1 372 ? 3.878 22.471 23.214 1.00 52.53 372 LEU A O 1
ATOM 2782 N N . ASP A 1 373 ? 5.080 23.926 24.458 1.00 50.09 373 ASP A N 1
ATOM 2783 C CA . ASP A 1 373 ? 6.321 23.855 23.677 1.00 50.09 373 ASP A CA 1
ATOM 2784 C C . ASP A 1 373 ? 6.930 22.438 23.651 1.00 50.09 373 ASP A C 1
ATOM 2786 O O . ASP A 1 373 ? 7.566 22.055 22.666 1.00 50.09 373 ASP A O 1
ATOM 2790 N N . ASP A 1 374 ? 6.666 21.630 24.687 1.00 50.66 374 ASP A N 1
ATOM 2791 C CA . ASP A 1 374 ? 7.099 20.233 24.798 1.00 50.66 374 ASP A CA 1
ATOM 2792 C C . ASP A 1 374 ? 6.025 19.225 24.322 1.00 50.66 374 ASP A C 1
ATOM 2794 O O . ASP A 1 374 ? 6.357 18.080 24.001 1.00 50.66 374 ASP A O 1
ATOM 2798 N N . ALA A 1 375 ? 4.746 19.625 24.240 1.00 47.56 375 ALA A N 1
ATOM 2799 C CA . ALA A 1 375 ? 3.613 18.707 24.065 1.00 47.56 375 ALA A CA 1
ATOM 2800 C C . ALA A 1 375 ? 3.062 18.570 22.629 1.00 47.56 375 ALA A C 1
ATOM 2802 O O . ALA A 1 375 ? 2.532 17.504 22.312 1.00 47.56 375 ALA A O 1
ATOM 2803 N N . ALA A 1 376 ? 3.169 19.559 21.728 1.00 42.03 376 ALA A N 1
ATOM 2804 C CA . ALA A 1 376 ? 2.715 19.359 20.342 1.00 42.03 376 ALA A CA 1
ATOM 2805 C C . ALA A 1 376 ? 3.234 20.392 19.330 1.00 42.03 376 ALA A C 1
ATOM 2807 O O . ALA A 1 376 ? 2.994 21.587 19.441 1.00 42.03 376 ALA A O 1
ATOM 2808 N N . LYS A 1 377 ? 3.799 19.894 18.221 1.00 44.22 377 LYS A N 1
ATOM 2809 C CA . LYS A 1 377 ? 3.793 20.614 16.939 1.00 44.22 377 LYS A CA 1
ATOM 2810 C C . LYS A 1 377 ? 2.397 20.516 16.299 1.00 44.22 377 LYS A C 1
ATOM 2812 O O . LYS A 1 377 ? 2.087 19.488 15.698 1.00 44.22 377 LYS A O 1
ATOM 2817 N N . CYS A 1 378 ? 1.619 21.585 16.468 1.00 49.06 378 CYS A N 1
ATOM 2818 C CA . CYS A 1 378 ? 0.683 22.279 15.558 1.00 49.06 378 CYS A CA 1
ATOM 2819 C C . CYS A 1 378 ? -0.429 21.548 14.763 1.00 49.06 378 CYS A C 1
ATOM 2821 O O . CYS A 1 378 ? -1.345 22.229 14.312 1.00 49.06 378 CYS A O 1
ATOM 2823 N N . GLU A 1 379 ? -0.430 20.226 14.567 1.00 48.06 379 GLU A N 1
ATOM 2824 C CA . GLU A 1 379 ? -1.403 19.592 13.642 1.00 48.06 379 GLU A CA 1
ATOM 2825 C C . GLU A 1 379 ? -2.791 19.342 14.266 1.00 48.06 379 GLU A C 1
ATOM 2827 O O . GLU A 1 379 ? -3.808 19.700 13.671 1.00 48.06 379 GLU A O 1
ATOM 2832 N N . ASP A 1 380 ? -2.859 18.799 15.486 1.00 50.72 380 ASP A N 1
ATOM 2833 C CA . ASP A 1 380 ? -4.143 18.446 16.121 1.00 50.72 380 ASP A CA 1
ATOM 2834 C C . ASP A 1 380 ? -4.964 19.680 16.543 1.00 50.72 380 ASP A C 1
ATOM 2836 O O . ASP A 1 380 ? -6.195 19.647 16.542 1.00 50.72 380 ASP A O 1
ATOM 2840 N N . GLU A 1 381 ? -4.296 20.791 16.862 1.00 51.53 381 GLU A N 1
ATOM 2841 C CA . GLU A 1 381 ? -4.947 22.054 17.228 1.00 51.53 381 GLU A CA 1
ATOM 2842 C C . GLU A 1 381 ? -5.578 22.741 16.009 1.00 51.53 381 GLU A C 1
ATOM 2844 O O . GLU A 1 381 ? -6.713 23.213 16.083 1.00 51.53 381 GLU A O 1
ATOM 2849 N N . CYS A 1 382 ? -4.898 22.708 14.858 1.00 52.19 382 CYS A N 1
ATOM 2850 C CA . CYS A 1 382 ? -5.427 23.243 13.607 1.00 52.19 382 CYS A CA 1
ATOM 2851 C C . CYS A 1 382 ? -6.637 22.427 13.124 1.00 52.19 382 CYS A C 1
ATOM 2853 O O . CYS A 1 382 ? -7.690 22.991 12.825 1.00 52.19 382 CYS A O 1
ATOM 2855 N N . VAL A 1 383 ? -6.544 21.090 13.153 1.00 52.84 383 VAL A N 1
ATOM 2856 C CA . VAL A 1 383 ? -7.656 20.196 12.782 1.00 52.84 383 VAL A CA 1
ATOM 2857 C C . VAL A 1 383 ? -8.846 20.353 13.735 1.00 52.84 383 VAL A C 1
ATOM 2859 O O . VAL A 1 383 ? -9.989 20.439 13.281 1.00 52.84 383 VAL A O 1
ATOM 2862 N N . GLY A 1 384 ? -8.603 20.450 15.046 1.00 54.38 384 GLY A N 1
ATOM 2863 C CA . GLY A 1 384 ? -9.650 20.705 16.037 1.00 54.38 384 GLY A CA 1
ATOM 2864 C C . GLY A 1 384 ? -10.367 22.037 15.805 1.00 54.38 384 GLY A C 1
ATOM 2865 O O . GLY A 1 384 ? -11.597 22.075 15.761 1.00 54.38 384 GLY A O 1
ATOM 2866 N N . ASN A 1 385 ? -9.615 23.116 15.577 1.00 60.34 385 ASN A N 1
ATOM 2867 C CA . ASN A 1 385 ? -10.179 24.440 15.312 1.00 60.34 385 ASN A CA 1
ATOM 2868 C C . ASN A 1 385 ? -10.930 24.499 13.971 1.00 60.34 385 ASN A C 1
ATOM 2870 O O . ASN A 1 385 ? -11.978 25.136 13.903 1.00 60.34 385 ASN A O 1
ATOM 2874 N N . LEU A 1 386 ? -10.472 23.783 12.936 1.00 57.44 386 LEU A N 1
ATOM 2875 C CA . LEU A 1 386 ? -11.168 23.646 11.648 1.00 57.44 386 LEU A CA 1
ATOM 2876 C C . LEU A 1 386 ? -12.526 22.954 11.804 1.00 57.44 386 LEU A C 1
ATOM 2878 O O . LEU A 1 386 ? -13.526 23.419 11.256 1.00 57.44 386 LEU A O 1
ATOM 2882 N N . ILE A 1 387 ? -12.585 21.872 12.586 1.00 55.84 387 ILE A N 1
ATOM 2883 C CA . ILE A 1 387 ? -13.835 21.149 12.858 1.00 55.84 387 ILE A CA 1
ATOM 2884 C C . ILE A 1 387 ? -14.802 22.032 13.655 1.00 55.84 387 ILE A C 1
ATOM 2886 O O . ILE A 1 387 ? -15.986 22.103 13.326 1.00 55.84 387 ILE A O 1
ATOM 2890 N N . VAL A 1 388 ? -14.315 22.741 14.677 1.00 63.31 388 VAL A N 1
ATOM 2891 C CA . VAL A 1 388 ? -15.152 23.639 15.488 1.00 63.31 388 VAL A CA 1
ATOM 2892 C C . VAL A 1 388 ? -15.621 24.846 14.673 1.00 63.31 388 VAL A C 1
ATOM 2894 O O . VAL A 1 388 ? -16.782 25.227 14.795 1.00 63.31 388 VAL A O 1
ATOM 2897 N N . LEU A 1 389 ? -14.784 25.404 13.793 1.00 68.06 389 LEU A N 1
ATOM 2898 C CA . LEU A 1 389 ? -15.175 26.476 12.876 1.00 68.06 389 LEU A CA 1
ATOM 2899 C C . LEU A 1 389 ? -16.255 26.002 11.892 1.00 68.06 389 LEU A C 1
ATOM 2901 O O . LEU A 1 389 ? -17.240 26.710 11.681 1.00 68.06 389 LEU A O 1
ATOM 2905 N N . ALA A 1 390 ? -16.119 24.795 11.333 1.00 54.69 390 ALA A N 1
ATOM 2906 C CA . ALA A 1 390 ? -17.127 24.208 10.450 1.00 54.69 390 ALA A CA 1
ATOM 2907 C C . ALA A 1 390 ? -18.468 23.989 11.176 1.00 54.69 390 ALA A C 1
ATOM 2909 O O . ALA A 1 390 ? -19.528 24.303 10.632 1.00 54.69 390 ALA A O 1
ATOM 2910 N N . LEU A 1 391 ? -18.429 23.519 12.427 1.00 53.28 391 LEU A N 1
ATOM 2911 C CA . LEU A 1 391 ? -19.620 23.345 13.263 1.00 53.28 391 LEU A CA 1
ATOM 2912 C C . LEU A 1 391 ? -20.248 24.683 13.673 1.00 53.28 391 LEU A C 1
ATOM 2914 O O . LEU A 1 391 ? -21.469 24.809 13.637 1.00 53.28 391 LEU A O 1
ATOM 2918 N N . ALA A 1 392 ? -19.442 25.690 14.020 1.00 61.12 392 ALA A N 1
ATOM 2919 C CA . ALA A 1 392 ? -19.917 27.033 14.346 1.00 61.12 392 ALA A CA 1
ATOM 2920 C C . ALA A 1 392 ? -20.609 27.684 13.140 1.00 61.12 392 ALA A C 1
ATOM 2922 O O . ALA A 1 392 ? -21.712 28.212 13.280 1.00 61.12 392 ALA A O 1
ATOM 2923 N N . LYS A 1 393 ? -20.029 27.549 11.937 1.00 60.28 393 LYS A N 1
ATOM 2924 C CA . LYS A 1 393 ? -20.648 27.993 10.678 1.00 60.28 393 LYS A CA 1
ATOM 2925 C C . LYS A 1 393 ? -21.960 27.267 10.393 1.00 60.28 393 LYS A C 1
ATOM 2927 O O . LYS A 1 393 ? -22.960 27.921 10.103 1.00 60.28 393 LYS A O 1
ATOM 2932 N N . ALA A 1 394 ? -21.989 25.942 10.540 1.00 50.00 394 ALA A N 1
ATOM 2933 C CA . ALA A 1 394 ? -23.210 25.152 10.376 1.00 50.00 394 ALA A CA 1
ATOM 2934 C C . ALA A 1 394 ? -24.301 25.534 11.398 1.00 50.00 394 ALA A C 1
ATOM 2936 O O . ALA A 1 394 ? -25.486 25.529 11.073 1.00 50.00 394 ALA A O 1
ATOM 2937 N N . ALA A 1 395 ? -23.903 25.919 12.612 1.00 50.91 395 ALA A N 1
ATOM 2938 C CA . ALA A 1 395 ? -24.794 26.361 13.682 1.00 50.91 395 ALA A CA 1
ATOM 2939 C C . ALA A 1 395 ? -25.127 27.869 13.649 1.00 50.91 395 ALA A C 1
ATOM 2941 O O . ALA A 1 395 ? -25.868 28.335 14.513 1.00 50.91 395 ALA A O 1
ATOM 2942 N N . ARG A 1 396 ? -24.604 28.633 12.674 1.00 63.91 396 ARG A N 1
ATOM 2943 C CA . ARG A 1 396 ? -24.726 30.104 12.568 1.00 63.91 396 ARG A CA 1
ATOM 2944 C C . ARG A 1 396 ? -24.248 30.870 13.813 1.00 63.91 396 ARG A C 1
ATOM 2946 O O . ARG A 1 396 ? -24.814 31.902 14.168 1.00 63.91 396 ARG A O 1
ATOM 2953 N N . VAL A 1 397 ? -23.209 30.368 14.473 1.00 64.38 397 VAL A N 1
ATOM 2954 C CA . VAL A 1 397 ? -22.550 31.014 15.619 1.00 64.38 397 VAL A CA 1
ATOM 2955 C C . VAL A 1 397 ? -21.310 31.766 15.128 1.00 64.38 397 VAL A C 1
ATOM 2957 O O . VAL A 1 397 ? -20.602 31.274 14.250 1.00 64.38 397 VAL A O 1
ATOM 2960 N N . ASP A 1 398 ? -21.046 32.954 15.683 1.00 63.84 398 ASP A N 1
ATOM 2961 C CA . ASP A 1 398 ? -19.872 33.758 15.324 1.00 63.84 398 ASP A CA 1
ATOM 2962 C C . ASP A 1 398 ? -18.565 33.015 15.662 1.00 63.84 398 ASP A C 1
ATOM 2964 O O . ASP A 1 398 ? -18.324 32.629 16.807 1.00 63.84 398 ASP A O 1
ATOM 2968 N N . GLY A 1 399 ? -17.746 32.780 14.635 1.00 59.91 399 GLY A N 1
ATOM 2969 C CA . GLY A 1 399 ? -16.507 32.003 14.690 1.00 59.91 399 GLY A CA 1
ATOM 2970 C C . GLY A 1 399 ? -15.245 32.829 14.433 1.00 59.91 399 GLY A C 1
ATOM 2971 O O . GLY A 1 399 ? -14.185 32.245 14.215 1.00 59.91 399 GLY A O 1
ATOM 2972 N N . ALA A 1 400 ? -15.331 34.164 14.435 1.00 67.25 400 ALA A N 1
ATOM 2973 C CA . ALA A 1 400 ? -14.215 35.039 14.060 1.00 67.25 400 ALA A CA 1
ATOM 2974 C C . ALA A 1 400 ? -12.940 34.802 14.895 1.00 67.25 400 ALA A C 1
ATOM 2976 O O . ALA A 1 400 ? -11.834 34.797 14.359 1.00 67.25 400 ALA A O 1
ATOM 2977 N N . SER A 1 401 ? -13.077 34.521 16.195 1.00 58.44 401 SER A N 1
ATOM 2978 C CA . SER A 1 401 ? -11.947 34.213 17.086 1.00 58.44 401 SER A CA 1
ATOM 2979 C C . SER A 1 401 ? -11.243 32.891 16.751 1.00 58.44 401 SER A C 1
ATOM 2981 O O . SER A 1 401 ? -10.025 32.792 16.899 1.00 58.44 401 SER A O 1
ATOM 2983 N N . LEU A 1 402 ? -11.983 31.891 16.258 1.00 59.31 402 LEU A N 1
ATOM 2984 C CA . LEU A 1 402 ? -11.442 30.601 15.810 1.00 59.31 402 LEU A CA 1
ATOM 2985 C C . LEU A 1 402 ? -10.707 30.738 14.475 1.00 59.31 402 LEU A C 1
ATOM 2987 O O . LEU A 1 402 ? -9.716 30.054 14.246 1.00 59.31 402 LEU A O 1
ATOM 2991 N N . GLN A 1 403 ? -11.169 31.646 13.616 1.00 58.69 403 GLN A N 1
ATOM 2992 C CA . GLN A 1 403 ? -10.529 31.948 12.339 1.00 58.69 403 GLN A CA 1
ATOM 2993 C C . GLN A 1 403 ? -9.158 32.609 12.548 1.00 58.69 403 GLN A C 1
ATOM 2995 O O . GLN A 1 403 ? -8.182 32.185 11.939 1.00 58.69 403 GLN A O 1
ATOM 3000 N N . THR A 1 404 ? -9.052 33.546 13.497 1.00 60.03 404 THR A N 1
ATOM 3001 C CA . THR A 1 404 ? -7.769 34.138 13.919 1.00 60.03 404 THR A CA 1
ATOM 3002 C C . THR A 1 404 ? -6.826 33.104 14.545 1.00 60.03 404 THR A C 1
ATOM 3004 O O . THR A 1 404 ? -5.619 33.159 14.326 1.00 60.03 404 THR A O 1
ATOM 3007 N N . ALA A 1 405 ? -7.364 32.134 15.293 1.00 57.47 405 ALA A N 1
ATOM 3008 C CA . ALA A 1 405 ? -6.590 31.043 15.893 1.00 57.47 405 ALA A CA 1
ATOM 3009 C C . ALA A 1 405 ? -6.096 29.993 14.873 1.00 57.47 405 ALA A C 1
ATOM 3011 O O . ALA A 1 405 ? -5.182 29.230 15.177 1.00 57.47 405 ALA A O 1
ATOM 3012 N N . LEU A 1 406 ? -6.679 29.951 13.670 1.00 54.91 406 LEU A N 1
ATOM 3013 C CA . LEU A 1 406 ? -6.248 29.088 12.563 1.00 54.91 406 LEU A CA 1
ATOM 3014 C C . LEU A 1 406 ? -5.129 29.712 11.717 1.00 54.91 406 LEU A C 1
ATOM 3016 O O . LEU A 1 406 ? -4.398 28.985 11.054 1.00 54.91 406 LEU A O 1
ATOM 3020 N N . THR A 1 407 ? -4.976 31.038 11.750 1.00 52.53 407 THR A N 1
ATOM 3021 C CA . THR A 1 407 ? -3.986 31.800 10.966 1.00 52.53 407 THR A CA 1
ATOM 3022 C C . THR A 1 407 ? -2.954 32.485 11.866 1.00 52.53 407 THR A C 1
ATOM 3024 O O . THR A 1 407 ? -2.618 33.651 11.669 1.00 52.53 407 THR A O 1
ATOM 3027 N N . VAL A 1 408 ? -2.482 31.797 12.910 1.00 50.47 408 VAL A N 1
ATOM 3028 C CA . VAL A 1 408 ? -1.483 32.341 13.857 1.00 50.47 408 VAL A CA 1
ATOM 3029 C C . VAL A 1 408 ? -0.070 32.347 13.248 1.00 50.47 408 VAL A C 1
ATOM 3031 O O . VAL A 1 408 ? 0.808 33.072 13.710 1.00 50.47 408 VAL A O 1
ATOM 3034 N N . HIS A 1 409 ? 0.157 31.574 12.182 1.00 52.53 409 HIS A N 1
ATOM 3035 C CA . HIS A 1 409 ? 1.411 31.550 11.433 1.00 52.53 409 HIS A CA 1
ATOM 3036 C C . HIS A 1 409 ? 1.306 32.436 10.181 1.00 52.53 409 HIS A C 1
ATOM 3038 O O . HIS A 1 409 ? 0.400 32.259 9.372 1.00 52.53 409 HIS A O 1
ATOM 3044 N N . GLU A 1 410 ? 2.261 33.357 9.988 1.00 45.12 410 GLU A N 1
ATOM 3045 C CA . GLU A 1 410 ? 2.274 34.374 8.910 1.00 45.12 410 GLU A CA 1
ATOM 3046 C C . GLU A 1 410 ? 2.259 33.815 7.465 1.00 45.12 410 GLU A C 1
ATOM 3048 O O . GLU A 1 410 ? 2.193 34.588 6.511 1.00 45.12 410 GLU A O 1
ATOM 3053 N N . LEU A 1 411 ? 2.320 32.490 7.280 1.00 45.19 411 LEU A N 1
ATOM 3054 C CA . LEU A 1 411 ? 2.382 31.810 5.978 1.00 45.19 411 LEU A CA 1
ATOM 3055 C C . LEU A 1 411 ? 1.135 30.970 5.639 1.00 45.19 411 LEU A C 1
ATOM 3057 O O . LEU A 1 411 ? 1.047 30.462 4.520 1.00 45.19 411 LEU A O 1
ATOM 3061 N N . ASP A 1 412 ? 0.177 30.824 6.558 1.00 49.44 412 ASP A N 1
ATOM 3062 C CA . ASP A 1 412 ? -0.997 29.973 6.345 1.00 49.44 412 ASP A CA 1
ATOM 3063 C C . ASP A 1 412 ? -2.169 30.769 5.747 1.00 49.44 412 ASP A C 1
ATOM 3065 O O . ASP A 1 412 ? -2.547 31.833 6.238 1.00 49.44 412 ASP A O 1
ATOM 3069 N N . THR A 1 413 ? -2.777 30.244 4.676 1.00 50.47 413 THR A N 1
ATOM 3070 C CA . THR A 1 413 ? -3.959 30.835 4.023 1.00 50.47 413 THR A CA 1
ATOM 3071 C C . THR A 1 413 ? -5.109 29.831 3.976 1.00 50.47 413 THR A C 1
ATOM 3073 O O . THR A 1 413 ? -4.988 28.742 3.417 1.00 50.47 413 THR A O 1
ATOM 3076 N N . LEU A 1 414 ? -6.252 30.198 4.562 1.00 53.56 414 LEU A N 1
ATOM 3077 C CA . LEU A 1 414 ? -7.478 29.402 4.510 1.00 53.56 414 LEU A CA 1
ATOM 3078 C C . LEU A 1 414 ? -8.254 29.743 3.231 1.00 53.56 414 LEU A C 1
ATOM 3080 O O . LEU A 1 414 ? -8.657 30.888 3.032 1.00 53.56 414 LEU A O 1
ATOM 3084 N N . THR A 1 415 ? -8.487 28.746 2.378 1.00 48.16 415 THR A N 1
ATOM 3085 C CA . THR A 1 415 ? -9.340 28.869 1.187 1.00 48.16 415 THR A CA 1
ATOM 3086 C C . THR A 1 415 ? -10.593 28.019 1.363 1.00 48.16 415 THR A C 1
ATOM 3088 O O . THR A 1 415 ? -10.519 26.840 1.701 1.00 48.16 415 THR A O 1
ATOM 3091 N N . GLU A 1 416 ? -11.763 28.628 1.169 1.00 49.31 416 GLU A N 1
ATOM 3092 C CA . GLU A 1 416 ? -13.057 27.965 1.329 1.00 49.31 416 GLU A CA 1
ATOM 3093 C C . GLU A 1 416 ? -13.729 27.778 -0.029 1.00 49.31 416 GLU A C 1
ATOM 3095 O O . GLU A 1 416 ? -13.892 28.726 -0.797 1.00 49.31 416 GLU A O 1
ATOM 3100 N N . HIS A 1 417 ? -14.151 26.546 -0.307 1.00 40.78 417 HIS A N 1
ATOM 3101 C CA . HIS A 1 417 ? -14.978 26.214 -1.458 1.00 40.78 417 HIS A CA 1
ATOM 3102 C C . HIS A 1 417 ? -16.331 25.713 -0.955 1.00 40.78 417 HIS A C 1
ATOM 3104 O O . HIS A 1 417 ? -16.404 24.686 -0.284 1.00 40.78 417 HIS A O 1
ATOM 3110 N N . ALA A 1 418 ? -17.398 26.439 -1.278 1.00 46.22 418 ALA A N 1
ATOM 3111 C CA . ALA A 1 418 ? -18.769 26.018 -1.027 1.00 46.22 418 ALA A CA 1
ATOM 3112 C C . ALA A 1 418 ? -19.412 25.572 -2.344 1.00 46.22 418 ALA A C 1
ATOM 3114 O O . ALA A 1 418 ? -19.200 26.187 -3.389 1.00 46.22 418 ALA A O 1
ATOM 3115 N N . THR A 1 419 ? -20.191 24.495 -2.299 1.00 41.75 419 THR A N 1
ATOM 3116 C CA . THR A 1 419 ? -21.023 24.047 -3.420 1.00 41.75 419 THR A CA 1
ATOM 3117 C C . THR A 1 419 ? -22.457 24.013 -2.921 1.00 41.75 419 THR A C 1
ATOM 3119 O O . THR A 1 419 ? -22.770 23.255 -2.005 1.00 41.75 419 THR A O 1
ATOM 3122 N N . GLU A 1 420 ? -23.314 24.869 -3.468 1.00 42.06 420 GLU A N 1
ATOM 3123 C CA . GLU A 1 420 ? -24.740 24.849 -3.154 1.00 42.06 420 GLU A CA 1
ATOM 3124 C C . GLU A 1 420 ? -25.392 23.670 -3.880 1.00 42.06 420 GLU A C 1
ATOM 3126 O O . GLU A 1 420 ? -25.241 23.506 -5.093 1.00 42.06 420 GLU A O 1
ATOM 3131 N N . PHE A 1 421 ? -26.095 22.825 -3.130 1.00 42.00 421 PHE A N 1
ATOM 3132 C CA . PHE A 1 421 ? -26.923 21.766 -3.691 1.00 42.00 421 PHE A CA 1
ATOM 3133 C C . PHE A 1 421 ? -28.374 22.244 -3.685 1.00 42.00 421 PHE A C 1
ATOM 3135 O O . PHE A 1 421 ? -28.863 22.694 -2.656 1.00 42.00 421 PHE A O 1
ATOM 3142 N N . ASP A 1 422 ? -29.058 22.138 -4.825 1.00 48.19 422 ASP A N 1
ATOM 3143 C CA . ASP A 1 422 ? -30.501 22.377 -4.912 1.00 48.19 422 ASP A CA 1
ATOM 3144 C C . ASP A 1 422 ? -31.245 21.375 -4.011 1.00 48.19 422 ASP A C 1
ATOM 3146 O O . ASP A 1 422 ? -31.060 20.164 -4.170 1.00 48.19 422 ASP A O 1
ATOM 3150 N N . ASP A 1 423 ? -32.063 21.874 -3.078 1.00 47.28 423 ASP A N 1
ATOM 3151 C CA . ASP A 1 423 ? -32.849 21.104 -2.099 1.00 47.28 423 ASP A CA 1
ATOM 3152 C C . ASP A 1 423 ? -33.992 20.287 -2.736 1.00 47.28 423 ASP A C 1
ATOM 3154 O O . ASP A 1 423 ? -34.656 19.496 -2.058 1.00 47.28 423 ASP A O 1
ATOM 3158 N N . SER A 1 424 ? -34.224 20.426 -4.045 1.00 52.94 424 SER A N 1
ATOM 3159 C CA . SER A 1 424 ? -35.195 19.610 -4.777 1.00 52.94 424 SER A CA 1
ATOM 3160 C C . SER A 1 424 ? -34.808 18.118 -4.800 1.00 52.94 424 SER A C 1
ATOM 3162 O O . SER A 1 424 ? -33.630 17.753 -4.845 1.00 52.94 424 SER A O 1
ATOM 3164 N N . ILE A 1 425 ? -35.797 17.210 -4.753 1.00 56.59 425 ILE A N 1
ATOM 3165 C CA . ILE A 1 425 ? -35.552 15.769 -4.945 1.00 56.59 425 ILE A CA 1
ATOM 3166 C C . ILE A 1 425 ? -35.038 15.586 -6.386 1.00 56.59 425 ILE A C 1
ATOM 3168 O O . ILE A 1 425 ? -35.794 15.859 -7.319 1.00 56.59 425 ILE A O 1
ATOM 3172 N N . PRO A 1 426 ? -33.792 15.122 -6.604 1.00 52.09 426 PRO A N 1
ATOM 3173 C CA . PRO A 1 426 ? -33.198 15.039 -7.931 1.00 52.09 426 PRO A CA 1
ATOM 3174 C C . PRO A 1 426 ? -34.019 14.156 -8.871 1.00 52.09 426 PRO A C 1
ATOM 3176 O O . PRO A 1 426 ? -34.354 13.016 -8.536 1.00 52.09 426 PRO A O 1
ATOM 3179 N N . SER A 1 427 ? -34.247 14.629 -10.096 1.00 51.41 427 SER A N 1
ATOM 3180 C CA . SER A 1 427 ? -34.922 13.875 -11.163 1.00 51.41 427 SER A CA 1
ATOM 3181 C C . SER A 1 427 ? -34.234 12.538 -11.479 1.00 51.41 427 SER A C 1
ATOM 3183 O O . SER A 1 427 ? -34.871 11.618 -11.983 1.00 51.41 427 SER A O 1
ATOM 3185 N N . SER A 1 428 ? -32.940 12.405 -11.159 1.00 48.00 428 SER A N 1
ATOM 3186 C CA . SER A 1 428 ? -32.160 11.169 -11.300 1.00 48.00 428 SER A CA 1
ATOM 3187 C C . SER A 1 428 ? -32.611 10.056 -10.352 1.00 48.00 428 SER A C 1
ATOM 3189 O O . SER A 1 428 ? -32.589 8.895 -10.752 1.00 48.00 428 SER A O 1
ATOM 3191 N N . LEU A 1 429 ? -33.090 10.397 -9.147 1.00 52.53 429 LEU A N 1
ATOM 3192 C CA . LEU A 1 429 ? -33.673 9.443 -8.196 1.00 52.53 429 LEU A CA 1
ATOM 3193 C C . LEU A 1 429 ? -35.025 8.906 -8.711 1.00 52.53 429 LEU A C 1
ATOM 3195 O O . LEU A 1 429 ? -35.410 7.785 -8.397 1.00 52.53 429 LEU A O 1
ATOM 3199 N N . MET A 1 430 ? -35.725 9.693 -9.539 1.00 50.84 430 MET A N 1
ATOM 3200 C CA . MET A 1 430 ? -36.991 9.317 -10.186 1.00 50.84 430 MET A CA 1
ATOM 3201 C C . MET A 1 430 ? -36.812 8.673 -11.569 1.00 50.84 430 MET A C 1
ATOM 3203 O O . MET A 1 430 ? -37.785 8.190 -12.149 1.00 50.84 430 MET A O 1
ATOM 3207 N N . SER A 1 431 ? -35.592 8.656 -12.119 1.00 46.06 431 SER A N 1
ATOM 3208 C CA . SER A 1 431 ? -35.335 8.063 -13.431 1.00 46.06 431 SER A CA 1
ATOM 3209 C C . SER A 1 431 ? -35.269 6.538 -13.313 1.00 46.06 431 SER A C 1
ATOM 3211 O O . SER A 1 431 ? -34.464 5.984 -12.569 1.00 46.06 431 SER A O 1
ATOM 3213 N N . THR A 1 432 ? -36.109 5.838 -14.071 1.00 44.44 432 THR A N 1
ATOM 3214 C CA . THR A 1 432 ? -36.227 4.370 -14.082 1.00 44.44 432 THR A CA 1
ATOM 3215 C C . THR A 1 432 ? -35.150 3.673 -14.926 1.00 44.44 432 THR A C 1
ATOM 3217 O O . THR A 1 432 ? -35.287 2.496 -15.258 1.00 44.44 432 THR A O 1
ATOM 3220 N N . SER A 1 433 ? -34.080 4.378 -15.309 1.00 41.00 433 SER A N 1
ATOM 3221 C CA . SER A 1 433 ? -33.053 3.838 -16.204 1.00 41.00 433 SER A CA 1
ATOM 3222 C C . SER A 1 433 ? -32.019 2.996 -15.445 1.00 41.00 433 SER A C 1
ATOM 3224 O O . SER A 1 433 ? -31.453 3.425 -14.443 1.00 41.00 433 SER A O 1
ATOM 3226 N N . SER A 1 434 ? -31.743 1.792 -15.948 1.00 43.25 434 SER A N 1
ATOM 3227 C CA . SER A 1 434 ? -30.904 0.754 -15.325 1.00 43.25 434 SER A CA 1
ATOM 3228 C C . SER A 1 434 ? -29.405 1.082 -15.208 1.00 43.25 434 SER A C 1
ATOM 3230 O O . SER A 1 434 ? -28.635 0.221 -14.798 1.00 43.25 434 SER A O 1
ATOM 3232 N N . ASN A 1 435 ? -28.980 2.298 -15.573 1.00 40.22 435 ASN A N 1
ATOM 3233 C CA . ASN A 1 435 ? -27.573 2.719 -15.612 1.00 40.22 435 ASN A CA 1
ATOM 3234 C C . ASN A 1 435 ? -27.238 3.869 -14.642 1.00 40.22 435 ASN A C 1
ATOM 3236 O O . ASN A 1 435 ? -26.129 4.400 -14.698 1.00 40.22 435 ASN A O 1
ATOM 3240 N N . SER A 1 436 ? -28.156 4.291 -13.763 1.00 44.47 436 SER A N 1
ATOM 3241 C CA . SER A 1 436 ? -27.847 5.341 -12.783 1.00 44.47 436 SER A CA 1
ATOM 3242 C C . SER A 1 436 ? -27.080 4.769 -11.589 1.00 44.47 436 SER A C 1
ATOM 3244 O O . SER A 1 436 ? -27.537 3.810 -10.968 1.00 44.47 436 SER A O 1
ATOM 3246 N N . THR A 1 437 ? -25.964 5.394 -11.216 1.00 53.00 437 THR A N 1
ATOM 3247 C CA . THR A 1 437 ? -25.304 5.193 -9.917 1.00 53.00 437 THR A CA 1
ATOM 3248 C C . THR A 1 437 ? -26.332 5.279 -8.790 1.00 53.00 437 THR A C 1
ATOM 3250 O O . THR A 1 437 ? -27.054 6.269 -8.699 1.00 53.00 437 THR A O 1
ATOM 3253 N N . THR A 1 438 ? -26.430 4.242 -7.957 1.00 57.06 438 THR A N 1
ATOM 3254 C CA . THR A 1 438 ? -27.349 4.202 -6.813 1.00 57.06 438 THR A CA 1
ATOM 3255 C C . THR A 1 438 ? -27.014 5.320 -5.831 1.00 57.06 438 THR A C 1
ATOM 3257 O O . THR A 1 438 ? -25.977 5.266 -5.173 1.00 57.06 438 THR A O 1
ATOM 3260 N N . THR A 1 439 ? -27.889 6.320 -5.741 1.00 69.00 439 THR A N 1
ATOM 3261 C CA . THR A 1 439 ? -27.776 7.457 -4.822 1.00 69.00 439 THR A CA 1
ATOM 3262 C C . THR A 1 439 ? -28.676 7.274 -3.598 1.00 69.00 439 THR A C 1
ATOM 3264 O O . THR A 1 439 ? -29.696 6.579 -3.649 1.00 69.00 439 THR A O 1
ATOM 3267 N N . THR A 1 440 ? -28.296 7.890 -2.477 1.00 80.75 440 THR A N 1
ATOM 3268 C CA . THR A 1 440 ? -29.097 7.929 -1.243 1.00 80.75 440 THR A CA 1
ATOM 3269 C C . THR A 1 440 ? -29.411 9.365 -0.859 1.00 80.75 440 THR A C 1
ATOM 3271 O O . THR A 1 440 ? -28.545 10.237 -0.927 1.00 80.75 440 THR A O 1
ATOM 3274 N N . ILE A 1 441 ? -30.646 9.613 -0.422 1.00 85.06 441 ILE A N 1
ATOM 3275 C CA . ILE A 1 441 ? -31.060 10.917 0.109 1.00 85.06 441 ILE A CA 1
ATOM 3276 C C . ILE A 1 441 ? -31.705 10.696 1.462 1.00 85.06 441 ILE A C 1
ATOM 3278 O O . ILE A 1 441 ? -32.731 10.027 1.547 1.00 85.06 441 ILE A O 1
ATOM 3282 N N . ALA A 1 442 ? -31.118 11.244 2.518 1.00 86.69 442 ALA A N 1
ATOM 3283 C CA . ALA A 1 442 ? -31.671 11.159 3.857 1.00 86.69 442 ALA A CA 1
ATOM 3284 C C . ALA A 1 442 ? -32.288 12.480 4.302 1.00 86.69 442 ALA A C 1
ATOM 3286 O O . ALA A 1 442 ? -31.688 13.536 4.131 1.00 86.69 442 ALA A O 1
ATOM 3287 N N . LEU A 1 443 ? -33.471 12.390 4.903 1.00 87.00 443 LEU A N 1
ATOM 3288 C CA . LEU A 1 443 ? -34.230 13.498 5.462 1.00 87.00 443 LEU A CA 1
ATOM 3289 C C . LEU A 1 443 ? -34.357 13.312 6.976 1.00 87.00 443 LEU A C 1
ATOM 3291 O O . LEU A 1 443 ? -34.713 12.233 7.464 1.00 87.00 443 LEU A O 1
ATOM 3295 N N . PHE A 1 444 ? -34.050 14.376 7.712 1.00 85.38 444 PHE A N 1
ATOM 3296 C CA . PHE A 1 444 ? -34.066 14.409 9.172 1.00 85.38 444 PHE A CA 1
ATOM 3297 C C . PHE A 1 444 ? -35.100 15.423 9.686 1.00 85.38 444 PHE A C 1
ATOM 3299 O O . PHE A 1 444 ? -35.341 16.422 9.010 1.00 85.38 444 PHE A O 1
ATOM 3306 N N . PRO A 1 445 ? -35.626 15.247 10.916 1.00 76.81 445 PRO A N 1
ATOM 3307 C CA . PRO A 1 445 ? -36.638 16.139 11.507 1.00 76.81 445 PRO A CA 1
ATOM 3308 C C . PRO A 1 445 ? -36.272 17.627 11.619 1.00 76.81 445 PRO A C 1
ATOM 3310 O O . PRO A 1 445 ? -37.147 18.463 11.802 1.00 76.81 445 PRO A O 1
ATOM 3313 N N . ASN A 1 446 ? -34.992 17.984 11.479 1.00 73.75 446 ASN A N 1
ATOM 3314 C CA . ASN A 1 446 ? -34.509 19.365 11.570 1.00 73.75 446 ASN A CA 1
ATOM 3315 C C . ASN A 1 446 ? -34.347 20.035 10.189 1.00 73.75 446 ASN A C 1
ATOM 3317 O O . ASN A 1 446 ? -33.499 20.912 10.041 1.00 73.75 446 ASN A O 1
ATOM 3321 N N . ASN A 1 447 ? -35.083 19.581 9.168 1.00 68.44 447 ASN A N 1
ATOM 3322 C CA . ASN A 1 447 ? -34.919 19.988 7.762 1.00 68.44 447 ASN A CA 1
ATOM 3323 C C . ASN A 1 447 ? -33.500 19.770 7.207 1.00 68.44 447 ASN A C 1
ATOM 3325 O O . ASN A 1 447 ? -33.078 20.440 6.269 1.00 68.44 447 ASN A O 1
ATOM 3329 N N . VAL A 1 448 ? -32.752 18.823 7.780 1.00 74.56 448 VAL A N 1
ATOM 3330 C CA . VAL A 1 448 ? -31.425 18.459 7.274 1.00 74.56 448 VAL A CA 1
ATOM 3331 C C . VAL A 1 448 ? -31.594 17.395 6.199 1.00 74.56 448 VAL A C 1
ATOM 3333 O O . VAL A 1 448 ? -32.126 16.312 6.469 1.00 74.56 448 VAL A O 1
ATOM 3336 N N . ILE A 1 449 ? -31.112 17.707 4.998 1.00 76.88 449 ILE A N 1
ATOM 3337 C CA . ILE A 1 449 ? -31.051 16.787 3.866 1.00 76.88 449 ILE A CA 1
ATOM 3338 C C . ILE A 1 449 ? -29.590 16.395 3.648 1.00 76.88 449 ILE A C 1
ATOM 3340 O O . ILE A 1 449 ? -28.727 17.253 3.487 1.00 76.88 449 ILE A O 1
ATOM 3344 N N . LEU A 1 450 ? -29.305 15.093 3.649 1.00 78.75 450 LEU A N 1
ATOM 3345 C CA . LEU A 1 450 ? -27.971 14.553 3.378 1.00 78.75 450 LEU A CA 1
ATOM 3346 C C . LEU A 1 450 ? -28.003 13.683 2.123 1.00 78.75 450 LEU A C 1
ATOM 3348 O O . LEU A 1 450 ? -28.936 12.901 1.939 1.00 78.75 450 LEU A O 1
ATOM 3352 N N . ARG A 1 451 ? -26.976 13.787 1.277 1.00 77.00 451 ARG A N 1
ATOM 3353 C CA . ARG A 1 451 ? -26.847 13.002 0.039 1.00 77.00 451 ARG A CA 1
ATOM 3354 C C . ARG A 1 451 ? -25.600 12.132 0.077 1.00 77.00 451 ARG A C 1
ATOM 3356 O O . ARG A 1 451 ? -24.557 12.590 0.528 1.00 77.00 451 ARG A O 1
ATOM 3363 N N . ASP A 1 452 ? -25.737 10.890 -0.386 1.00 77.31 452 ASP A N 1
ATOM 3364 C CA . ASP A 1 452 ? -24.638 9.940 -0.623 1.00 77.31 452 ASP A CA 1
ATOM 3365 C C . ASP A 1 452 ? -23.666 9.783 0.556 1.00 77.31 452 ASP A C 1
ATOM 3367 O O . ASP A 1 452 ? -22.451 9.641 0.401 1.00 77.31 452 ASP A O 1
ATOM 3371 N N . MET A 1 453 ? -24.224 9.791 1.768 1.00 78.75 453 MET A N 1
ATOM 3372 C CA . MET A 1 453 ? -23.441 9.634 2.986 1.00 78.75 453 MET A CA 1
ATOM 3373 C C . MET A 1 453 ? -22.897 8.204 3.107 1.00 78.75 453 MET A C 1
ATOM 3375 O O . MET A 1 453 ? -23.587 7.244 2.761 1.00 78.75 453 MET A O 1
ATOM 3379 N N . PRO A 1 454 ? -21.692 8.024 3.675 1.00 76.25 454 PRO A N 1
ATOM 3380 C CA . PRO A 1 454 ? -21.125 6.706 3.933 1.00 76.25 454 PRO A CA 1
ATOM 3381 C C . PRO A 1 454 ? -21.796 6.056 5.154 1.00 76.25 454 PRO A C 1
ATOM 3383 O O . PRO A 1 454 ? -21.219 6.000 6.243 1.00 76.25 454 PRO A O 1
ATOM 3386 N N . TRP A 1 455 ? -23.032 5.580 4.985 1.00 84.38 455 TRP A N 1
ATOM 3387 C CA . TRP A 1 455 ? -23.830 4.971 6.048 1.00 84.38 455 TRP A CA 1
ATOM 3388 C C . TRP A 1 455 ? -23.139 3.733 6.625 1.00 84.38 455 TRP A C 1
ATOM 3390 O O . TRP A 1 455 ? -22.911 2.751 5.921 1.00 84.38 455 TRP A O 1
ATOM 3400 N N . LYS A 1 456 ? -22.829 3.764 7.924 1.00 86.38 456 LYS A N 1
ATOM 3401 C CA . LYS A 1 456 ? -22.274 2.628 8.670 1.00 86.38 456 LYS A CA 1
ATOM 3402 C C . LYS A 1 456 ? -22.931 2.532 10.036 1.00 86.38 456 LYS A C 1
ATOM 3404 O O . LYS A 1 456 ? -23.276 3.554 10.623 1.00 86.38 456 LYS A O 1
ATOM 3409 N N . HIS A 1 457 ? -23.067 1.310 10.547 1.00 88.94 457 HIS A N 1
ATOM 3410 C CA . HIS A 1 457 ? -23.598 1.036 11.887 1.00 88.94 457 HIS A CA 1
ATOM 3411 C C . HIS A 1 457 ? -25.020 1.574 12.126 1.00 88.94 457 HIS A C 1
ATOM 3413 O O . HIS A 1 457 ? -25.395 1.883 13.253 1.00 88.94 457 HIS A O 1
ATOM 3419 N N . MET A 1 458 ? -25.834 1.676 11.072 1.00 93.81 458 MET A N 1
ATOM 3420 C CA . MET A 1 458 ? -27.250 2.039 11.178 1.00 93.81 458 MET A CA 1
ATOM 3421 C C . MET A 1 458 ? -28.118 0.789 11.345 1.00 93.81 458 MET A C 1
ATOM 3423 O O . MET A 1 458 ? -27.807 -0.272 10.796 1.00 93.81 458 MET A O 1
ATOM 3427 N N . LEU A 1 459 ? -29.222 0.929 12.081 1.00 95.88 459 LEU A N 1
ATOM 3428 C CA . LEU A 1 459 ? -30.323 -0.030 12.071 1.00 95.88 459 LEU A CA 1
ATOM 3429 C C . LEU A 1 459 ? -31.298 0.396 10.975 1.00 95.88 459 LEU A C 1
ATOM 3431 O O . LEU A 1 459 ? -32.131 1.274 11.184 1.00 95.88 459 LEU A O 1
ATOM 3435 N N . VAL A 1 460 ? -31.160 -0.191 9.794 1.00 96.25 460 VAL A N 1
ATOM 3436 C CA . VAL A 1 460 ? -31.955 0.164 8.622 1.00 96.25 460 VAL A CA 1
ATOM 3437 C C . VAL A 1 460 ? -33.282 -0.590 8.665 1.00 96.25 460 VAL A C 1
ATOM 3439 O O . VAL A 1 460 ? -33.300 -1.819 8.701 1.00 96.25 460 VAL A O 1
ATOM 3442 N N . LEU A 1 461 ? -34.400 0.132 8.650 1.00 95.50 461 LEU A N 1
ATOM 3443 C CA . LEU A 1 461 ? -35.750 -0.432 8.637 1.00 95.50 461 LEU A CA 1
ATOM 3444 C C . LEU A 1 461 ? -36.368 -0.277 7.243 1.00 95.50 461 LEU A C 1
ATOM 3446 O O . LEU A 1 461 ? -37.001 0.745 6.979 1.00 95.50 461 LEU A O 1
ATOM 3450 N N . PRO A 1 462 ? -36.197 -1.254 6.337 1.00 92.62 462 PRO A N 1
ATOM 3451 C CA . PRO A 1 462 ? -36.840 -1.224 5.032 1.00 92.62 462 PRO A CA 1
ATOM 3452 C C . PRO A 1 462 ? -38.343 -1.480 5.162 1.00 92.62 462 PRO A C 1
ATOM 3454 O O . PRO A 1 462 ? -38.776 -2.487 5.724 1.00 92.62 462 PRO A O 1
ATOM 3457 N N . GLY A 1 463 ? -39.166 -0.601 4.595 1.00 88.06 463 GLY A N 1
ATOM 3458 C CA . GLY A 1 463 ? -40.614 -0.773 4.662 1.00 88.06 463 GLY A CA 1
ATOM 3459 C C . GLY A 1 463 ? -41.387 0.166 3.750 1.00 88.06 463 GLY A C 1
ATOM 3460 O O . GLY A 1 463 ? -40.897 1.199 3.324 1.00 88.06 463 GLY A O 1
ATOM 3461 N N . SER A 1 464 ? -42.640 -0.186 3.437 1.00 83.25 464 SER A N 1
ATOM 3462 C CA . SER A 1 464 ? -43.514 0.709 2.661 1.00 83.25 464 SER A CA 1
ATOM 3463 C C . SER A 1 464 ? -44.152 1.816 3.506 1.00 83.25 464 SER A C 1
ATOM 3465 O O . SER A 1 464 ? -44.639 2.785 2.933 1.00 83.25 464 SER A O 1
ATOM 3467 N N . PHE A 1 465 ? -44.216 1.630 4.833 1.00 88.06 465 PHE A N 1
ATOM 3468 C CA . PHE A 1 465 ? -44.698 2.615 5.813 1.00 88.06 465 PHE A CA 1
ATOM 3469 C C . PHE A 1 465 ? -46.014 3.320 5.435 1.00 88.06 465 PHE A C 1
ATOM 3471 O O . PHE A 1 465 ? -46.160 4.531 5.568 1.00 88.06 465 PHE A O 1
ATOM 3478 N N . ASN A 1 466 ? -46.996 2.554 4.946 1.00 85.12 466 ASN A N 1
ATOM 3479 C CA . ASN A 1 466 ? -48.233 3.098 4.380 1.00 85.12 466 ASN A CA 1
ATOM 3480 C C . ASN A 1 466 ? -49.497 2.515 5.047 1.00 85.12 466 ASN A C 1
ATOM 3482 O O . ASN A 1 466 ? -50.081 1.577 4.491 1.00 85.12 466 ASN A O 1
ATOM 3486 N N . PRO A 1 467 ? -49.941 3.033 6.209 1.00 85.56 467 PRO A N 1
ATOM 3487 C CA . PRO A 1 467 ? -49.307 4.098 6.997 1.00 85.56 467 PRO A CA 1
ATOM 3488 C C . PRO A 1 467 ? -48.249 3.571 7.983 1.00 85.56 467 PRO A C 1
ATOM 3490 O O . PRO A 1 467 ? -48.214 2.373 8.297 1.00 85.56 467 PRO A O 1
ATOM 3493 N N . VAL A 1 468 ? -47.401 4.479 8.478 1.00 87.50 468 VAL A N 1
ATOM 3494 C CA . VAL A 1 468 ? -46.589 4.280 9.692 1.00 87.50 468 VAL A CA 1
ATOM 3495 C C . VAL A 1 468 ? -47.529 4.045 10.879 1.00 87.50 468 VAL A C 1
ATOM 3497 O O . VAL A 1 468 ? -48.646 4.553 10.907 1.00 87.50 468 VAL A O 1
ATOM 3500 N N . HIS A 1 469 ? -47.100 3.239 11.845 1.00 87.50 469 HIS A N 1
ATOM 3501 C CA . HIS A 1 469 ? -47.871 2.927 13.048 1.00 87.50 469 HIS A CA 1
ATOM 3502 C C . HIS A 1 469 ? -46.935 2.471 14.168 1.00 87.50 469 HIS A C 1
ATOM 3504 O O . HIS A 1 469 ? -45.772 2.155 13.908 1.00 87.50 469 HIS A O 1
ATOM 3510 N N . GLN A 1 470 ? -47.462 2.363 15.391 1.00 85.56 470 GLN A N 1
ATOM 3511 C CA . GLN A 1 470 ? -46.697 2.019 16.595 1.00 85.56 470 GLN A CA 1
ATOM 3512 C C . GLN A 1 470 ? -45.859 0.744 16.438 1.00 85.56 470 GLN A C 1
ATOM 3514 O O . GLN A 1 470 ? -44.691 0.747 16.805 1.00 85.56 470 GLN A O 1
ATOM 3519 N N . GLY A 1 471 ? -46.401 -0.302 15.800 1.00 86.56 471 GLY A N 1
ATOM 3520 C CA . GLY A 1 471 ? -45.641 -1.529 15.521 1.00 86.56 471 GLY A CA 1
ATOM 3521 C C . GLY A 1 471 ? -44.289 -1.314 14.817 1.00 86.56 471 GLY A C 1
ATOM 3522 O O . GLY A 1 471 ? -43.336 -2.008 15.144 1.00 86.56 471 GLY A O 1
ATOM 3523 N N . HIS A 1 472 ? -44.157 -0.332 13.914 1.00 90.56 472 HIS A N 1
ATOM 3524 C CA . HIS A 1 472 ? -42.868 -0.034 13.272 1.00 90.56 472 HIS A CA 1
ATOM 3525 C C . HIS A 1 472 ? -41.869 0.622 14.238 1.00 90.56 472 HIS A C 1
ATOM 3527 O O . HIS A 1 472 ? -40.682 0.307 14.208 1.00 90.56 472 HIS A O 1
ATOM 3533 N N . LEU A 1 473 ? -42.353 1.533 15.087 1.00 90.94 473 LEU A N 1
ATOM 3534 C CA . LEU A 1 473 ? -41.530 2.276 16.044 1.00 90.94 473 LEU A CA 1
ATOM 3535 C C . LEU A 1 473 ? -41.040 1.358 17.171 1.00 90.94 473 LEU A C 1
ATOM 3537 O O . LEU A 1 473 ? -39.856 1.349 17.499 1.00 90.94 473 LEU A O 1
ATOM 3541 N N . GLU A 1 474 ? -41.938 0.531 17.704 1.00 90.38 474 GLU A N 1
ATOM 3542 C CA . GLU A 1 474 ? -41.615 -0.470 18.723 1.00 90.38 474 GLU A CA 1
ATOM 3543 C C . GLU A 1 474 ? -40.684 -1.552 18.168 1.00 90.38 474 GLU A C 1
ATOM 3545 O O . GLU A 1 474 ? -39.777 -1.996 18.869 1.00 90.38 474 GLU A O 1
ATOM 3550 N N . PHE A 1 475 ? -40.840 -1.940 16.894 1.00 92.31 475 PHE A N 1
ATOM 3551 C CA . PHE A 1 475 ? -39.913 -2.876 16.258 1.00 92.31 475 PHE A CA 1
ATOM 3552 C C . PHE A 1 475 ? -38.500 -2.291 16.165 1.00 92.31 475 PHE A C 1
ATOM 3554 O O . PHE A 1 475 ? -37.537 -2.963 16.529 1.00 92.31 475 PHE A O 1
ATOM 3561 N N . ALA A 1 476 ? -38.371 -1.027 15.744 1.00 92.69 476 ALA A N 1
ATOM 3562 C CA . ALA A 1 476 ? -37.084 -0.334 15.710 1.00 92.69 476 ALA A CA 1
ATOM 3563 C C . ALA A 1 476 ? -36.422 -0.297 17.093 1.00 92.69 476 ALA A C 1
ATOM 3565 O O . ALA A 1 476 ? -35.235 -0.593 17.221 1.00 92.69 476 ALA A O 1
ATOM 3566 N N . LEU A 1 477 ? -37.202 0.009 18.132 1.00 91.69 477 LEU A N 1
ATOM 3567 C CA . LEU A 1 477 ? -36.718 0.072 19.507 1.00 91.69 477 LEU A CA 1
ATOM 3568 C C . LEU A 1 477 ? -36.312 -1.309 20.045 1.00 91.69 477 LEU A C 1
ATOM 3570 O O . LEU A 1 477 ? -35.259 -1.443 20.669 1.00 91.69 477 LEU A O 1
ATOM 3574 N N . ALA A 1 478 ? -37.112 -2.346 19.787 1.00 91.81 478 ALA A N 1
ATOM 3575 C CA . ALA A 1 478 ? -36.815 -3.717 20.194 1.00 91.81 478 ALA A CA 1
ATOM 3576 C C . ALA A 1 478 ? -35.555 -4.255 19.499 1.00 91.81 478 ALA A C 1
ATOM 3578 O O . ALA A 1 478 ? -34.673 -4.808 20.158 1.00 91.81 478 ALA A O 1
ATOM 3579 N N . ALA A 1 479 ? -35.433 -4.034 18.188 1.00 93.69 479 ALA A N 1
ATOM 3580 C CA . ALA A 1 479 ? -34.257 -4.416 17.416 1.00 93.69 479 ALA A CA 1
ATOM 3581 C C . ALA A 1 479 ? -32.999 -3.668 17.886 1.00 93.69 479 ALA A C 1
ATOM 3583 O O . ALA A 1 479 ? -31.947 -4.283 18.050 1.00 93.69 479 ALA A O 1
ATOM 3584 N N . GLN A 1 480 ? -33.110 -2.368 18.177 1.00 92.94 480 GLN A N 1
ATOM 3585 C CA . GLN A 1 480 ? -32.009 -1.581 18.730 1.00 92.94 480 GLN A CA 1
ATOM 3586 C C . GLN A 1 480 ? -31.551 -2.126 20.089 1.00 92.94 480 GLN A C 1
ATOM 3588 O O . GLN A 1 480 ? -30.356 -2.325 20.288 1.00 92.94 480 GLN A O 1
ATOM 3593 N N . ARG A 1 481 ? -32.482 -2.410 21.010 1.00 91.00 481 ARG A N 1
ATOM 3594 C CA . ARG A 1 481 ? -32.166 -2.975 22.335 1.00 91.00 481 ARG A CA 1
ATOM 3595 C C . ARG A 1 481 ? -31.484 -4.337 22.231 1.00 91.00 481 ARG A C 1
ATOM 3597 O O . ARG A 1 481 ? -30.510 -4.580 22.939 1.00 91.00 481 ARG A O 1
ATOM 3604 N N . LEU A 1 482 ? -31.965 -5.201 21.336 1.00 91.44 482 LEU A N 1
ATOM 3605 C CA . LEU A 1 482 ? -31.355 -6.508 21.109 1.00 91.44 482 LEU A CA 1
ATOM 3606 C C . LEU A 1 482 ? -29.924 -6.365 20.585 1.00 91.44 482 LEU A C 1
ATOM 3608 O O . LEU A 1 482 ? -29.006 -6.966 21.140 1.00 91.44 482 LEU A O 1
ATOM 3612 N N . LEU A 1 483 ? -29.710 -5.527 19.569 1.00 91.06 483 LEU A N 1
ATOM 3613 C CA . LEU A 1 483 ? -28.371 -5.284 19.033 1.00 91.06 483 LEU A CA 1
ATOM 3614 C C . LEU A 1 483 ? -27.439 -4.657 20.064 1.00 91.06 483 LEU A C 1
ATOM 3616 O O . LEU A 1 483 ? -26.282 -5.052 20.131 1.00 91.06 483 LEU A O 1
ATOM 3620 N N . GLN A 1 484 ? -27.943 -3.749 20.901 1.00 88.69 484 GLN A N 1
ATOM 3621 C CA . GLN A 1 484 ? -27.175 -3.169 21.999 1.00 88.69 484 GLN A CA 1
ATOM 3622 C C . GLN A 1 484 ? -26.700 -4.253 22.978 1.00 88.69 484 GLN A C 1
ATOM 3624 O O . GLN A 1 484 ? -25.568 -4.178 23.433 1.00 88.69 484 GLN A O 1
ATOM 3629 N N . SER A 1 485 ? -27.535 -5.262 23.269 1.00 87.31 485 SER A N 1
ATOM 3630 C CA . SER A 1 485 ? -27.184 -6.372 24.172 1.00 87.31 485 SER A CA 1
ATOM 3631 C C . SER A 1 485 ? -26.154 -7.347 23.589 1.00 87.31 485 SER A C 1
ATOM 3633 O O . SER A 1 485 ? -25.396 -7.959 24.339 1.00 87.31 485 SER A O 1
ATOM 3635 N N . ILE A 1 486 ? -26.120 -7.489 22.260 1.00 86.88 486 ILE A N 1
ATOM 3636 C CA . ILE A 1 486 ? -25.180 -8.371 21.554 1.00 86.88 486 ILE A CA 1
ATOM 3637 C C . ILE A 1 486 ? -23.852 -7.641 21.311 1.00 86.88 486 ILE A C 1
ATOM 3639 O O . ILE A 1 486 ? -22.780 -8.183 21.569 1.00 86.88 486 ILE A O 1
ATOM 3643 N N . ASP A 1 487 ? -23.924 -6.385 20.871 1.00 84.94 487 ASP A N 1
ATOM 3644 C CA . ASP A 1 487 ? -22.784 -5.555 20.502 1.00 84.94 487 ASP A CA 1
ATOM 3645 C C . ASP A 1 487 ? -22.658 -4.346 21.441 1.00 84.94 487 ASP A C 1
ATOM 3647 O O . ASP A 1 487 ? -22.852 -3.197 21.042 1.00 84.94 487 ASP A O 1
ATOM 3651 N N . ASN A 1 488 ? -22.234 -4.580 22.686 1.00 75.06 488 ASN A N 1
ATOM 3652 C CA . ASN A 1 488 ? -22.087 -3.538 23.720 1.00 75.06 488 ASN A CA 1
ATOM 3653 C C . ASN A 1 488 ? -21.157 -2.353 23.349 1.00 75.06 488 ASN A C 1
ATOM 3655 O O . ASN A 1 488 ? -21.055 -1.391 24.107 1.00 75.06 488 ASN A O 1
ATOM 3659 N N . LYS A 1 489 ? -20.449 -2.415 22.213 1.00 73.81 489 LYS A N 1
ATOM 3660 C CA . LYS A 1 489 ? -19.510 -1.386 21.736 1.00 73.81 489 LYS A CA 1
ATOM 3661 C C . LYS A 1 489 ? -20.074 -0.489 20.627 1.00 73.81 489 LYS A C 1
ATOM 3663 O O . LYS A 1 489 ? -19.438 0.510 20.306 1.00 73.81 489 LYS A O 1
ATOM 3668 N N . VAL A 1 490 ? -21.210 -0.842 20.016 1.00 78.88 490 VAL A N 1
ATOM 3669 C CA . VAL A 1 490 ? -21.743 -0.151 18.830 1.00 78.88 490 VAL A CA 1
ATOM 3670 C C . VAL A 1 490 ? -23.197 0.241 19.066 1.00 78.88 490 VAL A C 1
ATOM 3672 O O . VAL A 1 490 ? -24.038 -0.603 19.355 1.00 78.88 490 VAL A O 1
ATOM 3675 N N . VAL A 1 491 ? -23.501 1.531 18.919 1.00 81.88 491 VAL A N 1
ATOM 3676 C CA . VAL A 1 491 ? -24.875 2.040 18.995 1.00 81.88 491 VAL A CA 1
ATOM 3677 C C . VAL A 1 491 ? -25.468 2.054 17.593 1.00 81.88 491 VAL A C 1
ATOM 3679 O O . VAL A 1 491 ? -25.029 2.823 16.738 1.00 81.88 491 VAL A O 1
ATOM 3682 N N . TYR A 1 492 ? -26.482 1.222 17.365 1.00 88.12 492 TYR A N 1
ATOM 3683 C CA . TYR A 1 492 ? -27.204 1.202 16.096 1.00 88.12 492 TYR A CA 1
ATOM 3684 C C . TYR A 1 492 ? -28.361 2.199 16.133 1.00 88.12 492 TYR A C 1
ATOM 3686 O O . TYR A 1 492 ? -29.329 2.015 16.871 1.00 88.12 492 TYR A O 1
ATOM 3694 N N . THR A 1 493 ? -28.269 3.266 15.340 1.00 90.06 493 THR A N 1
ATOM 3695 C CA . THR A 1 493 ? -29.332 4.281 15.247 1.00 90.06 493 THR A CA 1
ATOM 3696 C C . THR A 1 493 ? -30.389 3.850 14.222 1.00 90.06 493 THR A C 1
ATOM 3698 O O . THR A 1 493 ? -30.008 3.522 13.095 1.00 90.06 493 THR A O 1
ATOM 3701 N N . PRO A 1 494 ? -31.695 3.865 14.560 1.00 93.62 494 PRO A N 1
ATOM 3702 C CA . PRO A 1 494 ? -32.767 3.590 13.607 1.00 93.62 494 PRO A CA 1
ATOM 3703 C C . PRO A 1 494 ? -32.775 4.567 12.427 1.00 93.62 494 PRO A C 1
ATOM 3705 O O . PRO A 1 494 ? -32.793 5.788 12.612 1.00 93.62 494 PRO A O 1
ATOM 3708 N N . LEU A 1 495 ? -32.804 4.011 11.219 1.00 94.56 495 LEU A N 1
ATOM 3709 C CA . LEU A 1 495 ? -32.913 4.719 9.950 1.00 94.56 495 LEU A CA 1
ATOM 3710 C C . LEU A 1 495 ? -33.991 4.040 9.102 1.00 94.56 495 LEU A C 1
ATOM 3712 O O . LEU A 1 495 ? -33.832 2.896 8.682 1.00 94.56 495 LEU A O 1
ATOM 3716 N N . PHE A 1 496 ? -35.104 4.724 8.860 1.00 94.75 496 PHE A N 1
ATOM 3717 C CA . PHE A 1 496 ? -36.213 4.179 8.082 1.00 94.75 496 PHE A CA 1
ATOM 3718 C C . PHE A 1 496 ? -35.895 4.280 6.596 1.00 94.75 496 PHE A C 1
ATOM 3720 O O . PHE A 1 496 ? -35.562 5.352 6.108 1.00 94.75 496 PHE A O 1
ATOM 3727 N N . GLU A 1 497 ? -35.998 3.174 5.870 1.00 93.31 497 GLU A N 1
ATOM 3728 C CA . GLU A 1 497 ? -35.661 3.119 4.452 1.00 93.31 497 GLU A CA 1
ATOM 3729 C C . GLU A 1 497 ? -36.923 2.998 3.598 1.00 93.31 497 GLU A C 1
ATOM 3731 O O . GLU A 1 497 ? -37.724 2.071 3.756 1.00 93.31 497 GLU A O 1
ATOM 3736 N N . LEU A 1 498 ? -37.087 3.961 2.690 1.00 89.06 498 LEU A N 1
ATOM 3737 C CA . LEU A 1 498 ? -38.128 3.987 1.672 1.00 89.06 498 LEU A CA 1
ATOM 3738 C C . LEU A 1 498 ? -37.477 3.779 0.303 1.00 89.06 498 LEU A C 1
ATOM 3740 O O . LEU A 1 498 ? -36.903 4.703 -0.276 1.00 89.06 498 LEU A O 1
ATOM 3744 N N . SER A 1 499 ? -37.605 2.565 -0.226 1.00 81.38 499 SER A N 1
ATOM 3745 C CA . SER A 1 499 ? -37.176 2.281 -1.592 1.00 81.38 499 SER A CA 1
ATOM 3746 C C . SER A 1 499 ? -38.213 2.779 -2.595 1.00 81.38 499 SER A C 1
ATOM 3748 O O . SER A 1 499 ? -39.403 2.464 -2.481 1.00 81.38 499 SER A O 1
ATOM 3750 N N . LEU A 1 500 ? -37.753 3.518 -3.603 1.00 72.62 500 LEU A N 1
ATOM 3751 C CA . LEU A 1 500 ? -38.557 3.965 -4.739 1.00 72.62 500 LEU A CA 1
ATOM 3752 C C . LEU A 1 500 ? -38.953 2.812 -5.667 1.00 72.62 500 LEU A C 1
ATOM 3754 O O . LEU A 1 500 ? -39.930 2.936 -6.404 1.00 72.62 500 LEU A O 1
ATOM 3758 N N . GLN A 1 501 ? -38.251 1.677 -5.594 1.00 63.59 501 GLN A N 1
ATOM 3759 C CA . GLN A 1 501 ? -38.572 0.451 -6.320 1.00 63.59 501 GLN A CA 1
ATOM 3760 C C . GLN A 1 501 ? -38.725 -0.720 -5.346 1.00 63.59 501 GLN A C 1
ATOM 3762 O O . GLN A 1 501 ? -37.760 -1.202 -4.758 1.00 63.59 501 GLN A O 1
ATOM 3767 N N . ASN A 1 502 ? -39.948 -1.219 -5.164 1.00 57.44 502 ASN A N 1
ATOM 3768 C CA . ASN A 1 502 ? -40.192 -2.362 -4.289 1.00 57.44 502 ASN A CA 1
ATOM 3769 C C . ASN A 1 502 ? -40.238 -3.672 -5.093 1.00 57.44 502 ASN A C 1
ATOM 3771 O O . ASN A 1 502 ? -41.003 -3.770 -6.050 1.00 57.44 502 ASN A O 1
ATOM 3775 N N . ALA A 1 503 ? -39.488 -4.690 -4.654 1.00 50.75 503 ALA A N 1
ATOM 3776 C CA . ALA A 1 503 ? -39.376 -5.985 -5.335 1.00 50.75 503 ALA A CA 1
ATOM 3777 C C . ALA A 1 503 ? -40.719 -6.719 -5.558 1.00 50.75 503 ALA A C 1
ATOM 3779 O O . ALA A 1 503 ? -40.839 -7.453 -6.531 1.00 50.75 503 ALA A O 1
ATOM 3780 N N . ASP A 1 504 ? -41.736 -6.499 -4.711 1.00 49.50 504 ASP A N 1
ATOM 3781 C CA . ASP A 1 504 ? -43.067 -7.119 -4.886 1.00 49.50 504 ASP A CA 1
ATOM 3782 C C . ASP A 1 504 ? -44.169 -6.145 -5.294 1.00 49.50 504 ASP A C 1
ATOM 3784 O O . ASP A 1 504 ? -45.191 -6.554 -5.839 1.00 49.50 504 ASP A O 1
ATOM 3788 N N . LYS A 1 505 ? -44.025 -4.866 -4.930 1.00 53.91 505 LYS A N 1
ATOM 3789 C CA . LYS A 1 505 ? -45.104 -3.869 -5.047 1.00 53.91 505 LYS A CA 1
ATOM 3790 C C . LYS A 1 505 ? -44.925 -2.921 -6.236 1.00 53.91 505 LYS A C 1
ATOM 3792 O O . LYS A 1 505 ? -45.784 -2.070 -6.439 1.00 53.91 505 LYS A O 1
ATOM 3797 N N . GLY A 1 506 ? -43.841 -3.069 -7.002 1.00 55.81 506 GLY A N 1
ATOM 3798 C CA . GLY A 1 506 ? -43.499 -2.192 -8.122 1.00 55.81 506 GLY A CA 1
ATOM 3799 C C . GLY A 1 506 ? -42.877 -0.860 -7.686 1.00 55.81 506 GLY A C 1
ATOM 3800 O O . GLY A 1 506 ? -42.555 -0.657 -6.511 1.00 55.81 506 GLY A O 1
ATOM 3801 N N . ALA A 1 507 ? -42.675 0.044 -8.648 1.00 56.84 507 ALA A N 1
ATOM 3802 C CA . ALA A 1 507 ? -42.152 1.387 -8.395 1.00 56.84 507 ALA A CA 1
ATOM 3803 C C . ALA A 1 507 ? -43.198 2.286 -7.710 1.00 56.84 507 ALA A C 1
ATOM 3805 O O . ALA A 1 507 ? -44.389 2.225 -8.027 1.00 56.84 507 ALA A O 1
ATOM 3806 N N . LEU A 1 508 ? -42.756 3.143 -6.786 1.00 58.72 508 LEU A N 1
ATOM 3807 C CA . LEU A 1 508 ? -43.574 4.235 -6.256 1.00 58.72 508 LEU A CA 1
ATOM 3808 C C . LEU A 1 508 ? -43.777 5.269 -7.372 1.00 58.72 508 LEU A C 1
ATOM 3810 O O . LEU A 1 508 ? -42.871 6.029 -7.687 1.00 58.72 508 LEU A O 1
ATOM 3814 N N . ALA A 1 509 ? -44.957 5.256 -7.995 1.00 52.09 509 ALA A N 1
ATOM 3815 C CA . ALA A 1 509 ? -45.248 6.048 -9.192 1.00 52.09 509 ALA A CA 1
ATOM 3816 C C . ALA A 1 509 ? -45.702 7.498 -8.917 1.00 52.09 509 ALA A C 1
ATOM 3818 O O . ALA A 1 509 ? -45.812 8.272 -9.863 1.00 52.09 509 ALA A O 1
ATOM 3819 N N . ASP A 1 510 ? -45.971 7.878 -7.660 1.00 66.75 510 ASP A N 1
ATOM 3820 C CA . ASP A 1 510 ? -46.522 9.197 -7.308 1.00 66.75 510 ASP A CA 1
ATOM 3821 C C . ASP A 1 510 ? -45.673 9.924 -6.248 1.00 66.75 510 ASP A C 1
ATOM 3823 O O . ASP A 1 510 ? -45.495 9.452 -5.120 1.00 66.75 510 ASP A O 1
ATOM 3827 N N . VAL A 1 511 ? -45.171 11.106 -6.618 1.00 66.62 511 VAL A N 1
ATOM 3828 C CA . VAL A 1 511 ? -44.381 12.005 -5.761 1.00 66.62 511 VAL A CA 1
ATOM 3829 C C . VAL A 1 511 ? -45.187 12.463 -4.549 1.00 66.62 511 VAL A C 1
ATOM 3831 O O . VAL A 1 511 ? -44.639 12.546 -3.452 1.00 66.62 511 VAL A O 1
ATOM 3834 N N . ALA A 1 512 ? -46.493 12.695 -4.708 1.00 69.12 512 ALA A N 1
ATOM 3835 C CA . ALA A 1 512 ? -47.353 13.122 -3.608 1.00 69.12 512 ALA A CA 1
ATOM 3836 C C . ALA A 1 512 ? -47.483 12.027 -2.536 1.00 69.12 512 ALA A C 1
ATOM 3838 O O . ALA A 1 512 ? -47.467 12.312 -1.335 1.00 69.12 512 ALA A O 1
ATOM 3839 N N . ASP A 1 513 ? -47.552 10.760 -2.957 1.00 77.19 513 ASP A N 1
ATOM 3840 C CA . ASP A 1 513 ? -47.579 9.614 -2.049 1.00 77.19 513 ASP A CA 1
ATOM 3841 C C . ASP A 1 513 ? -46.248 9.450 -1.297 1.00 77.19 513 ASP A C 1
ATOM 3843 O O . ASP A 1 513 ? -46.242 9.214 -0.086 1.00 77.19 513 ASP A O 1
ATOM 3847 N N . LEU A 1 514 ? -45.115 9.632 -1.984 1.00 79.88 514 LEU A N 1
ATOM 3848 C CA . LEU A 1 514 ? -43.791 9.606 -1.360 1.00 79.88 514 LEU A CA 1
ATOM 3849 C C . LEU A 1 514 ? -43.637 10.726 -0.324 1.00 79.88 514 LEU A C 1
ATOM 3851 O O . LEU A 1 514 ? -43.301 10.439 0.827 1.00 79.88 514 LEU A O 1
ATOM 3855 N N . SER A 1 515 ? -43.935 11.974 -0.698 1.00 79.44 515 SER A N 1
ATOM 3856 C CA . SER A 1 515 ? -43.867 13.130 0.202 1.00 79.44 515 SER A CA 1
ATOM 3857 C C . SER A 1 515 ? -44.732 12.921 1.441 1.00 79.44 515 SER A C 1
ATOM 3859 O O . SER A 1 515 ? -44.263 13.115 2.557 1.00 79.44 515 SER A O 1
ATOM 3861 N N . ARG A 1 516 ? -45.959 12.410 1.279 1.00 83.69 516 ARG A N 1
ATOM 3862 C CA . ARG A 1 516 ? -46.854 12.096 2.402 1.00 83.69 516 ARG A CA 1
ATOM 3863 C C . ARG A 1 516 ? -46.254 11.074 3.373 1.00 83.69 516 ARG A C 1
ATOM 3865 O O . ARG A 1 516 ? -46.417 11.214 4.583 1.00 83.69 516 ARG A O 1
ATOM 3872 N N . ARG A 1 517 ? -45.574 10.037 2.871 1.00 87.19 517 ARG A N 1
ATOM 3873 C CA . ARG A 1 517 ? -44.924 9.010 3.710 1.00 87.19 517 ARG A CA 1
ATOM 3874 C C . ARG A 1 517 ? -43.677 9.545 4.411 1.00 87.19 517 ARG A C 1
ATOM 3876 O O . ARG A 1 517 ? -43.464 9.217 5.577 1.00 87.19 517 ARG A O 1
ATOM 3883 N N . VAL A 1 518 ? -42.888 10.373 3.727 1.00 85.62 518 VAL A N 1
ATOM 3884 C CA . VAL A 1 518 ? -41.731 11.059 4.317 1.00 85.62 518 VAL A CA 1
ATOM 3885 C C . VAL A 1 518 ? -42.193 11.991 5.436 1.00 85.62 518 VAL A C 1
ATOM 3887 O O . VAL A 1 518 ? -41.703 11.850 6.551 1.00 85.62 518 VAL A O 1
ATOM 3890 N N . CYS A 1 519 ? -43.201 12.836 5.201 1.00 83.81 519 CYS A N 1
ATOM 3891 C CA . CYS A 1 519 ? -43.785 13.705 6.230 1.00 83.81 519 CYS A CA 1
ATOM 3892 C C . CYS A 1 519 ? -44.352 12.914 7.419 1.00 83.81 519 CYS A C 1
ATOM 3894 O O . CYS A 1 519 ? -44.183 13.302 8.573 1.00 83.81 519 CYS A O 1
ATOM 3896 N N . ALA A 1 520 ? -44.989 11.764 7.174 1.00 85.88 520 ALA A N 1
ATOM 3897 C CA . ALA A 1 520 ? -45.467 10.913 8.263 1.00 85.88 520 ALA A CA 1
ATOM 3898 C C . ALA A 1 520 ? -44.314 10.406 9.152 1.00 85.88 520 ALA A C 1
ATOM 3900 O O . ALA A 1 520 ? -44.445 10.363 10.371 1.00 85.88 520 ALA A O 1
ATOM 3901 N N . LEU A 1 521 ? -43.173 10.032 8.574 1.00 89.38 521 LEU A N 1
ATOM 3902 C CA . LEU A 1 521 ? -42.014 9.569 9.342 1.00 89.38 521 LEU A CA 1
ATOM 3903 C C . LEU A 1 521 ? -41.266 10.725 10.016 1.00 89.38 521 LEU A C 1
ATOM 3905 O O . LEU A 1 521 ? -41.018 10.660 11.218 1.00 89.38 521 LEU A O 1
ATOM 3909 N N . VAL A 1 522 ? -40.922 11.763 9.256 1.00 86.88 522 VAL A N 1
ATOM 3910 C CA . VAL A 1 522 ? -40.069 12.877 9.688 1.00 86.88 522 VAL A CA 1
ATOM 3911 C C . VAL A 1 522 ? -40.844 13.845 10.579 1.00 86.88 522 VAL A C 1
ATOM 3913 O O . VAL A 1 522 ? -40.476 14.020 11.737 1.00 86.88 522 VAL A O 1
ATOM 3916 N N . ASP A 1 523 ? -41.955 14.394 10.089 1.00 83.19 523 ASP A N 1
ATOM 3917 C CA . ASP A 1 523 ? -42.676 15.476 10.771 1.00 83.19 523 ASP A CA 1
ATOM 3918 C C . ASP A 1 523 ? -43.628 14.943 11.848 1.00 83.19 523 ASP A C 1
ATOM 3920 O O . ASP A 1 523 ? -43.729 15.501 12.937 1.00 83.19 523 ASP A O 1
ATOM 3924 N N . THR A 1 524 ? -44.335 13.840 11.566 1.00 85.44 524 THR A N 1
ATOM 3925 C CA . THR A 1 524 ? -45.347 13.305 12.501 1.00 85.44 524 THR A CA 1
ATOM 3926 C C . THR A 1 524 ? -44.740 12.387 13.562 1.00 85.44 524 THR A C 1
ATOM 3928 O O . THR A 1 524 ? -45.157 12.414 14.719 1.00 85.44 524 THR A O 1
ATOM 3931 N N . HIS A 1 525 ? -43.762 11.556 13.187 1.00 86.94 525 HIS A N 1
ATOM 3932 C CA . HIS A 1 525 ? -43.167 10.551 14.077 1.00 86.94 525 HIS A CA 1
ATOM 3933 C C . HIS A 1 525 ? -41.720 10.850 14.496 1.00 86.94 525 HIS A C 1
ATOM 3935 O O . HIS A 1 525 ? -41.135 10.047 15.232 1.00 86.94 525 HIS A O 1
ATOM 3941 N N . ASN A 1 526 ? -41.154 11.991 14.083 1.00 88.75 526 ASN A N 1
ATOM 3942 C CA . ASN A 1 526 ? -39.807 12.441 14.447 1.00 88.75 526 ASN A CA 1
ATOM 3943 C C . ASN A 1 526 ? -38.711 11.395 14.142 1.00 88.75 526 ASN A C 1
ATOM 3945 O O . ASN A 1 526 ? -37.805 11.157 14.945 1.00 88.75 526 ASN A O 1
ATOM 3949 N N . GLN A 1 527 ? -38.826 10.714 12.998 1.00 90.94 527 GLN A N 1
ATOM 3950 C CA . GLN A 1 527 ? -37.908 9.665 12.548 1.00 90.94 527 GLN A CA 1
ATOM 3951 C C . GLN A 1 527 ? -36.995 10.136 11.414 1.00 90.94 527 GLN A C 1
ATOM 3953 O O . GLN A 1 527 ? -37.298 11.065 10.673 1.00 90.94 527 GLN A O 1
ATOM 3958 N N . ARG A 1 528 ? -35.859 9.449 11.264 1.00 92.56 528 ARG A N 1
ATOM 3959 C CA . ARG A 1 528 ? -34.903 9.660 10.168 1.00 92.56 528 ARG A CA 1
ATOM 3960 C C . ARG A 1 528 ? -35.280 8.765 9.004 1.00 92.56 528 ARG A C 1
ATOM 3962 O O . ARG A 1 528 ? -35.482 7.567 9.216 1.00 92.56 528 ARG A O 1
ATOM 3969 N N . VAL A 1 529 ? -35.323 9.319 7.799 1.00 92.56 529 VAL A N 1
ATOM 3970 C CA . VAL A 1 529 ? -35.694 8.580 6.589 1.00 92.56 529 VAL A CA 1
ATOM 3971 C C . VAL A 1 529 ? -34.565 8.634 5.582 1.00 92.56 529 VAL A C 1
ATOM 3973 O O . VAL A 1 529 ? -33.999 9.696 5.372 1.00 92.56 529 VAL A O 1
ATOM 3976 N N . VAL A 1 530 ? -34.268 7.516 4.928 1.00 92.12 530 VAL A N 1
ATOM 3977 C CA . VAL A 1 530 ? -33.414 7.453 3.743 1.00 92.12 530 VAL A CA 1
ATOM 3978 C C . VAL A 1 530 ? -34.212 6.927 2.555 1.00 92.12 530 VAL A C 1
ATOM 3980 O O . VAL A 1 530 ? -34.918 5.922 2.648 1.00 92.12 530 VAL A O 1
ATOM 3983 N N . LEU A 1 531 ? -34.112 7.636 1.439 1.00 89.19 531 LEU A N 1
ATOM 3984 C CA . LEU A 1 531 ? -34.679 7.269 0.152 1.00 89.19 531 LEU A CA 1
ATOM 3985 C C . LEU A 1 531 ? -33.615 6.551 -0.671 1.00 89.19 531 LEU A C 1
ATOM 3987 O O . LEU A 1 531 ? -32.481 7.033 -0.768 1.00 89.19 531 LEU A O 1
ATOM 3991 N N . THR A 1 532 ? -33.978 5.414 -1.265 1.00 86.88 532 THR A N 1
ATOM 3992 C CA . THR A 1 532 ? -33.070 4.636 -2.119 1.00 86.88 532 THR A CA 1
ATOM 3993 C C . THR A 1 532 ? -33.761 4.145 -3.391 1.00 86.88 532 THR A C 1
ATOM 3995 O O . THR A 1 532 ? -34.985 4.054 -3.457 1.00 86.88 532 THR A O 1
ATOM 3998 N N . ASN A 1 533 ? -32.966 3.794 -4.402 1.00 78.31 533 ASN A N 1
ATOM 3999 C CA . ASN A 1 533 ? -33.402 3.047 -5.592 1.00 78.31 533 ASN A CA 1
ATOM 4000 C C . ASN A 1 533 ? -33.121 1.526 -5.452 1.00 78.31 533 ASN A C 1
ATOM 4002 O O . ASN A 1 533 ? -33.297 0.749 -6.382 1.00 78.31 533 ASN A O 1
ATOM 4006 N N . ALA A 1 534 ? -32.645 1.059 -4.294 1.00 80.44 534 ALA A N 1
ATOM 4007 C CA . ALA A 1 534 ? -32.253 -0.338 -4.126 1.00 80.44 534 ALA A CA 1
ATOM 4008 C C . ALA A 1 534 ? -33.474 -1.212 -3.805 1.00 80.44 534 ALA A C 1
ATOM 4010 O O . ALA A 1 534 ? -34.131 -1.036 -2.772 1.00 80.44 534 ALA A O 1
ATOM 4011 N N . SER A 1 535 ? -33.777 -2.174 -4.676 1.00 77.12 535 SER A N 1
ATOM 4012 C CA . SER A 1 535 ? -34.909 -3.093 -4.502 1.00 77.12 535 SER A CA 1
ATOM 4013 C C . SER A 1 535 ? -34.501 -4.393 -3.798 1.00 77.12 535 SER A C 1
ATOM 4015 O O . SER A 1 535 ? -35.240 -4.879 -2.937 1.00 77.12 535 SER A O 1
ATOM 4017 N N . LEU A 1 536 ? -33.307 -4.922 -4.093 1.00 84.94 536 LEU A N 1
ATOM 4018 C CA . LEU A 1 536 ? -32.768 -6.151 -3.506 1.00 84.94 536 LEU A CA 1
ATOM 4019 C C . LEU A 1 536 ? -31.850 -5.860 -2.313 1.00 84.94 536 LEU A C 1
ATOM 4021 O O . LEU A 1 536 ? -31.168 -4.839 -2.250 1.00 84.94 536 LEU A O 1
ATOM 4025 N N . PHE A 1 537 ? -31.779 -6.793 -1.361 1.00 89.62 537 PHE A N 1
ATOM 4026 C CA . PHE A 1 537 ? -30.912 -6.640 -0.186 1.00 89.62 537 PHE A CA 1
ATOM 4027 C C . PHE A 1 537 ? -29.413 -6.707 -0.500 1.00 89.62 537 PHE A C 1
ATOM 4029 O O . PHE A 1 537 ? -28.622 -6.171 0.269 1.00 89.62 537 PHE A O 1
ATOM 4036 N N . VAL A 1 538 ? -29.024 -7.302 -1.630 1.00 88.81 538 VAL A N 1
ATOM 4037 C CA . VAL A 1 538 ? -27.638 -7.260 -2.123 1.00 88.81 538 VAL A CA 1
ATOM 4038 C C . VAL A 1 538 ? -27.246 -5.820 -2.473 1.00 88.81 538 VAL A C 1
ATOM 4040 O O . VAL A 1 538 ? -26.213 -5.340 -2.013 1.00 88.81 538 VAL A O 1
ATOM 4043 N N . ASP A 1 539 ? -28.118 -5.097 -3.180 1.00 88.00 539 ASP A N 1
ATOM 4044 C CA . ASP A 1 539 ? -27.896 -3.691 -3.541 1.00 88.00 539 ASP A CA 1
ATOM 4045 C C . ASP A 1 539 ? -27.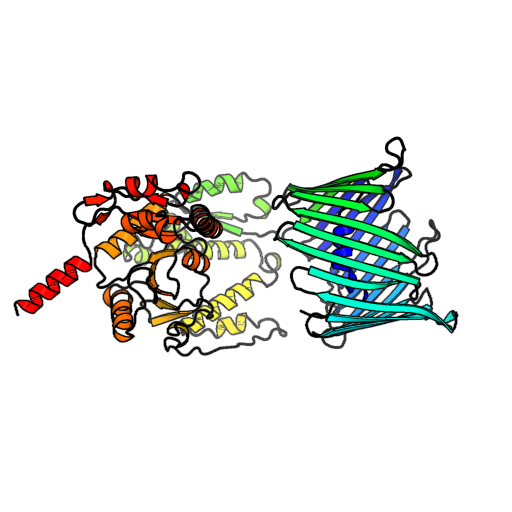944 -2.788 -2.301 1.00 88.00 539 ASP A C 1
ATOM 4047 O O . ASP A 1 539 ? -27.129 -1.881 -2.135 1.00 88.00 539 ASP A O 1
ATOM 4051 N N . LYS A 1 540 ? -28.858 -3.079 -1.364 1.00 90.31 540 LYS A N 1
ATOM 4052 C CA . LYS A 1 540 ? -28.907 -2.375 -0.074 1.00 90.31 540 LYS A CA 1
ATOM 4053 C C . LYS A 1 540 ? -27.637 -2.604 0.745 1.00 90.31 540 LYS A C 1
ATOM 4055 O O . LYS A 1 540 ? -27.165 -1.669 1.380 1.00 90.31 540 LYS A O 1
ATOM 4060 N N . ALA A 1 541 ? -27.058 -3.802 0.731 1.00 91.19 541 ALA A N 1
ATOM 4061 C CA . ALA A 1 541 ? -25.812 -4.078 1.446 1.00 91.19 541 ALA A CA 1
ATOM 4062 C C . ALA A 1 541 ? -24.627 -3.263 0.893 1.00 91.19 541 ALA A C 1
ATOM 4064 O O . ALA A 1 541 ? -23.768 -2.846 1.670 1.00 91.19 541 ALA A O 1
ATOM 4065 N N . ALA A 1 542 ? -24.615 -2.972 -0.414 1.00 88.94 542 ALA A N 1
ATOM 4066 C CA . ALA A 1 542 ? -23.631 -2.076 -1.023 1.00 88.94 542 ALA A CA 1
ATOM 4067 C C . ALA A 1 542 ? -23.816 -0.609 -0.585 1.00 88.94 542 ALA A C 1
ATOM 4069 O O . ALA A 1 542 ? -22.832 0.087 -0.340 1.00 88.94 542 ALA A O 1
ATOM 4070 N N . LEU A 1 543 ? -25.066 -0.152 -0.433 1.00 88.25 543 LEU A N 1
ATOM 4071 C CA . LEU A 1 543 ? -25.391 1.201 0.045 1.00 88.25 543 LEU A CA 1
ATOM 4072 C C . LEU A 1 543 ? -25.186 1.398 1.554 1.00 88.25 543 LEU A C 1
ATOM 4074 O O . LEU A 1 543 ? -24.895 2.507 2.001 1.00 88.25 543 LEU A O 1
ATOM 4078 N N . PHE A 1 544 ? -25.345 0.335 2.343 1.00 92.25 544 PHE A N 1
ATOM 4079 C CA . PHE A 1 544 ? -25.309 0.374 3.805 1.00 92.25 544 PHE A CA 1
ATOM 4080 C C . PHE A 1 544 ? -24.270 -0.610 4.375 1.00 92.25 544 PHE A C 1
ATOM 4082 O O . PHE A 1 544 ? -24.636 -1.529 5.114 1.00 92.25 544 PHE A O 1
ATOM 4089 N N . PRO A 1 545 ? -22.968 -0.450 4.072 1.00 90.50 545 PRO A N 1
ATOM 4090 C CA . PRO A 1 545 ? -21.943 -1.362 4.568 1.00 90.50 545 PRO A CA 1
ATOM 4091 C C . PRO A 1 545 ? -21.867 -1.345 6.103 1.00 90.50 545 PRO A C 1
ATOM 4093 O O . PRO A 1 545 ? -21.879 -0.296 6.741 1.00 90.50 545 PRO A O 1
ATOM 4096 N N . SER A 1 546 ? -21.704 -2.518 6.719 1.00 92.00 546 SER A N 1
ATOM 4097 C CA . SER A 1 546 ? -21.650 -2.697 8.183 1.00 92.00 546 SER A CA 1
ATOM 4098 C C . SER A 1 546 ? -22.906 -2.222 8.936 1.00 92.00 546 SER A C 1
ATOM 4100 O O . SER A 1 546 ? -22.828 -1.890 10.124 1.00 92.00 546 SER A O 1
ATOM 4102 N N . CYS A 1 547 ? -24.056 -2.163 8.260 1.00 94.88 547 CYS A N 1
ATOM 4103 C CA . CYS A 1 547 ? -25.356 -1.870 8.865 1.00 94.88 547 CYS A CA 1
ATOM 4104 C C . CYS A 1 547 ? -26.148 -3.152 9.162 1.00 94.88 547 CYS A C 1
ATOM 4106 O O . CYS A 1 547 ? -25.800 -4.250 8.725 1.00 94.88 547 CYS A O 1
ATOM 4108 N N . VAL A 1 548 ? -27.230 -3.010 9.925 1.00 96.38 548 VAL A N 1
ATOM 4109 C CA . VAL A 1 548 ? -28.129 -4.116 10.267 1.00 96.38 548 VAL A CA 1
ATOM 4110 C C . VAL A 1 548 ? -29.532 -3.803 9.767 1.00 96.38 548 VAL A C 1
ATOM 4112 O O . VAL A 1 548 ? -30.044 -2.720 10.028 1.00 96.38 548 VAL A O 1
ATOM 4115 N N . PHE A 1 549 ? -30.161 -4.738 9.061 1.00 97.00 549 PHE A N 1
ATOM 4116 C CA . PHE A 1 549 ? -31.505 -4.579 8.511 1.00 97.00 549 PHE A CA 1
ATOM 4117 C C . PHE A 1 549 ? -32.559 -5.190 9.438 1.00 97.00 549 PHE A C 1
ATOM 4119 O O . PHE A 1 549 ? -32.508 -6.381 9.734 1.00 97.00 549 PHE A O 1
ATOM 4126 N N . ALA A 1 550 ? -33.546 -4.407 9.870 1.00 95.69 550 ALA A N 1
ATOM 4127 C CA . ALA A 1 550 ? -34.675 -4.908 10.651 1.00 95.69 550 ALA A CA 1
ATOM 4128 C C . ALA A 1 550 ? -35.788 -5.398 9.713 1.00 95.69 550 ALA A C 1
ATOM 4130 O O . ALA A 1 550 ? -36.388 -4.605 8.987 1.00 95.69 550 ALA A O 1
ATOM 4131 N N . VAL A 1 551 ? -36.074 -6.699 9.717 1.00 94.38 551 VAL A N 1
ATOM 4132 C CA . VAL A 1 551 ? -37.038 -7.331 8.805 1.00 94.38 551 VAL A CA 1
ATOM 4133 C C . VAL A 1 551 ? -38.029 -8.231 9.546 1.00 94.38 551 VAL A C 1
ATOM 4135 O O . VAL A 1 551 ? -37.748 -8.754 10.622 1.00 94.38 551 VAL A O 1
ATOM 4138 N N . GLY A 1 552 ? -39.215 -8.424 8.968 1.00 91.19 552 GLY A N 1
ATOM 4139 C CA . GLY A 1 552 ? -40.181 -9.409 9.465 1.00 91.19 552 GLY A CA 1
ATOM 4140 C C . GLY A 1 552 ? -39.817 -10.837 9.049 1.00 91.19 552 GLY A C 1
ATOM 4141 O O . GLY A 1 552 ? -39.114 -11.040 8.056 1.00 91.19 552 GLY A O 1
ATOM 4142 N N . ALA A 1 553 ? -40.340 -11.828 9.774 1.00 88.75 553 ALA A N 1
ATOM 4143 C CA . ALA A 1 553 ? -40.149 -13.253 9.502 1.00 88.75 553 ALA A CA 1
ATOM 4144 C C . ALA A 1 553 ? -40.536 -13.636 8.064 1.00 88.75 553 ALA A C 1
ATOM 4146 O O . ALA A 1 553 ? -39.823 -14.391 7.412 1.00 88.75 553 ALA A O 1
ATOM 4147 N N . ASP A 1 554 ? -41.600 -13.043 7.520 1.00 86.69 554 ASP A N 1
ATOM 4148 C CA . ASP A 1 554 ? -42.011 -13.220 6.124 1.00 86.69 554 ASP A CA 1
ATOM 4149 C C . ASP A 1 554 ? -40.932 -12.768 5.130 1.00 86.69 554 ASP A C 1
ATOM 4151 O O . ASP A 1 554 ? -40.668 -13.440 4.137 1.00 86.69 554 ASP A O 1
ATOM 4155 N N . THR A 1 555 ? -40.267 -11.649 5.411 1.00 89.00 555 THR A N 1
ATOM 4156 C CA . THR A 1 555 ? -39.184 -11.126 4.568 1.00 89.00 555 THR A CA 1
ATOM 4157 C C . THR A 1 555 ? -37.907 -11.954 4.724 1.00 89.00 555 THR A C 1
ATOM 4159 O O . THR A 1 555 ? -37.235 -12.216 3.731 1.00 89.00 555 THR A O 1
ATOM 4162 N N . ALA A 1 556 ? -37.599 -12.423 5.936 1.00 90.00 556 ALA A N 1
ATOM 4163 C CA . ALA A 1 556 ? -36.469 -13.319 6.183 1.00 90.00 556 ALA A CA 1
ATOM 4164 C C . ALA A 1 556 ? -36.623 -14.665 5.455 1.00 90.00 556 ALA A C 1
ATOM 4166 O O . ALA A 1 556 ? -35.681 -15.126 4.821 1.00 90.00 556 ALA A O 1
ATOM 4167 N N . VAL A 1 557 ? -37.826 -15.250 5.451 1.00 89.00 557 VAL A N 1
ATOM 4168 C CA . VAL A 1 557 ? -38.112 -16.469 4.675 1.00 89.00 557 VAL A CA 1
ATOM 4169 C C . VAL A 1 557 ? -37.924 -16.222 3.178 1.00 89.00 557 VAL A C 1
ATOM 4171 O O . VAL A 1 557 ? -37.358 -17.056 2.479 1.00 89.00 557 VAL A O 1
ATOM 4174 N N . ARG A 1 558 ? -38.353 -15.062 2.674 1.00 88.38 558 ARG A N 1
ATOM 4175 C CA . ARG A 1 558 ? -38.178 -14.708 1.261 1.00 88.38 558 ARG A CA 1
ATOM 4176 C C . ARG A 1 558 ? -36.726 -14.485 0.855 1.00 88.38 558 ARG A C 1
ATOM 4178 O O . ARG A 1 558 ? -36.383 -14.785 -0.281 1.00 88.38 558 ARG A O 1
ATOM 4185 N N . LEU A 1 559 ? -35.888 -13.979 1.761 1.00 89.19 559 LEU A N 1
ATOM 4186 C CA . LEU A 1 559 ? -34.452 -13.794 1.527 1.00 89.19 559 LEU A CA 1
ATOM 4187 C C . LEU A 1 559 ? -33.724 -15.108 1.216 1.00 89.19 559 LEU A C 1
ATOM 4189 O O . LEU A 1 559 ? -32.659 -15.076 0.611 1.00 89.19 559 LEU A O 1
ATOM 4193 N N . VAL A 1 560 ? -34.290 -16.249 1.613 1.00 89.00 560 VAL A N 1
ATOM 4194 C CA . VAL A 1 560 ? -33.720 -17.582 1.368 1.00 89.00 560 VAL A CA 1
ATOM 4195 C C . VAL A 1 560 ? -34.584 -18.450 0.448 1.00 89.00 560 VAL A C 1
ATOM 4197 O O . VAL A 1 560 ? -34.271 -19.615 0.216 1.00 89.00 560 VAL A O 1
ATOM 4200 N N . ASP A 1 561 ? -35.661 -17.892 -0.109 1.00 87.62 561 ASP A N 1
ATOM 4201 C CA . ASP A 1 561 ? -36.562 -18.596 -1.019 1.00 87.62 561 ASP A CA 1
ATOM 4202 C C . ASP A 1 561 ? -35.988 -18.589 -2.446 1.00 87.62 561 ASP A C 1
ATOM 4204 O O . ASP A 1 561 ? -35.845 -17.542 -3.084 1.00 87.62 561 ASP A O 1
ATOM 4208 N N . LEU A 1 562 ? -35.683 -19.786 -2.957 1.00 86.62 562 LEU A N 1
ATOM 4209 C CA . LEU A 1 562 ? -35.076 -20.016 -4.270 1.00 86.62 562 LEU A CA 1
ATOM 4210 C C . LEU A 1 562 ? -35.855 -19.377 -5.428 1.00 86.62 562 LEU A C 1
ATOM 4212 O O . LEU A 1 562 ? -35.242 -19.031 -6.443 1.00 86.62 562 LEU A O 1
ATOM 4216 N N . LYS A 1 563 ? -37.166 -19.141 -5.282 1.00 86.25 563 LYS A N 1
ATOM 4217 C CA . LYS A 1 563 ? -37.971 -18.516 -6.343 1.00 86.25 563 LYS A CA 1
ATOM 4218 C C . LYS A 1 563 ? -37.477 -17.116 -6.723 1.00 86.25 563 LYS A C 1
ATOM 4220 O O . LYS A 1 563 ? -37.597 -16.730 -7.882 1.00 86.25 563 LYS A O 1
ATOM 4225 N N . TYR A 1 564 ? -36.876 -16.376 -5.783 1.00 78.31 564 TYR A N 1
ATOM 4226 C CA . TYR A 1 564 ? -36.318 -15.038 -6.037 1.00 78.31 564 TYR A CA 1
ATOM 4227 C C . TYR A 1 564 ? -34.931 -15.071 -6.689 1.00 78.31 564 TYR A C 1
ATOM 4229 O O . TYR A 1 564 ? -34.434 -14.042 -7.137 1.00 78.31 564 TYR A O 1
ATOM 4237 N N . TYR A 1 565 ? -34.328 -16.255 -6.794 1.00 85.12 565 TYR A N 1
ATOM 4238 C CA . TYR A 1 565 ? -33.003 -16.475 -7.370 1.00 85.12 565 TYR A CA 1
ATOM 4239 C C . TYR A 1 565 ? -33.077 -17.287 -8.669 1.00 85.12 565 TYR A C 1
ATOM 4241 O O . TYR A 1 565 ? -32.104 -17.914 -9.078 1.00 85.12 565 TYR A O 1
ATOM 4249 N N . GLY A 1 566 ? -34.240 -17.295 -9.333 1.00 83.25 566 GLY A N 1
ATOM 4250 C CA . GLY A 1 566 ? -34.462 -18.075 -10.553 1.00 83.25 566 GLY A CA 1
ATOM 4251 C C . GLY A 1 566 ? -34.387 -19.585 -10.321 1.00 83.25 566 GLY A C 1
ATOM 4252 O O . GLY A 1 566 ? -33.999 -20.314 -11.228 1.00 83.25 566 GLY A O 1
ATOM 4253 N N . ASN A 1 567 ? -34.725 -20.038 -9.108 1.00 85.50 567 ASN A N 1
ATOM 4254 C CA . ASN A 1 567 ? -34.593 -21.419 -8.640 1.00 85.50 567 ASN A CA 1
ATOM 4255 C C . ASN A 1 567 ? -33.156 -21.973 -8.678 1.00 85.50 567 ASN A C 1
ATOM 4257 O O . ASN A 1 567 ? -32.966 -23.186 -8.723 1.00 85.50 567 ASN A O 1
ATOM 4261 N N . ASP A 1 568 ? -32.150 -21.094 -8.631 1.00 88.25 568 ASP A N 1
ATOM 4262 C CA . ASP A 1 568 ? -30.732 -21.452 -8.662 1.00 88.25 568 ASP A CA 1
ATOM 4263 C C . ASP A 1 568 ? -30.086 -21.287 -7.271 1.00 88.25 568 ASP A C 1
ATOM 4265 O O . ASP A 1 568 ? -29.927 -20.156 -6.789 1.00 88.25 568 ASP A O 1
ATOM 4269 N N . PRO A 1 569 ? -29.671 -22.390 -6.616 1.00 88.56 569 PRO A N 1
ATOM 4270 C CA . PRO A 1 569 ? -28.972 -22.331 -5.339 1.00 88.56 569 PRO A CA 1
ATOM 4271 C C . PRO A 1 569 ? -27.682 -21.506 -5.391 1.00 88.56 569 PRO A C 1
ATOM 4273 O O . PRO A 1 569 ? -27.395 -20.787 -4.440 1.00 88.56 569 PRO A O 1
ATOM 4276 N N . ALA A 1 570 ? -26.916 -21.534 -6.486 1.00 88.88 570 ALA A N 1
ATOM 4277 C CA . ALA A 1 570 ? -25.642 -20.816 -6.558 1.00 88.88 570 ALA A CA 1
ATOM 4278 C C . ALA A 1 570 ? -25.832 -19.295 -6.439 1.00 88.88 570 ALA A C 1
ATOM 4280 O O . ALA A 1 570 ? -25.047 -18.615 -5.775 1.00 88.88 570 ALA A O 1
ATOM 4281 N N . LYS A 1 571 ? -26.916 -18.762 -7.016 1.00 88.25 571 LYS A N 1
ATOM 4282 C CA . LYS A 1 571 ? -27.263 -17.335 -6.926 1.00 88.25 571 LYS A CA 1
ATOM 4283 C C . LYS A 1 571 ? -27.689 -16.923 -5.522 1.00 88.25 571 LYS A C 1
ATOM 4285 O O . LYS A 1 571 ? -27.313 -15.839 -5.079 1.00 88.25 571 LYS A O 1
ATOM 4290 N N . LEU A 1 572 ? -28.421 -17.784 -4.812 1.00 90.25 572 LEU A N 1
ATOM 4291 C CA . LEU A 1 572 ? -28.757 -17.562 -3.403 1.00 90.25 572 LEU A CA 1
ATOM 4292 C C . LEU A 1 572 ? -27.486 -17.504 -2.541 1.00 90.25 572 LEU A C 1
ATOM 4294 O O . LEU A 1 572 ? -27.312 -16.577 -1.750 1.00 90.25 572 LEU A O 1
ATOM 4298 N N . TRP A 1 573 ? -26.574 -18.461 -2.727 1.00 92.06 573 TRP A N 1
ATOM 4299 C CA . TRP A 1 573 ? -25.306 -18.504 -1.995 1.00 92.06 573 TRP A CA 1
ATOM 4300 C C . TRP A 1 573 ? -24.437 -17.279 -2.275 1.00 92.06 573 TRP A C 1
ATOM 4302 O O . TRP A 1 573 ? -23.905 -16.684 -1.339 1.00 92.06 573 TRP A O 1
ATOM 4312 N N . LEU A 1 574 ? -24.336 -16.865 -3.542 1.00 91.06 574 LEU A N 1
ATOM 4313 C CA . LEU A 1 574 ? -23.612 -15.655 -3.920 1.00 91.06 574 LEU A CA 1
ATOM 4314 C C . LEU A 1 574 ? -24.223 -14.416 -3.258 1.00 91.06 574 LEU A C 1
ATOM 4316 O O . LEU A 1 574 ? -23.489 -13.626 -2.676 1.00 91.06 574 LEU A O 1
ATOM 4320 N N . ALA A 1 575 ? -25.551 -14.275 -3.273 1.00 90.69 575 ALA A N 1
ATOM 4321 C CA . ALA A 1 575 ? -26.234 -13.145 -2.650 1.00 90.69 575 ALA A CA 1
ATOM 4322 C C . ALA A 1 575 ? -25.959 -13.053 -1.139 1.00 90.69 575 ALA A C 1
ATOM 4324 O O . ALA A 1 575 ? -25.602 -11.981 -0.646 1.00 90.69 575 ALA A O 1
ATOM 4325 N N . LEU A 1 576 ? -26.068 -14.166 -0.404 1.00 93.25 576 LEU A N 1
ATOM 4326 C CA . LEU A 1 576 ? -25.772 -14.202 1.033 1.00 93.25 576 LEU A CA 1
ATOM 4327 C C . LEU A 1 576 ? -24.286 -13.940 1.321 1.00 93.25 576 LEU A C 1
ATOM 4329 O O . LEU A 1 576 ? -23.966 -13.186 2.241 1.00 93.25 576 LEU A O 1
ATOM 4333 N N . ALA A 1 577 ? -23.379 -14.479 0.501 1.00 92.25 577 ALA A N 1
ATOM 4334 C CA . ALA A 1 577 ? -21.947 -14.206 0.608 1.00 92.25 577 ALA A CA 1
ATOM 4335 C C . ALA A 1 577 ? -21.620 -12.726 0.348 1.00 92.25 577 ALA A C 1
ATOM 4337 O O . ALA A 1 577 ? -20.835 -12.136 1.090 1.00 92.25 577 ALA A O 1
ATOM 4338 N N . THR A 1 578 ? -22.256 -12.093 -0.643 1.00 92.25 578 THR A N 1
ATOM 4339 C CA . THR A 1 578 ? -22.100 -10.656 -0.918 1.00 92.25 578 THR A CA 1
ATOM 4340 C C . THR A 1 578 ? -22.634 -9.803 0.231 1.00 92.25 578 THR A C 1
ATOM 4342 O O . THR A 1 578 ? -21.995 -8.833 0.631 1.00 92.25 578 THR A O 1
ATOM 4345 N N . ILE A 1 579 ? -23.776 -10.155 0.823 1.00 93.62 579 ILE A N 1
ATOM 4346 C CA . ILE A 1 579 ? -24.296 -9.441 2.000 1.00 93.62 579 ILE A CA 1
ATOM 4347 C C . ILE A 1 579 ? -23.330 -9.598 3.189 1.00 93.62 579 ILE A C 1
ATOM 4349 O O . ILE A 1 579 ? -23.013 -8.619 3.875 1.00 93.62 579 ILE A O 1
ATOM 4353 N N . SER A 1 580 ? -22.785 -10.803 3.383 1.00 93.69 580 SER A N 1
ATOM 4354 C CA . SER A 1 580 ? -21.781 -11.091 4.410 1.00 93.69 580 SER A CA 1
ATOM 4355 C C . SER A 1 580 ? -20.477 -10.314 4.197 1.00 93.69 580 SER A C 1
ATOM 4357 O O . SER A 1 580 ? -19.903 -9.825 5.171 1.00 93.69 580 SER A O 1
ATOM 4359 N N . SER A 1 581 ? -19.997 -10.152 2.956 1.00 93.94 581 SER A N 1
ATOM 4360 C CA . SER A 1 581 ? -18.757 -9.412 2.664 1.00 93.94 581 SER A CA 1
ATOM 4361 C C . SER A 1 581 ? -18.883 -7.919 2.979 1.00 93.94 581 SER A C 1
ATOM 4363 O O . SER A 1 581 ? -17.907 -7.285 3.380 1.00 93.94 581 SER A O 1
ATOM 4365 N N . HIS A 1 582 ? -20.097 -7.369 2.882 1.00 92.50 582 HIS A N 1
ATOM 4366 C CA . HIS A 1 582 ? -20.425 -6.013 3.332 1.00 92.50 582 HIS A CA 1
ATOM 4367 C C . HIS A 1 582 ? -20.625 -5.909 4.853 1.00 92.50 582 HIS A C 1
ATOM 4369 O O . HIS A 1 582 ? -20.917 -4.823 5.353 1.00 92.50 582 HIS A O 1
ATOM 4375 N N . LYS A 1 583 ? -20.450 -7.007 5.606 1.00 93.38 583 LYS A N 1
ATOM 4376 C CA . LYS A 1 583 ? -20.643 -7.097 7.065 1.00 93.38 583 LYS A CA 1
ATOM 4377 C C . LYS A 1 583 ? -22.055 -6.713 7.517 1.00 93.38 583 LYS A C 1
ATOM 4379 O O . LYS A 1 583 ? -22.230 -6.166 8.605 1.00 93.38 583 LYS A O 1
ATOM 4384 N N . CYS A 1 584 ? -23.049 -6.960 6.668 1.00 95.62 584 CYS A N 1
ATOM 4385 C CA . CYS A 1 584 ? -24.442 -6.688 6.993 1.00 95.62 584 CYS A CA 1
ATOM 4386 C C . CYS A 1 584 ? -25.064 -7.853 7.767 1.00 95.62 584 CYS A C 1
ATOM 4388 O O . CYS A 1 584 ? -24.704 -9.008 7.553 1.00 95.62 584 CYS A O 1
ATOM 4390 N N . ARG A 1 585 ? -26.017 -7.550 8.650 1.00 95.81 585 ARG A N 1
ATOM 4391 C CA . ARG A 1 585 ? -26.821 -8.550 9.377 1.00 95.81 585 ARG A CA 1
ATOM 4392 C C . ARG A 1 585 ? -28.305 -8.213 9.285 1.00 95.81 585 ARG A C 1
ATOM 4394 O O . ARG A 1 585 ? -28.667 -7.099 8.916 1.00 95.81 585 ARG A O 1
ATOM 4401 N N . PHE A 1 586 ? -29.154 -9.151 9.670 1.00 96.88 586 PHE A N 1
ATOM 4402 C CA . PHE A 1 586 ? -30.600 -9.018 9.732 1.00 96.88 586 PHE A CA 1
ATOM 4403 C C . PHE A 1 586 ? -31.075 -9.235 11.158 1.00 96.88 586 PHE A C 1
ATOM 4405 O O . PHE A 1 586 ? -30.714 -10.226 11.779 1.00 96.88 586 PHE A O 1
ATOM 4412 N N . VAL A 1 587 ? -31.919 -8.348 11.668 1.00 96.06 587 VAL A N 1
ATOM 4413 C CA . VAL A 1 587 ? -32.698 -8.605 12.879 1.00 96.06 587 VAL A CA 1
ATOM 4414 C C . VAL A 1 587 ? -34.100 -9.005 12.450 1.00 96.06 587 VAL A C 1
ATOM 4416 O O . VAL A 1 587 ? -34.753 -8.262 11.718 1.00 96.06 587 VAL A O 1
ATOM 4419 N N . VAL A 1 588 ? -34.551 -10.180 12.887 1.00 95.50 588 VAL A N 1
ATOM 4420 C CA . VAL A 1 588 ? -35.794 -10.800 12.415 1.00 95.50 588 VAL A CA 1
ATOM 4421 C C . VAL A 1 588 ? -36.839 -10.793 13.522 1.00 95.50 588 VAL A C 1
ATOM 4423 O O . VAL A 1 588 ? -36.618 -11.390 14.570 1.00 95.50 588 VAL A O 1
ATOM 4426 N N . ALA A 1 589 ? -37.991 -10.164 13.294 1.00 93.00 589 ALA A N 1
ATOM 4427 C CA . ALA A 1 589 ? -39.142 -10.256 14.198 1.00 93.00 589 ALA A CA 1
ATOM 4428 C C . ALA A 1 589 ? -40.188 -11.255 13.690 1.00 93.00 589 ALA A C 1
ATOM 4430 O O . ALA A 1 589 ? -40.452 -11.323 12.489 1.00 93.00 589 ALA A O 1
ATOM 4431 N N . GLY A 1 590 ? -40.818 -11.992 14.611 1.00 89.25 590 GLY A N 1
ATOM 4432 C CA . GLY A 1 590 ? -41.960 -12.854 14.298 1.00 89.25 590 GLY A CA 1
ATOM 4433 C C . GLY A 1 590 ? -43.127 -12.058 13.706 1.00 89.25 590 GLY A C 1
ATOM 4434 O O . GLY A 1 590 ? -43.287 -10.868 13.992 1.00 89.25 590 GLY A O 1
ATOM 4435 N N . ARG A 1 591 ? -43.931 -12.693 12.849 1.00 84.31 591 ARG A N 1
ATOM 4436 C CA . ARG A 1 591 ? -45.031 -12.013 12.156 1.00 84.31 591 ARG A CA 1
ATOM 4437 C C . ARG A 1 591 ? -46.220 -12.928 11.897 1.00 84.31 591 ARG A C 1
ATOM 4439 O O . ARG A 1 591 ? -46.054 -14.070 11.481 1.00 84.31 591 ARG A O 1
ATOM 4446 N N . LEU A 1 592 ? -47.424 -12.379 12.053 1.00 83.00 592 LEU A N 1
ATOM 4447 C CA . LEU A 1 592 ? -48.661 -13.008 11.599 1.00 83.00 592 LEU A CA 1
ATOM 4448 C C . LEU A 1 592 ? -48.812 -12.865 10.074 1.00 83.00 592 LEU A C 1
ATOM 4450 O O . LEU A 1 592 ? -48.941 -11.753 9.554 1.00 83.00 592 LEU A O 1
ATOM 4454 N N . VAL A 1 593 ? -48.814 -13.990 9.360 1.00 76.31 593 VAL A N 1
ATOM 4455 C CA . VAL A 1 593 ? -48.964 -14.075 7.901 1.00 76.31 593 VAL A CA 1
ATOM 4456 C C . VAL A 1 593 ? -50.144 -14.996 7.600 1.00 76.31 593 VAL A C 1
ATOM 4458 O O . VAL A 1 593 ? -50.154 -16.141 8.031 1.00 76.31 593 VAL A O 1
ATOM 4461 N N . GLU A 1 594 ? -51.167 -14.494 6.902 1.00 71.75 594 GLU A N 1
ATOM 4462 C CA . GLU A 1 594 ? -52.340 -15.291 6.476 1.00 71.75 594 GLU A CA 1
ATOM 4463 C C . GLU A 1 594 ? -53.045 -16.073 7.610 1.00 71.75 594 GLU A C 1
ATOM 4465 O O . GLU A 1 594 ? -53.614 -17.138 7.401 1.00 71.75 594 GLU A O 1
ATOM 4470 N N . GLY A 1 595 ? -53.030 -15.529 8.833 1.00 74.75 595 GLY A N 1
ATOM 4471 C CA . GLY A 1 595 ? -53.662 -16.144 10.008 1.00 74.75 595 GLY A CA 1
ATOM 4472 C C . GLY A 1 595 ? -52.781 -17.142 10.768 1.00 74.75 595 GLY A C 1
ATOM 4473 O O . GLY A 1 595 ? -53.175 -17.573 11.848 1.00 74.75 595 GLY A O 1
ATOM 4474 N N . ALA A 1 596 ? -51.579 -17.449 10.269 1.00 81.50 596 ALA A N 1
ATOM 4475 C CA . ALA A 1 596 ? -50.576 -18.254 10.959 1.00 81.50 596 ALA A CA 1
ATOM 4476 C C . ALA A 1 596 ? -49.413 -17.377 11.448 1.00 81.50 596 ALA A C 1
ATOM 4478 O O . ALA A 1 596 ? -48.907 -16.515 10.726 1.00 81.50 596 ALA A O 1
ATOM 4479 N N . PHE A 1 597 ? -48.987 -17.568 12.696 1.00 84.69 597 PHE A N 1
ATOM 4480 C CA . PHE A 1 597 ? -47.838 -16.849 13.241 1.00 84.69 597 PHE A CA 1
ATOM 4481 C C . PHE A 1 597 ? -46.547 -17.564 12.843 1.00 84.69 597 PHE A C 1
ATOM 4483 O O . PHE A 1 597 ? -46.365 -18.737 13.161 1.00 84.69 597 PHE A O 1
ATOM 4490 N N . VAL A 1 598 ? -45.657 -16.857 12.147 1.00 86.69 598 VAL A N 1
ATOM 4491 C CA . VAL A 1 598 ? -44.312 -17.339 11.818 1.00 86.69 598 VAL A CA 1
ATOM 4492 C C . VAL A 1 598 ? -43.347 -16.738 12.833 1.00 86.69 598 VAL A C 1
ATOM 4494 O O . VAL A 1 598 ? -43.161 -15.516 12.858 1.00 86.69 598 VAL A O 1
ATOM 4497 N N . SER A 1 599 ? -42.746 -17.578 13.679 1.00 89.50 599 SER A N 1
ATOM 4498 C CA . SER A 1 599 ? -41.776 -17.114 14.673 1.00 89.50 599 SER A CA 1
ATOM 4499 C C . SER A 1 599 ? -40.461 -16.684 14.008 1.00 89.50 599 SER A C 1
ATOM 4501 O O . SER A 1 599 ? -40.123 -17.117 12.902 1.00 89.50 599 SER A O 1
ATOM 4503 N N . ALA A 1 600 ? -39.696 -15.817 14.679 1.00 89.25 600 ALA A N 1
ATOM 4504 C CA . ALA A 1 600 ? -38.381 -15.415 14.183 1.00 89.25 600 ALA A CA 1
ATOM 4505 C C . ALA A 1 600 ? -37.418 -16.611 14.120 1.00 89.25 600 ALA A C 1
ATOM 4507 O O . ALA A 1 600 ? -36.653 -16.735 13.168 1.00 89.25 600 ALA A O 1
ATOM 4508 N N . GLN A 1 601 ? -37.487 -17.512 15.102 1.00 90.38 601 GLN A N 1
ATOM 4509 C CA . GLN A 1 601 ? -36.665 -18.719 15.166 1.00 90.38 601 GLN A CA 1
ATOM 4510 C C . GLN A 1 601 ? -36.970 -19.671 13.999 1.00 90.38 601 GLN A C 1
ATOM 4512 O O . GLN A 1 601 ? -36.039 -20.161 13.362 1.00 90.38 601 GLN A O 1
ATOM 4517 N N . ASP A 1 602 ? -38.246 -19.858 13.651 1.00 89.00 602 ASP A N 1
ATOM 4518 C CA . ASP A 1 602 ? -38.650 -20.706 12.518 1.00 89.00 602 ASP A CA 1
ATOM 4519 C C . ASP A 1 602 ? -38.264 -20.113 11.158 1.00 89.00 602 ASP A C 1
ATOM 4521 O O . ASP A 1 602 ? -38.086 -20.843 10.183 1.00 89.00 602 ASP A O 1
ATOM 4525 N N . ALA A 1 603 ? -38.165 -18.786 11.059 1.00 88.31 603 ALA A N 1
ATOM 4526 C CA . ALA A 1 603 ? -37.670 -18.134 9.853 1.00 88.31 603 ALA A CA 1
ATOM 4527 C C . ALA A 1 603 ? -36.150 -18.307 9.711 1.00 88.31 603 ALA A C 1
ATOM 4529 O O . ALA A 1 603 ? -35.669 -18.604 8.619 1.00 88.31 603 ALA A O 1
ATOM 4530 N N . VAL A 1 604 ? -35.403 -18.161 10.812 1.00 90.00 604 VAL A N 1
ATOM 4531 C CA . VAL A 1 604 ? -33.938 -18.302 10.825 1.00 90.00 604 VAL A CA 1
ATOM 4532 C C . VAL A 1 604 ? -33.498 -19.752 10.609 1.00 90.00 604 VAL 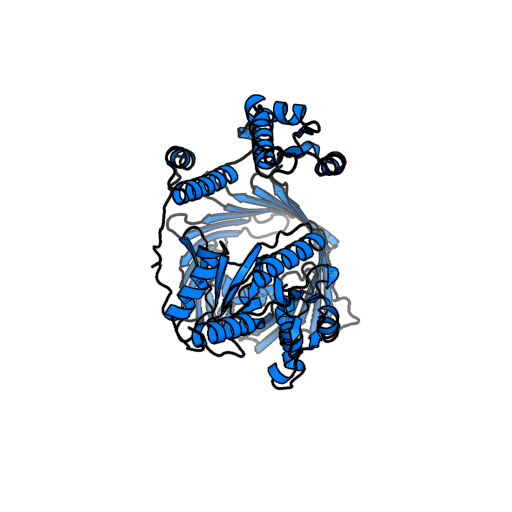A C 1
ATOM 4534 O O . VAL A 1 604 ? -32.503 -19.972 9.928 1.00 90.00 604 VAL A O 1
ATOM 4537 N N . SER A 1 605 ? -34.266 -20.748 11.064 1.00 88.31 605 SER A N 1
ATOM 4538 C CA . SER A 1 605 ? -33.947 -22.172 10.848 1.00 88.31 605 SER A CA 1
ATOM 4539 C C . SER A 1 605 ? -33.968 -22.615 9.377 1.00 88.31 605 SER A C 1
ATOM 4541 O O . SER A 1 605 ? -33.478 -23.693 9.048 1.00 88.31 605 SER A O 1
ATOM 4543 N N . ARG A 1 606 ? -34.523 -21.794 8.475 1.00 88.75 606 ARG A N 1
ATOM 4544 C CA . ARG A 1 606 ? -34.512 -22.032 7.020 1.00 88.75 606 ARG A CA 1
ATOM 4545 C C . ARG A 1 606 ? -33.269 -21.470 6.328 1.00 88.75 606 ARG A C 1
ATOM 4547 O O . ARG A 1 606 ? -33.094 -21.694 5.131 1.00 88.75 606 ARG A O 1
ATOM 4554 N N . VAL A 1 607 ? -32.437 -20.709 7.039 1.00 89.69 607 VAL A N 1
ATOM 4555 C CA . VAL A 1 607 ? -31.208 -20.122 6.500 1.00 89.69 607 VAL A CA 1
ATOM 4556 C C . VAL A 1 607 ? -30.131 -21.210 6.406 1.00 89.69 607 VAL A C 1
ATOM 4558 O O . VAL A 1 607 ? -29.979 -21.987 7.343 1.00 89.69 607 VAL A O 1
ATOM 4561 N N . PRO A 1 608 ? -29.354 -21.294 5.309 1.00 88.94 608 PRO A N 1
ATOM 4562 C CA . PRO A 1 608 ? -28.258 -22.257 5.231 1.00 88.94 608 PRO A CA 1
ATOM 4563 C C . PRO A 1 608 ? -27.222 -22.031 6.344 1.00 88.94 608 PRO A C 1
ATOM 4565 O O . PRO A 1 608 ? -26.783 -20.898 6.546 1.00 88.94 608 PRO A O 1
ATOM 4568 N N . ALA A 1 609 ? -26.773 -23.112 6.993 1.00 87.88 609 ALA A N 1
ATOM 4569 C CA . ALA A 1 609 ? -25.907 -23.083 8.182 1.00 87.88 609 ALA A CA 1
ATOM 4570 C C . ALA A 1 609 ? -24.710 -22.103 8.129 1.00 87.88 609 ALA A C 1
ATOM 4572 O O . ALA A 1 609 ? -24.480 -21.400 9.114 1.00 87.88 609 ALA A O 1
ATOM 4573 N N . PRO A 1 610 ? -23.967 -21.953 7.007 1.00 91.25 610 PRO A N 1
ATOM 4574 C CA . PRO A 1 610 ? -22.864 -20.987 6.938 1.00 91.25 610 PRO A CA 1
ATOM 4575 C C . PRO A 1 610 ? -23.287 -19.523 7.122 1.00 91.25 610 PRO A C 1
ATOM 4577 O O . PRO A 1 610 ? -22.460 -18.695 7.494 1.00 91.25 610 PRO A O 1
ATOM 4580 N N . PHE A 1 611 ? -24.556 -19.190 6.877 1.00 93.06 611 PHE A N 1
ATOM 4581 C CA . PHE A 1 611 ? -25.091 -17.827 6.889 1.00 93.06 611 PHE A CA 1
ATOM 4582 C C . PHE A 1 611 ? -26.073 -17.562 8.036 1.00 93.06 611 PHE A C 1
ATOM 4584 O O . PHE A 1 611 ? -26.550 -16.436 8.158 1.00 93.06 611 PHE A O 1
ATOM 4591 N N . GLU A 1 612 ? -26.356 -18.543 8.900 1.00 90.12 612 GLU A N 1
ATOM 4592 C CA . GLU A 1 612 ? -27.262 -18.368 10.051 1.00 90.12 612 GLU A CA 1
ATOM 4593 C C . GLU A 1 612 ? -26.838 -17.198 10.946 1.00 90.12 612 GLU A C 1
ATOM 4595 O O . GLU A 1 612 ? -27.673 -16.411 11.381 1.00 90.12 612 GLU A O 1
ATOM 4600 N N . HIS A 1 613 ? -25.528 -17.010 11.136 1.00 90.12 613 HIS A N 1
ATOM 4601 C CA . HIS A 1 613 ? -24.955 -15.913 11.922 1.00 90.12 613 HIS A CA 1
ATOM 4602 C C . HIS A 1 613 ? -25.303 -14.506 11.395 1.00 90.12 613 HIS A C 1
ATOM 4604 O O . HIS A 1 613 ? -25.148 -13.521 12.121 1.00 90.12 613 HIS A O 1
ATOM 4610 N N . LEU A 1 614 ? -25.758 -14.390 10.141 1.00 93.19 614 LEU A N 1
ATOM 4611 C CA . LEU A 1 614 ? -26.233 -13.128 9.580 1.00 93.19 614 LEU A CA 1
ATOM 4612 C C . LEU A 1 614 ? -27.609 -12.744 10.125 1.00 93.19 614 LEU A C 1
ATOM 4614 O O . LEU A 1 614 ? -27.957 -11.571 10.051 1.00 93.19 614 LEU A O 1
ATOM 4618 N N . PHE A 1 615 ? -28.388 -13.687 10.657 1.00 95.81 615 PHE A N 1
ATOM 4619 C CA . PHE A 1 615 ? -29.763 -13.467 11.089 1.00 95.81 615 PHE A CA 1
ATOM 4620 C C . PHE A 1 615 ? -29.889 -13.595 12.608 1.00 95.81 615 PHE A C 1
ATOM 4622 O O . PHE A 1 615 ? -29.628 -14.633 13.205 1.00 95.81 615 PHE A O 1
ATOM 4629 N N . VAL A 1 616 ? -30.342 -12.519 13.239 1.00 94.94 616 VAL A N 1
ATOM 4630 C CA . VAL A 1 616 ? -30.519 -12.394 14.682 1.00 94.94 616 VAL A CA 1
ATOM 4631 C C . VAL A 1 616 ? -32.022 -12.407 14.983 1.00 94.94 616 VAL A C 1
ATOM 4633 O O . VAL A 1 616 ? -32.698 -11.400 14.747 1.00 94.94 616 VAL A O 1
ATOM 4636 N N . PRO A 1 617 ? -32.588 -13.524 15.467 1.00 94.50 617 PRO A N 1
ATOM 4637 C CA . PRO A 1 617 ? -34.014 -13.603 15.753 1.00 94.50 617 PRO A CA 1
ATOM 4638 C C . PRO A 1 617 ? -34.363 -12.851 17.046 1.00 94.50 617 PRO A C 1
ATOM 4640 O O . PRO A 1 617 ? -33.742 -13.068 18.086 1.00 94.50 617 PRO A O 1
ATOM 4643 N N . ILE A 1 618 ? -35.394 -12.002 17.005 1.00 91.69 618 ILE A N 1
ATOM 4644 C CA . ILE A 1 618 ? -35.986 -11.399 18.203 1.00 91.69 618 ILE A CA 1
ATOM 4645 C C . ILE A 1 618 ? -36.923 -12.428 18.857 1.00 91.69 618 ILE A C 1
ATOM 4647 O O . ILE A 1 618 ? -37.850 -12.901 18.195 1.00 91.69 618 ILE A O 1
ATOM 4651 N N . PRO A 1 619 ? -36.731 -12.776 20.144 1.00 87.50 619 PRO A N 1
ATOM 4652 C CA . PRO A 1 619 ? -37.659 -13.641 20.865 1.00 87.50 619 PRO A CA 1
ATOM 4653 C C . PRO A 1 619 ? -39.060 -13.026 20.957 1.00 87.50 619 PRO A C 1
ATOM 4655 O O . PRO A 1 619 ? -39.203 -11.831 21.216 1.00 87.50 619 PRO A O 1
ATOM 4658 N N . GLU A 1 620 ? -40.100 -13.849 20.834 1.00 84.38 620 GLU A N 1
ATOM 4659 C CA . GLU A 1 620 ? -41.497 -13.395 20.942 1.00 84.38 620 GLU A CA 1
ATOM 4660 C C . GLU A 1 620 ? -41.798 -12.732 22.298 1.00 84.38 620 GLU A C 1
ATOM 4662 O O . GLU A 1 620 ? -42.519 -11.740 22.362 1.00 84.38 620 GLU A O 1
ATOM 4667 N N . SER A 1 621 ? -41.167 -13.214 23.374 1.00 81.69 621 SER A N 1
ATOM 4668 C CA . SER A 1 621 ? -41.246 -12.608 24.710 1.00 81.69 621 SER A CA 1
ATOM 4669 C C . SER A 1 621 ? -40.696 -11.178 24.773 1.00 81.69 621 SER A C 1
ATOM 4671 O O . SER A 1 621 ? -41.027 -10.435 25.691 1.00 81.69 621 SER A O 1
ATOM 4673 N N . THR A 1 622 ? -39.846 -10.795 23.816 1.00 80.94 622 THR A N 1
ATOM 4674 C CA . THR A 1 622 ? -39.230 -9.464 23.726 1.00 80.94 622 THR A CA 1
ATOM 4675 C C . THR A 1 622 ? -40.036 -8.528 22.830 1.00 80.94 622 THR A C 1
ATOM 4677 O O . THR A 1 622 ? -40.119 -7.333 23.110 1.00 80.94 622 THR A O 1
ATOM 4680 N N . PHE A 1 623 ? -40.630 -9.047 21.752 1.00 84.81 623 PHE A N 1
ATOM 4681 C CA . PHE A 1 623 ? -41.421 -8.250 20.820 1.00 84.81 623 PHE A CA 1
ATOM 4682 C C . PHE A 1 623 ? -42.496 -9.089 20.122 1.00 84.81 623 PHE A C 1
ATOM 4684 O O . PHE A 1 623 ? -42.186 -9.979 19.328 1.00 84.81 623 PHE A O 1
ATOM 4691 N N . ARG A 1 624 ? -43.764 -8.728 20.352 1.00 83.31 624 ARG A N 1
ATOM 4692 C CA . ARG A 1 624 ? -44.913 -9.194 19.571 1.00 83.31 624 ARG A CA 1
ATOM 4693 C C . ARG A 1 624 ? -45.952 -8.084 19.446 1.00 83.31 624 ARG A C 1
ATOM 4695 O O . ARG A 1 624 ? -46.590 -7.705 20.423 1.00 83.31 624 ARG A O 1
ATOM 4702 N N . LEU A 1 625 ? -46.133 -7.583 18.226 1.00 79.50 625 LEU A N 1
ATOM 4703 C CA . LEU A 1 625 ? -47.175 -6.619 17.878 1.00 79.50 625 LEU A CA 1
ATOM 4704 C C . LEU A 1 625 ? -47.749 -6.967 16.505 1.00 79.50 625 LEU A C 1
ATOM 4706 O O . LEU A 1 625 ? -47.146 -6.677 15.475 1.00 79.50 625 LEU A O 1
ATOM 4710 N N . ASP A 1 626 ? -48.950 -7.541 16.494 1.00 78.75 626 ASP A N 1
ATOM 4711 C CA . ASP A 1 626 ? -49.605 -8.065 15.286 1.00 78.75 626 ASP A CA 1
ATOM 4712 C C . ASP A 1 626 ? -50.304 -6.969 14.443 1.00 78.75 626 ASP A C 1
ATOM 4714 O O . ASP A 1 626 ? -51.199 -7.240 13.642 1.00 78.75 626 ASP A O 1
ATOM 4718 N N . MET A 1 627 ? -49.898 -5.703 14.602 1.00 78.25 627 MET A N 1
ATOM 4719 C CA . MET A 1 627 ? -50.430 -4.583 13.822 1.00 78.25 627 MET A CA 1
ATOM 4720 C C . MET A 1 627 ? -49.874 -4.592 12.397 1.00 78.25 627 MET A C 1
ATOM 4722 O O . MET A 1 627 ? -48.659 -4.613 12.196 1.00 78.25 627 MET A O 1
ATOM 4726 N N . SER A 1 628 ? -50.751 -4.473 11.396 1.00 79.00 628 SER A N 1
ATOM 4727 C CA . SER A 1 628 ? -50.338 -4.327 9.998 1.00 79.00 628 SER A CA 1
ATOM 4728 C C . SER A 1 628 ? -50.947 -3.096 9.329 1.00 79.00 628 SER A C 1
ATOM 4730 O O . SER A 1 628 ? -52.145 -2.822 9.437 1.00 79.00 628 SER A O 1
ATOM 4732 N N . SER A 1 629 ? -50.143 -2.393 8.524 1.00 78.88 629 SER A N 1
ATOM 4733 C CA . SER A 1 629 ? -50.631 -1.285 7.697 1.00 78.88 629 SER A CA 1
ATOM 4734 C C . SER A 1 629 ? -51.800 -1.687 6.783 1.00 78.88 629 SER A C 1
ATOM 4736 O O . SER A 1 629 ? -52.649 -0.859 6.478 1.00 78.88 629 SER A O 1
ATOM 4738 N N . THR A 1 630 ? -51.870 -2.947 6.333 1.00 78.81 630 THR A N 1
ATOM 4739 C CA . THR A 1 630 ? -52.961 -3.436 5.470 1.00 78.81 630 THR A CA 1
ATOM 4740 C C . THR A 1 630 ? -54.295 -3.511 6.205 1.00 78.81 630 THR A C 1
ATOM 4742 O O . THR A 1 630 ? -55.298 -3.054 5.660 1.00 78.81 630 THR A O 1
ATOM 4745 N N . GLN A 1 631 ? -54.315 -4.014 7.441 1.00 78.69 631 GLN A N 1
ATOM 4746 C CA . GLN A 1 631 ? -55.528 -4.025 8.263 1.00 78.69 631 GLN A CA 1
ATOM 4747 C C . GLN A 1 631 ? -55.988 -2.604 8.596 1.00 78.69 631 GLN A C 1
ATOM 4749 O O . GLN A 1 631 ? -57.180 -2.323 8.501 1.00 78.69 631 GLN A O 1
ATOM 4754 N N . LEU A 1 632 ? -55.058 -1.689 8.899 1.00 81.06 632 LEU A N 1
ATOM 4755 C CA . LEU A 1 632 ? -55.388 -0.279 9.139 1.00 81.06 632 LEU A CA 1
ATOM 4756 C C . LEU A 1 632 ? -56.022 0.374 7.904 1.00 81.06 632 LEU A C 1
ATOM 4758 O O . LEU A 1 632 ? -57.042 1.047 8.034 1.00 81.06 632 LEU A O 1
ATOM 4762 N N . ARG A 1 633 ? -55.495 0.112 6.697 1.00 82.38 633 ARG A N 1
ATOM 4763 C CA . ARG A 1 633 ? -56.121 0.579 5.446 1.00 82.38 633 ARG A CA 1
ATOM 4764 C C . ARG A 1 633 ? -57.526 0.000 5.267 1.00 82.38 633 ARG A C 1
ATOM 4766 O O . ARG A 1 633 ? -58.440 0.749 4.958 1.00 82.38 633 ARG A O 1
ATOM 4773 N N . GLN A 1 634 ? -57.728 -1.297 5.510 1.00 79.44 634 GLN A N 1
ATOM 4774 C CA . GLN A 1 634 ? -59.053 -1.927 5.400 1.00 79.44 634 GLN A CA 1
ATOM 4775 C C . GLN A 1 634 ? -60.059 -1.372 6.419 1.00 79.44 634 GLN A C 1
ATOM 4777 O O . GLN A 1 634 ? -61.218 -1.155 6.073 1.00 79.44 634 GLN A O 1
ATOM 4782 N N . GLN A 1 635 ? -59.633 -1.119 7.659 1.00 78.00 635 GLN A N 1
ATOM 4783 C CA . GLN A 1 635 ? -60.466 -0.487 8.686 1.00 78.00 635 GLN A CA 1
ATOM 4784 C C . GLN A 1 635 ? -60.819 0.955 8.310 1.00 78.00 635 GLN A C 1
ATOM 4786 O O . GLN A 1 635 ? -61.970 1.358 8.454 1.00 78.00 635 GLN A O 1
ATOM 4791 N N . GLN A 1 636 ? -59.860 1.711 7.771 1.00 75.31 636 GLN A N 1
ATOM 4792 C CA . GLN A 1 636 ? -60.071 3.084 7.322 1.00 75.31 636 GLN A CA 1
ATOM 4793 C C . GLN A 1 636 ? -60.985 3.151 6.088 1.00 75.31 636 GLN A C 1
ATOM 4795 O O . GLN A 1 636 ? -61.891 3.974 6.056 1.00 75.31 636 GLN A O 1
ATOM 4800 N N . SER A 1 637 ? -60.835 2.242 5.119 1.00 72.69 637 SER A N 1
ATOM 4801 C CA . SER A 1 637 ? -61.742 2.123 3.969 1.00 72.69 637 SER A CA 1
ATOM 4802 C C . SER A 1 637 ? -63.157 1.716 4.382 1.00 72.69 637 SER A C 1
ATOM 4804 O O . SER A 1 637 ? -64.114 2.285 3.874 1.00 72.69 637 SER A O 1
ATOM 4806 N N . LYS A 1 638 ? -63.311 0.779 5.330 1.00 69.62 638 LYS A N 1
ATOM 4807 C CA . LYS A 1 638 ? -64.629 0.405 5.874 1.00 69.62 638 LYS A CA 1
ATOM 4808 C C . LYS A 1 638 ? -65.286 1.559 6.628 1.00 69.62 638 LYS A C 1
ATOM 4810 O O . LYS A 1 638 ? -66.477 1.780 6.465 1.00 69.62 638 LYS A O 1
ATOM 4815 N N . ARG A 1 639 ? -64.510 2.311 7.412 1.00 66.00 639 ARG A N 1
ATOM 4816 C CA . ARG A 1 639 ? -64.983 3.489 8.149 1.00 66.00 639 ARG A CA 1
ATOM 4817 C C . ARG A 1 639 ? -65.370 4.637 7.211 1.00 66.00 639 ARG A C 1
ATOM 4819 O O . ARG A 1 639 ? -66.379 5.276 7.453 1.00 66.00 639 ARG A O 1
ATOM 4826 N N . ASN A 1 640 ? -64.630 4.842 6.123 1.00 64.88 640 ASN A N 1
ATOM 4827 C CA . ASN A 1 640 ? -64.957 5.832 5.091 1.00 64.88 640 ASN A CA 1
ATOM 4828 C C . ASN A 1 640 ? -66.115 5.405 4.172 1.00 64.88 640 ASN A C 1
ATOM 4830 O O . ASN A 1 640 ? -66.652 6.250 3.478 1.00 64.88 640 ASN A O 1
ATOM 4834 N N . ALA A 1 641 ? -66.473 4.118 4.134 1.00 60.44 641 ALA A N 1
ATOM 4835 C CA . ALA A 1 641 ? -67.648 3.616 3.415 1.00 60.44 641 ALA A CA 1
ATOM 4836 C C . ALA A 1 641 ? -68.924 3.595 4.285 1.00 60.44 641 ALA A C 1
ATOM 4838 O O . ALA A 1 641 ? -69.998 3.273 3.786 1.00 60.44 641 ALA A O 1
ATOM 4839 N N . GLN A 1 642 ? -68.797 3.878 5.588 1.00 51.28 642 GLN A N 1
ATOM 4840 C CA . GLN A 1 642 ? -69.898 3.983 6.558 1.00 51.28 642 GLN A CA 1
ATOM 4841 C C . GLN A 1 642 ? -70.265 5.439 6.903 1.00 51.28 642 GLN A C 1
ATOM 4843 O O . GLN A 1 642 ? -71.214 5.657 7.656 1.00 51.28 642 GLN A O 1
ATOM 4848 N N . VAL A 1 643 ? -69.514 6.406 6.372 1.00 44.44 643 VAL A N 1
ATOM 4849 C CA . VAL A 1 643 ? -69.790 7.853 6.385 1.00 44.44 643 VAL A CA 1
ATOM 4850 C C . VAL A 1 643 ? -70.177 8.241 4.969 1.00 44.44 643 VAL A C 1
ATOM 4852 O O . VAL A 1 643 ? -71.109 9.060 4.828 1.00 44.44 643 VAL A O 1
#

pLDDT: mean 81.74, std 14.53, range [40.22, 97.38]

Radius of gyration: 33.3 Å; chains: 1; bounding box: 110×67×77 Å

InterPro domains:
  IPR001925 Porin, eukaryotic type [cd07306] (3-282)
  IPR014729 Rossmann-like alpha/beta/alpha sandwich fold [G3DSA:3.40.50.620] (455-642)
  IPR023614 Porin domain superfamily [G3DSA:2.40.160.10] (1-286)
  IPR027246 Eukaryotic porin/Tom40 [PF01459] (3-276)

Secondary structure (DSSP, 8-state):
-PPPPGGGTTHHHHHHHHTT---SEEEEEEEE-TTS-EEEEEEEE-TTS-EEEEEEEEEEETTTTTEEEEEEEEETTS-EEEEEEEETSSSTTEEEEEEEE--BTTTTBPPEEEEEEEEE-SSEEEEEEEETTTTEEEEEEEEEETTEEEEEEEEEETTTTEEEEEEEEEEEE-SSEEEEEEEETTTTEEEEEEEEE-SSSEEEEEEEEEETTT--EEEEEEEEEE-SSSEEEEEEEETTSEEEEEEEEEEETTEEEEEEEEEESS-TTSTT-EEEEEEEEEEE------EEEE--GGGGHHHHHHHTSTTGGGTEEEEE---SHHHHHHHTT--HHHHHHS-TTTT-TT-HHHHHHHHHHHHHHHHHHS-HHHH--SHHHHHHHHHHHHHHHHTT---HHHHHHH--STT--------PPP-SPPTTTT---TTS---EEEEETTTEEEES----SEEEEE---TT--HHHHHHHHHHHHHHHHH-TT---EEEEEEESEETTTEE---HHHHHHHHHIIIIIT---EEEE---SHHHHHHHSTT-EEEEEHHHHHHHT-GGGGTT-HHHHHHHHHHHHHTT-EEEEE-EEETTEEE-HHHHHTTS-GGGGGGEEEPPTTT------HHHHHHHHHHHHT--

Organism: Aphanomyces astaci (NCBI:txid112090)

Sequence (643 aa):
MAAPLYKDVSKKATNVLNDDYDFSRKLKIKTKTANGVTFTTEGAMAANKSILAKLGASFVVPQIGGLTVSKLQVTTQGRVIVEADINNALVDNLKVTAKVEDGSRKTNASQVTKLGLEYKQPTYTLTKEFDVTANTASVSALAVVSGVTVGAHGAFNVNKSAVSDYGGALAYNGGDFQVTVATKKSLKTINANFHHQFDANTIYAASIDYDVQTAANALTLGGRYAVDKDTTYLGKVNSDGFVSLAVVQKVTPFLSLTTSAHIDAKHFEGDSHKFGLGLTIEIFASKRVQCAISLTGGGGNVSGEMLGTCGASSTLLEVSLPYYQQSLVEFLNLSPDVVQREVPTRFSFSSQEVSILMAKKSLERARALVPLDDAAKCEDECVGNLIVLALAKAARVDGASLQTALTVHELDTLTEHATEFDDSIPSSLMSTSSNSTTTTIALFPNNVILRDMPWKHMLVLPGSFNPVHQGHLEFALAAQRLLQSIDNKVVYTPLFELSLQNADKGALADVADLSRRVCALVDTHNQRVVLTNASLFVDKAALFPSCVFAVGADTAVRLVDLKYYGNDPAKLWLALATISSHKCRFVVAGRLVEGAFVSAQDAVSRVPAPFEHLFVPIPESTFRLDMSSTQLRQQQSKRNAQV

Foldseek 3Di:
DWDDFPVCQQVQQVCQQDPLQDLWAKEWEWEAAPQGKIWIWMWTQDPVRDIKIKIWIWDWDVVQQGKTFHTAMAIPLGKTKTKIKHACNPHHQKIWIWIWIPAHPSVPGFTWTKIKIWHIDRFKIWIWMATPRQQKIKIKIWGHDPQKIKIWIWMARPVVRGTFAIKIKIKGDPPQKIWIWIAPRRNQWIKIKIWGNPDPFKIWIKIWIQGNVVRDIKIKIWMKGHPDPFKIKIWMAIPQQKIKIKMWGRPDPFKIKIWIKIARRVCNVDPPITIYIYIYGYHYPPQQAAFEAEAEDPRVVVVCVLVPDPPSVSHYVYYHYLYDLVSLCVLLVPDPVVCVPDDVVCSPRPHPVSRVSRRVSRVVVSCVRDPPVSNDDDDVLLVVLVVVLVVCVVVVHDSVVSVCVNPVDVPDDDDDDDDDDDPDDDVLLVDPDPPDDKKKWKQALVRDIDILDQAALAAEEEDQCLDPDPQSVLLQVLLQVLCCVVCVPGRHHYEYEDAQQAPPPGGPPDPVSVVVRCCCARVVVRHMYMYINDHDVLVVLVSHQNYEYEEELVVLLVLQDCVVVVVDPVSSVVSLVSSVVSNYAYEYQWEQDPNDIDAQVNSLVSDPPVRSVRYHYRHVVSDDDHDDSVVVVVVVVVVVVVD